Protein AF-A0A6P4YU01-F1 (afdb_monomer)

Organism: Branchiostoma belcheri (NCBI:txid7741)

pLDDT: mean 85.84, std 12.67, range [25.39, 98.81]

Secondary structure (DSSP, 8-state):
----GGGGS-GGGGB-TTT-SB-SSEEEPTTS-EEEHHHHHHHHHT--S-TTEEE-TTT--EEEPPTTGGGGSEE-HHHHHHHHHHHHHHHHH-TT---PBPTTTSSBP-EEETTTTEEE-HHHHHHHHHSTTTTTS-EEEHHHHHHHHHHT-------SPPEETTEEEEE--EEETTTTEEE-HHHHHHT-TTS-EEEHHHHHHHHHHHHHHHHHHHHHHHHHHHHHHHHHHHHHHHHHHHHHHHHHHHHHHHHHHHHHHHHHHHHHHHHHHHHHHHHHHHHHHHHHHHHHHHHHHHHHHHHHHHHHHHHHHH--HHHHHHHHHHHHHHHHHHHTSPPPP-----TTS------PPP-PPP-------TTS----EEE--TT--SSSPPS--TTTTTTSTTTTTEEEETTEEEEEP-SSEEEEEEEEPPPP---SSS-GGGSPPEEEEEEEEEE-TT-EEEEE---PPPPPSS-S--PPPPPEEEEETT--EEEEEPPPPPB-TT--S--GGGS--SSSSPPPPBSSS-PPPP-TT-------STTPPPPPP-SSSPPPPPTTTTSS---S-PPPPPPGGGT-PPPPPSSTT-PPPTTTPPPP-SSSSPPPPPPSSSPPPPPPSSSS-BPPPPP-EE-SS--EEEEEE-SS-EEEEEEEP---

Radius of gyration: 53.48 Å; Cα contacts (8 Å, |Δi|>4): 1791; chains: 1; bounding box: 149×47×153 Å

Sequence (664 aa):
MAEAVVSQISGDFLECTICLEPYKDPKILPCLHTFCKDCLEKFVAKQSEAKDKFPCPTCRIETVLPEGGVAGLKNNFFVLSLRDTVDAHKSLVSKEDDNVPCDVCEEVANHGCVVCEEFLCDDCARVHRRAKRTRSHEVIGVAEFKEQLITKTPSVKSTSLPMCPKHEDEKLKFYCETCQSPICRDCTVLHHKEHKYCLLADVVNDVRAKIKGKLATSRPKIEEYRDAARAVAEEQAELDTRSKKAADDIDAAAEEEIKYYTGLVRREQTELKEKLAAVTAARFKQLSATADSVESTLGCLSSTVDFSQKVVEHGSDFDVMNVYSDVTARLESLLKGPTPDIPDDISYVRFEPRTERKETEIIFGDIFDSSYTFGPAKLTTLGASGRLGPTTLGTHYRGQDHGHLVTLHDGIQHFTVPETGTYKIEAAGAAAGWGMDNPKSARGRGAVLRGTFHLKQGKTLKILVGQEGAQSKWGQSVGGGGGTFVTREDNTPLIIAGGGGGAGFGLQTRNPLCDGTVSTTGNKSYGKTGCSGGSNGQGATEWTGDYMGGGGGGLLTDGGSSKHFGGDSCVRGGEGGKAFVNGGVGGRGECNNADGGFGGGGGSNGGGFGGGGGGGYSGGGRGEGCNPNGGGGGGSFNSGTDMGWDGANDGPGYVVITRQVLTF

InterPro domains:
  IPR000315 B-box-type zinc finger [PF00643] (162-199)
  IPR000315 B-box-type zinc finger [PS50119] (97-142)
  IPR000315 B-box-type zinc finger [PS50119] (159-200)
  IPR000315 B-box-type zinc finger [SM00336] (97-142)
  IPR000315 B-box-type zinc finger [SM00336] (159-200)
  IPR001841 Zinc finger, RING-type [PS50089] (16-60)
  IPR001841 Zinc finger, RING-type [SM00184] (16-59)
  IPR013083 Zinc finger, RING/FYVE/PHD-type [G3DSA:3.30.40.10] (1-80)
  IPR017907 Zinc finger, RING-type, conserved site [PS00518] (31-40)
  IPR027370 Zinc finger, RING-type, eukaryotic [PF13445] (16-57)
  IPR047153 TRIM45/56/19-like [PTHR25462] (9-409)

Structure (mmCIF, N/CA/C/O backbone):
data_AF-A0A6P4YU01-F1
#
_entry.id   AF-A0A6P4YU01-F1
#
loop_
_atom_site.group_PDB
_atom_site.id
_atom_site.type_symbol
_atom_site.label_atom_id
_atom_site.label_alt_id
_atom_site.label_comp_id
_atom_site.label_asym_id
_atom_site.label_entity_id
_atom_site.label_seq_id
_atom_site.pdbx_PDB_ins_code
_atom_site.Cartn_x
_atom_site.Cartn_y
_atom_site.Cartn_z
_atom_site.occupancy
_atom_site.B_iso_or_equiv
_atom_site.auth_seq_id
_atom_site.auth_comp_id
_atom_site.auth_asym_id
_atom_site.auth_atom_id
_atom_site.pdbx_PDB_model_num
ATOM 1 N N . MET A 1 1 ? 56.246 19.249 -34.753 1.00 25.39 1 MET A N 1
ATOM 2 C CA . MET A 1 1 ? 56.586 17.924 -35.309 1.00 25.39 1 MET A CA 1
ATOM 3 C C . MET A 1 1 ? 57.246 17.132 -34.199 1.00 25.39 1 MET A C 1
ATOM 5 O O . MET A 1 1 ? 58.170 17.662 -33.609 1.00 25.39 1 MET A O 1
ATOM 9 N N . ALA A 1 2 ? 56.723 15.933 -33.927 1.00 28.92 2 ALA A N 1
ATOM 10 C CA . ALA A 1 2 ? 57.349 14.856 -33.157 1.00 28.92 2 ALA A CA 1
ATOM 11 C C . ALA A 1 2 ? 57.947 15.223 -31.780 1.00 28.92 2 ALA A C 1
ATOM 13 O O . ALA A 1 2 ? 59.152 15.122 -31.584 1.00 28.92 2 ALA A O 1
ATOM 14 N N . GLU A 1 3 ? 57.101 15.542 -30.794 1.00 30.36 3 GLU A N 1
ATOM 15 C CA . GLU A 1 3 ? 57.400 15.057 -29.437 1.00 30.36 3 GLU A CA 1
ATOM 16 C C . GLU A 1 3 ? 57.490 13.528 -29.525 1.00 30.36 3 GLU A C 1
ATOM 18 O O . GLU A 1 3 ? 56.639 12.894 -30.157 1.00 30.36 3 GLU A O 1
ATOM 23 N N . ALA A 1 4 ? 58.582 12.960 -29.016 1.00 47.09 4 ALA A N 1
ATOM 24 C CA . ALA A 1 4 ? 58.964 11.572 -29.229 1.00 47.09 4 ALA A CA 1
ATOM 25 C C . ALA A 1 4 ? 57.795 10.616 -28.936 1.00 47.09 4 ALA A C 1
ATOM 27 O O . ALA A 1 4 ? 57.293 10.555 -27.821 1.00 47.09 4 ALA A O 1
ATOM 28 N N . VAL A 1 5 ? 57.379 9.820 -29.926 1.00 48.69 5 VAL A N 1
ATOM 29 C CA . VAL A 1 5 ? 56.314 8.801 -29.788 1.00 48.69 5 VAL A CA 1
ATOM 30 C C . VAL A 1 5 ? 56.572 7.858 -28.597 1.00 48.69 5 VAL A C 1
ATOM 32 O O . VAL A 1 5 ? 55.635 7.323 -28.018 1.00 48.69 5 VAL A O 1
ATOM 35 N N . VAL A 1 6 ? 57.838 7.708 -28.198 1.00 51.47 6 VAL A N 1
ATOM 36 C CA . VAL A 1 6 ? 58.302 6.917 -27.051 1.00 51.47 6 VAL A CA 1
ATOM 37 C C . VAL A 1 6 ? 57.877 7.508 -25.694 1.00 51.47 6 VAL A C 1
ATOM 39 O O . VAL A 1 6 ? 57.620 6.735 -24.778 1.00 51.47 6 VAL A O 1
ATOM 42 N N . SER A 1 7 ? 57.727 8.833 -25.544 1.00 50.38 7 SER A N 1
ATOM 43 C CA . SER A 1 7 ? 57.314 9.463 -24.272 1.00 50.38 7 SER A CA 1
ATOM 44 C C . SER A 1 7 ? 55.795 9.486 -24.043 1.00 50.38 7 SER A C 1
ATOM 46 O O . SER A 1 7 ? 55.350 9.800 -22.942 1.00 50.38 7 SER A O 1
ATOM 48 N N . GLN A 1 8 ? 54.995 9.141 -25.060 1.00 50.03 8 GLN A N 1
ATOM 49 C CA . GLN A 1 8 ? 53.525 9.079 -24.993 1.00 50.03 8 GLN A CA 1
ATOM 50 C C . GLN A 1 8 ? 52.978 7.659 -24.769 1.00 50.03 8 GLN A C 1
ATOM 52 O O . GLN A 1 8 ? 51.769 7.482 -24.614 1.00 50.03 8 GLN A O 1
ATOM 57 N N . ILE A 1 9 ? 53.839 6.639 -24.770 1.00 57.47 9 ILE A N 1
ATOM 58 C CA . ILE A 1 9 ? 53.455 5.254 -24.487 1.00 57.47 9 ILE A CA 1
ATOM 59 C C . ILE A 1 9 ? 53.591 5.046 -22.976 1.00 57.47 9 ILE A C 1
ATOM 61 O O . ILE A 1 9 ? 54.698 5.073 -22.445 1.00 57.47 9 ILE A O 1
ATOM 65 N N . SER A 1 10 ? 52.470 4.856 -22.276 1.00 55.94 10 SER A N 1
ATOM 66 C CA . SER A 1 10 ? 52.477 4.470 -20.859 1.00 55.94 10 SER A CA 1
ATOM 67 C C . SER A 1 10 ? 53.273 3.171 -20.678 1.00 55.94 10 SER A C 1
ATOM 69 O O . SER A 1 10 ? 53.100 2.258 -21.486 1.00 55.94 10 SER A O 1
ATOM 71 N N . GLY A 1 11 ? 54.108 3.067 -19.635 1.00 55.97 11 GLY A N 1
ATOM 72 C CA . GLY A 1 11 ? 54.940 1.877 -19.365 1.00 55.97 11 GLY A CA 1
ATOM 73 C C . GLY A 1 11 ? 54.153 0.562 -19.434 1.00 55.97 11 GLY A C 1
ATOM 74 O O . GLY A 1 11 ? 54.569 -0.380 -20.105 1.00 55.97 11 GLY A O 1
ATOM 75 N N . ASP A 1 12 ? 52.931 0.589 -18.907 1.00 60.94 12 ASP A N 1
ATOM 76 C CA . ASP A 1 12 ? 51.979 -0.521 -18.848 1.00 60.94 12 ASP A CA 1
ATOM 77 C C . ASP A 1 12 ? 51.516 -1.035 -20.230 1.00 60.94 12 ASP A C 1
ATOM 79 O O . ASP A 1 12 ? 50.997 -2.144 -20.352 1.00 60.94 12 ASP A O 1
ATOM 83 N N . PHE A 1 13 ? 51.678 -0.255 -21.308 1.00 72.62 13 PHE A N 1
ATOM 84 C CA . PHE A 1 13 ? 51.227 -0.645 -22.654 1.00 72.62 13 PHE A CA 1
ATOM 85 C C . PHE A 1 13 ? 52.091 -1.760 -23.269 1.00 72.62 13 PHE A C 1
ATOM 87 O O . PHE A 1 13 ? 51.640 -2.473 -24.169 1.00 72.62 13 PHE A O 1
ATOM 94 N N . LEU A 1 14 ? 53.332 -1.920 -22.796 1.00 82.00 14 LEU A N 1
ATOM 95 C CA . LEU A 1 14 ? 54.288 -2.927 -23.276 1.00 82.00 14 LEU A CA 1
ATOM 96 C C . LEU A 1 14 ? 54.501 -4.074 -22.281 1.00 82.00 14 LEU A C 1
ATOM 98 O O . LEU A 1 14 ? 55.398 -4.900 -22.472 1.00 82.00 14 LEU A O 1
ATOM 102 N N . GLU A 1 15 ? 53.647 -4.159 -21.265 1.00 87.12 15 GLU A N 1
ATOM 103 C CA . GLU A 1 15 ? 53.707 -5.170 -20.219 1.00 87.12 15 GLU A CA 1
ATOM 104 C C . GLU A 1 15 ? 52.527 -6.136 -20.312 1.00 87.12 15 GLU A C 1
ATOM 106 O O . GLU A 1 15 ? 51.397 -5.777 -20.651 1.00 87.12 15 GLU A O 1
ATOM 111 N N . CYS A 1 16 ? 52.793 -7.403 -20.021 1.00 90.12 16 CYS A N 1
ATOM 112 C CA . CYS A 1 16 ? 51.785 -8.450 -20.014 1.00 90.12 16 CYS A CA 1
ATOM 113 C C . CYS A 1 16 ? 50.978 -8.406 -18.717 1.00 90.12 16 CYS A C 1
ATOM 115 O O . CYS A 1 16 ? 51.538 -8.575 -17.641 1.00 90.12 16 CYS A O 1
ATOM 117 N N . THR A 1 17 ? 49.648 -8.326 -18.790 1.00 89.31 17 THR A N 1
ATOM 118 C CA . THR A 1 17 ? 48.793 -8.222 -17.588 1.00 89.31 17 THR A CA 1
ATOM 119 C C . THR A 1 17 ? 48.715 -9.504 -16.740 1.00 89.31 17 THR A C 1
ATOM 121 O O . THR A 1 17 ? 47.995 -9.530 -15.747 1.00 89.31 17 THR A O 1
ATOM 124 N N . ILE A 1 18 ? 49.388 -10.591 -17.144 1.00 90.81 18 ILE A N 1
ATOM 125 C CA . ILE A 1 18 ? 49.467 -11.844 -16.371 1.00 90.81 18 ILE A CA 1
ATOM 126 C C . ILE A 1 18 ? 50.746 -11.889 -15.531 1.00 90.81 18 ILE A C 1
ATOM 128 O O . ILE A 1 18 ? 50.679 -12.213 -14.350 1.00 90.81 18 ILE A O 1
ATOM 132 N N . CYS A 1 19 ? 51.906 -11.610 -16.134 1.00 92.19 19 CYS A N 1
ATOM 133 C CA . CYS A 1 19 ? 53.193 -11.647 -15.433 1.00 92.19 19 CYS A CA 1
ATOM 134 C C . CYS A 1 19 ? 53.688 -10.271 -14.981 1.00 92.19 19 CYS A C 1
ATOM 136 O O . CYS A 1 19 ? 54.636 -10.222 -14.211 1.00 92.19 19 CYS A O 1
ATOM 138 N N . LEU A 1 20 ? 53.054 -9.187 -15.447 1.00 88.81 20 LEU A N 1
ATOM 139 C CA . LEU A 1 20 ? 53.447 -7.793 -15.207 1.00 88.81 20 LEU A CA 1
ATOM 140 C C . LEU A 1 20 ? 54.904 -7.511 -15.614 1.00 88.81 20 LEU A C 1
ATOM 142 O O . LEU A 1 20 ? 55.580 -6.672 -15.036 1.00 88.81 20 LEU A O 1
ATOM 146 N N . GLU A 1 21 ? 55.391 -8.249 -16.614 1.00 87.56 21 GLU A N 1
ATOM 147 C CA . GLU A 1 21 ? 56.715 -8.071 -17.213 1.00 87.56 21 GLU A CA 1
ATOM 148 C C . GLU A 1 21 ? 56.562 -7.623 -18.673 1.00 87.56 21 GLU A C 1
ATOM 150 O O . GLU A 1 21 ? 55.524 -7.912 -19.290 1.00 87.56 21 GLU A O 1
ATOM 155 N N . PRO A 1 22 ? 57.602 -7.003 -19.268 1.00 85.25 22 PRO A N 1
ATOM 156 C CA . PRO A 1 22 ? 57.648 -6.739 -20.698 1.00 85.25 22 PRO A CA 1
ATOM 157 C C . PRO A 1 22 ? 57.318 -7.989 -21.512 1.00 85.25 22 PRO A C 1
ATOM 159 O O . PRO A 1 22 ? 57.778 -9.094 -21.202 1.00 85.25 22 PRO A O 1
ATOM 162 N N . TYR A 1 23 ? 56.518 -7.823 -22.564 1.00 87.44 23 TYR A N 1
ATOM 163 C CA . TYR A 1 23 ? 56.050 -8.954 -23.361 1.00 87.44 23 TYR A CA 1
ATOM 164 C C . TYR A 1 23 ? 57.203 -9.831 -23.864 1.00 87.44 23 TYR A C 1
ATOM 166 O O . TYR A 1 23 ? 58.125 -9.333 -24.502 1.00 87.44 23 TYR A O 1
ATOM 174 N N . LYS A 1 24 ? 57.107 -11.149 -23.662 1.00 86.81 24 LYS A N 1
ATOM 175 C CA . LYS A 1 24 ? 57.991 -12.185 -24.226 1.00 86.81 24 LYS A CA 1
ATOM 176 C C . LYS A 1 24 ? 57.144 -13.106 -25.108 1.00 86.81 24 LYS A C 1
ATOM 178 O O . LYS A 1 24 ? 56.144 -13.639 -24.637 1.00 86.81 24 LYS A O 1
ATOM 183 N N . ASP A 1 25 ? 57.503 -13.229 -26.388 1.00 86.88 25 ASP A N 1
ATOM 184 C CA . ASP A 1 25 ? 56.705 -13.908 -27.431 1.00 86.88 25 ASP A CA 1
ATOM 185 C C . ASP A 1 25 ? 55.185 -13.595 -27.348 1.00 86.88 25 ASP A C 1
ATOM 187 O O . ASP A 1 25 ? 54.375 -14.458 -26.994 1.00 86.88 25 ASP A O 1
ATOM 191 N N . PRO A 1 26 ? 54.772 -12.332 -27.584 1.00 91.75 26 PRO A N 1
ATOM 192 C CA . PRO A 1 26 ? 53.396 -11.899 -27.388 1.00 91.75 26 PRO A CA 1
ATOM 193 C C . PRO A 1 26 ? 52.445 -12.491 -28.428 1.00 91.75 26 PRO A C 1
ATOM 195 O O . PRO A 1 26 ? 52.604 -12.292 -29.638 1.00 91.75 26 PRO A O 1
ATOM 198 N N . LYS A 1 27 ? 51.377 -13.120 -27.942 1.00 91.50 27 LYS A N 1
ATOM 199 C CA . LYS A 1 27 ? 50.248 -13.617 -28.731 1.00 91.50 27 LYS A CA 1
ATOM 200 C C . LYS A 1 27 ? 49.062 -12.667 -28.602 1.00 91.50 27 LYS A C 1
ATOM 202 O O . LYS A 1 27 ? 48.705 -12.273 -27.493 1.00 91.50 27 LYS A O 1
ATOM 207 N N . ILE A 1 28 ? 48.443 -12.316 -29.729 1.00 92.12 28 ILE A N 1
ATOM 208 C CA . ILE A 1 28 ? 47.226 -11.495 -29.783 1.00 92.12 28 ILE A CA 1
ATOM 209 C C . ILE A 1 28 ? 45.990 -12.382 -29.963 1.00 92.12 28 ILE A C 1
ATOM 211 O O . ILE A 1 28 ? 45.929 -13.222 -30.865 1.00 92.12 28 ILE A O 1
ATOM 215 N N . LEU A 1 29 ? 44.996 -12.185 -29.099 1.00 92.62 29 LEU A N 1
ATOM 216 C CA . LEU A 1 29 ? 43.706 -12.871 -29.167 1.00 92.62 29 LEU A CA 1
ATOM 217 C C . LEU A 1 29 ? 42.755 -12.178 -30.163 1.00 92.62 29 LEU A C 1
ATOM 219 O O . LEU A 1 29 ? 42.953 -11.005 -30.486 1.00 92.62 29 LEU A O 1
ATOM 223 N N . PRO A 1 30 ? 41.668 -12.836 -30.614 1.00 90.31 30 PRO A N 1
ATOM 224 C CA . PRO A 1 30 ? 40.657 -12.212 -31.477 1.00 90.31 30 PRO A CA 1
ATOM 225 C C . PRO A 1 30 ? 40.005 -10.957 -30.876 1.00 90.31 30 PRO A C 1
ATOM 227 O O . PRO A 1 30 ? 39.628 -10.051 -31.612 1.00 90.31 30 PRO A O 1
ATOM 230 N N . CYS A 1 31 ? 39.928 -10.868 -29.544 1.00 91.69 31 CYS A N 1
ATOM 231 C CA . CYS A 1 31 ? 39.474 -9.679 -28.819 1.00 91.69 31 CYS A CA 1
ATOM 232 C C . CYS A 1 31 ? 40.521 -8.546 -28.754 1.00 91.69 31 CYS A C 1
ATOM 234 O O . CYS A 1 31 ? 40.305 -7.566 -28.051 1.00 91.69 31 CYS A O 1
ATOM 236 N N . LEU A 1 32 ? 41.661 -8.696 -29.438 1.00 90.81 32 LEU A N 1
ATOM 237 C CA . LEU A 1 32 ? 42.784 -7.752 -29.532 1.00 90.81 32 LEU A CA 1
ATOM 238 C C . LEU A 1 32 ? 43.608 -7.536 -28.249 1.00 90.81 32 LEU A C 1
ATOM 240 O O . LEU A 1 32 ? 44.545 -6.740 -28.255 1.00 90.81 32 LEU A O 1
ATOM 244 N N . HIS A 1 33 ? 43.341 -8.293 -27.183 1.00 91.56 33 HIS A N 1
ATOM 245 C CA . HIS A 1 33 ? 44.217 -8.345 -26.009 1.00 91.56 33 HIS A CA 1
ATOM 246 C C . HIS A 1 33 ? 45.452 -9.205 -26.292 1.00 91.56 33 HIS A C 1
ATOM 248 O O . HIS A 1 33 ? 45.372 -10.201 -27.017 1.00 91.56 33 HIS A O 1
ATOM 254 N N . THR A 1 34 ? 46.591 -8.809 -25.727 1.00 92.75 34 THR A N 1
ATOM 255 C CA . THR A 1 34 ? 47.900 -9.425 -25.979 1.00 92.75 34 THR A CA 1
ATOM 256 C C . THR A 1 34 ? 48.503 -9.937 -24.678 1.00 92.75 34 THR A C 1
ATOM 258 O O . THR A 1 34 ? 48.368 -9.293 -23.645 1.00 92.75 34 THR A O 1
ATOM 261 N N . PHE A 1 35 ? 49.162 -11.094 -24.726 1.00 93.94 35 PHE A N 1
ATOM 262 C CA . PHE A 1 35 ? 49.778 -11.748 -23.567 1.00 93.94 35 PHE A CA 1
ATOM 263 C C . PHE A 1 35 ? 51.028 -12.522 -23.996 1.00 93.94 35 PHE A C 1
ATOM 265 O O . PHE A 1 35 ? 51.122 -12.939 -25.150 1.00 93.94 35 PHE A O 1
ATOM 272 N N . CYS A 1 36 ? 51.968 -12.768 -23.081 1.00 94.25 36 CYS A N 1
ATOM 273 C CA . CYS A 1 36 ? 53.093 -13.674 -23.344 1.00 94.25 36 CYS A CA 1
ATOM 274 C C . CYS A 1 36 ? 52.586 -15.097 -23.626 1.00 94.25 36 CYS A C 1
ATOM 276 O O . CYS A 1 36 ? 51.686 -15.574 -22.924 1.00 94.25 36 CYS A O 1
ATOM 278 N N . LYS A 1 37 ? 53.192 -15.795 -24.592 1.00 92.62 37 LYS A N 1
ATOM 279 C CA . LYS A 1 37 ? 52.863 -17.192 -24.921 1.00 92.62 37 LYS A CA 1
ATOM 280 C C . LYS A 1 37 ? 52.837 -18.086 -23.676 1.00 92.62 37 LYS A C 1
ATOM 282 O O . LYS A 1 37 ? 51.802 -18.677 -23.382 1.00 92.62 37 LYS A O 1
ATOM 287 N N . ASP A 1 38 ? 53.913 -18.090 -22.890 1.00 92.88 38 ASP A N 1
ATOM 288 C CA . ASP A 1 38 ? 54.036 -18.931 -21.689 1.00 92.88 38 ASP A CA 1
ATOM 289 C C . ASP A 1 38 ? 52.970 -18.614 -20.629 1.00 92.88 38 ASP A C 1
ATOM 291 O O . ASP A 1 38 ? 52.517 -19.486 -19.884 1.00 92.88 38 ASP A O 1
ATOM 295 N N . CYS A 1 39 ? 52.555 -17.347 -20.543 1.00 94.31 39 CYS A N 1
ATOM 296 C CA . CYS A 1 39 ? 51.507 -16.922 -19.618 1.00 94.31 39 CYS A CA 1
ATOM 297 C C . CYS A 1 39 ? 50.144 -17.477 -20.037 1.00 94.31 39 CYS A C 1
ATOM 299 O O . CYS A 1 39 ? 49.396 -17.966 -19.189 1.00 94.31 39 CYS A O 1
ATOM 301 N N . LEU A 1 40 ? 49.838 -17.445 -21.336 1.00 91.81 40 LEU A N 1
ATOM 302 C CA . LEU A 1 40 ? 48.618 -18.041 -21.873 1.00 91.81 40 LEU A CA 1
ATOM 303 C C . LEU A 1 40 ? 48.632 -19.566 -21.775 1.00 91.81 40 LEU A C 1
ATOM 305 O O . LEU A 1 40 ? 47.612 -20.139 -21.410 1.00 91.81 40 LEU A O 1
ATOM 309 N N . GLU A 1 41 ? 49.763 -20.227 -22.027 1.00 91.31 41 GLU A N 1
ATOM 310 C CA . GLU A 1 41 ? 49.889 -21.685 -21.875 1.00 91.31 41 GLU A CA 1
ATOM 311 C C . GLU A 1 41 ? 49.576 -22.125 -20.442 1.00 91.31 41 GLU A C 1
ATOM 31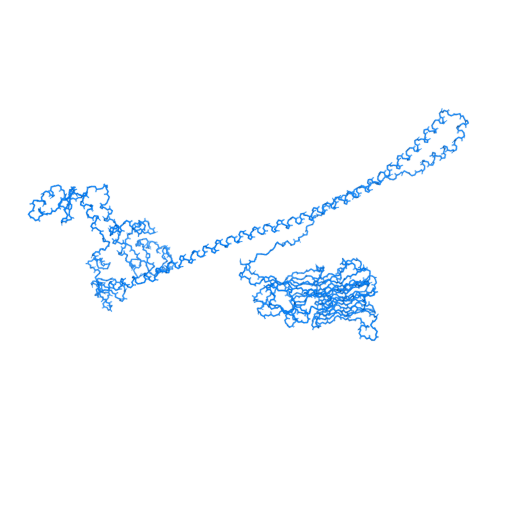3 O O . GLU A 1 41 ? 48.758 -23.022 -20.230 1.00 91.31 41 GLU A O 1
ATOM 318 N N . LYS A 1 42 ? 50.137 -21.430 -19.445 1.00 91.00 42 LYS A N 1
ATOM 319 C CA . LYS A 1 42 ? 49.842 -21.678 -18.024 1.00 91.00 42 LYS A CA 1
ATOM 320 C C . LYS A 1 42 ? 48.391 -21.362 -17.655 1.00 91.00 42 LYS A C 1
ATOM 322 O O . LYS A 1 42 ? 47.828 -22.039 -16.797 1.00 91.00 42 LYS A O 1
ATOM 327 N N . PHE A 1 43 ? 47.795 -20.331 -18.252 1.00 89.31 43 PHE A N 1
ATOM 328 C CA . PHE A 1 43 ? 46.408 -19.942 -17.989 1.00 89.31 43 PHE A CA 1
ATOM 329 C C . PHE A 1 43 ? 45.413 -20.962 -18.557 1.00 89.31 43 PHE A C 1
ATOM 331 O O . PHE A 1 43 ? 44.504 -21.390 -17.850 1.00 89.31 43 PHE A O 1
ATOM 338 N N . VAL A 1 44 ? 45.627 -21.403 -19.799 1.00 87.44 44 VAL A N 1
ATOM 339 C CA . VAL A 1 44 ? 44.812 -22.424 -20.474 1.00 87.44 44 VAL A CA 1
ATOM 340 C C . VAL A 1 44 ? 44.940 -23.775 -19.772 1.00 87.44 44 VAL A C 1
ATOM 342 O O . VAL A 1 44 ? 43.930 -24.417 -19.513 1.00 87.44 44 VAL A O 1
ATOM 345 N N . ALA A 1 45 ? 46.151 -24.180 -19.372 1.00 84.75 45 ALA A N 1
ATOM 346 C CA . ALA A 1 45 ? 46.371 -25.445 -18.664 1.00 84.75 45 ALA A CA 1
ATOM 347 C C . ALA A 1 45 ? 45.626 -25.543 -17.316 1.00 84.75 45 ALA A C 1
ATOM 349 O O . ALA A 1 45 ? 45.360 -26.644 -16.837 1.00 84.75 45 ALA A O 1
ATOM 350 N N . LYS A 1 46 ? 45.281 -24.404 -16.700 1.00 82.06 46 LYS A N 1
ATOM 351 C CA . LYS A 1 46 ? 44.519 -24.344 -15.443 1.00 82.06 46 LYS A CA 1
ATOM 352 C C . LYS A 1 46 ? 42.998 -24.402 -15.637 1.00 82.06 46 LYS A C 1
ATOM 354 O O . LYS A 1 46 ? 42.299 -24.620 -14.654 1.00 82.06 46 LYS A O 1
ATOM 359 N N . GLN A 1 47 ? 42.477 -24.221 -16.853 1.00 72.69 47 GLN A N 1
ATOM 360 C CA . GLN A 1 47 ? 41.039 -24.292 -17.136 1.00 72.69 47 GLN A CA 1
ATOM 361 C C . GLN A 1 47 ? 40.665 -25.688 -17.644 1.00 72.69 47 GLN A C 1
ATOM 363 O O . GLN A 1 47 ? 40.835 -26.023 -18.810 1.00 72.69 47 GLN A O 1
ATOM 368 N N . SER A 1 48 ? 40.209 -26.536 -16.726 1.00 55.69 48 SER A N 1
ATOM 369 C CA . SER A 1 48 ? 40.217 -27.998 -16.852 1.00 55.69 48 SER A CA 1
ATOM 370 C C . SER A 1 48 ? 39.096 -28.627 -17.698 1.00 55.69 48 SER A C 1
ATOM 372 O O . SER A 1 48 ? 39.067 -29.851 -17.794 1.00 55.69 48 SER A O 1
ATOM 374 N N 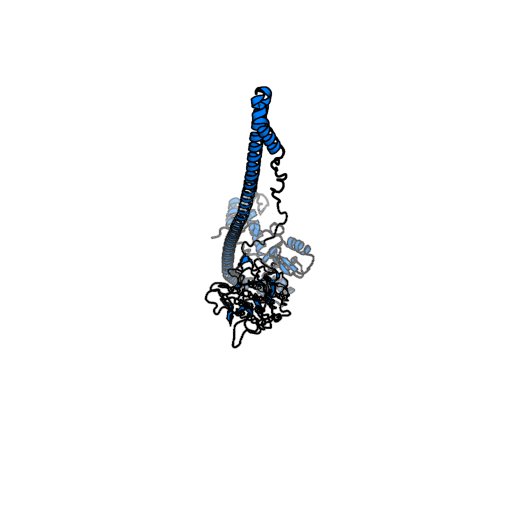. GLU A 1 49 ? 38.177 -27.862 -18.303 1.00 59.00 49 GLU A N 1
ATOM 375 C CA . GLU A 1 49 ? 36.913 -28.438 -18.817 1.00 59.00 49 GLU A CA 1
ATOM 376 C C . GLU A 1 49 ? 36.680 -28.348 -20.337 1.00 59.00 49 GLU A C 1
ATOM 378 O O . GLU A 1 49 ? 35.914 -29.148 -20.870 1.00 59.00 49 GLU A O 1
ATOM 383 N N . ALA A 1 50 ? 37.373 -27.475 -21.080 1.00 58.91 50 ALA A N 1
ATOM 384 C CA . ALA A 1 50 ? 37.230 -27.383 -22.539 1.00 58.91 50 ALA A CA 1
ATOM 385 C C . ALA A 1 50 ? 38.601 -27.274 -23.221 1.00 58.91 50 ALA A C 1
ATOM 387 O O . ALA A 1 50 ? 39.235 -26.225 -23.196 1.00 58.91 50 ALA A O 1
ATOM 388 N N . LYS A 1 51 ? 39.065 -28.357 -23.861 1.00 65.88 51 LYS A N 1
ATOM 389 C CA . LYS A 1 51 ? 40.393 -28.401 -24.508 1.00 65.88 51 LYS A CA 1
ATOM 390 C C . LYS A 1 51 ? 40.547 -27.433 -25.694 1.00 65.88 51 LYS A C 1
ATOM 392 O O . LYS A 1 51 ? 41.675 -27.115 -26.055 1.00 65.88 51 LYS A O 1
ATOM 397 N N . ASP A 1 52 ? 39.437 -26.917 -26.228 1.00 79.19 52 ASP A N 1
ATOM 398 C CA . ASP A 1 52 ? 39.422 -26.181 -27.499 1.00 79.19 52 ASP A CA 1
ATOM 399 C C . ASP A 1 52 ? 39.050 -24.690 -27.354 1.00 79.19 52 ASP A C 1
ATOM 401 O O . ASP A 1 52 ? 39.086 -23.947 -28.339 1.00 79.19 52 ASP A O 1
ATOM 405 N N . LYS A 1 53 ? 38.686 -24.215 -26.150 1.00 86.94 53 LYS A N 1
ATOM 406 C CA . LYS A 1 53 ? 38.280 -22.816 -25.902 1.00 86.94 53 LYS A CA 1
ATOM 407 C C . LYS A 1 53 ? 38.713 -22.310 -24.530 1.00 86.94 53 LYS A C 1
ATOM 409 O O . LYS A 1 53 ? 38.730 -23.066 -23.567 1.00 86.94 53 LYS A O 1
ATOM 414 N N . PHE A 1 54 ? 38.981 -21.009 -24.427 1.00 88.62 54 PHE A N 1
ATOM 415 C CA . PHE A 1 54 ? 39.234 -20.337 -23.150 1.00 88.62 54 PHE A CA 1
ATOM 416 C C . PHE A 1 54 ? 38.759 -18.870 -23.172 1.00 88.62 54 PHE A C 1
ATOM 418 O O . PHE A 1 54 ? 38.809 -18.222 -24.220 1.00 88.62 54 PHE A O 1
ATOM 425 N N . PRO A 1 55 ? 38.315 -18.304 -22.039 1.00 91.06 55 PRO A N 1
ATOM 426 C CA . PRO A 1 55 ? 37.973 -16.895 -21.919 1.00 91.06 55 PRO A CA 1
ATOM 427 C C . PRO A 1 55 ? 39.240 -16.033 -21.858 1.00 91.06 55 PRO A C 1
ATOM 429 O O . PRO A 1 55 ? 40.195 -16.351 -21.148 1.00 91.06 55 PRO A O 1
ATOM 432 N N . CYS A 1 56 ? 39.242 -14.901 -22.563 1.00 91.69 56 CYS A N 1
ATOM 433 C CA . CYS A 1 56 ? 40.316 -13.914 -22.457 1.00 91.69 56 CYS A CA 1
ATOM 434 C C . CYS A 1 56 ? 40.496 -13.444 -20.992 1.00 91.69 56 CYS A C 1
ATOM 436 O O . CYS A 1 56 ? 39.510 -13.023 -20.383 1.00 91.69 56 CYS A O 1
ATOM 438 N N . PRO A 1 57 ? 41.728 -13.409 -20.445 1.00 90.56 57 PRO A N 1
ATOM 439 C CA . PRO A 1 57 ? 41.987 -12.952 -19.073 1.00 90.56 57 PRO A CA 1
ATOM 440 C C . PRO A 1 57 ? 41.488 -11.534 -18.753 1.00 90.56 57 PRO A C 1
ATOM 442 O O . PRO A 1 57 ? 41.136 -11.257 -17.611 1.00 90.56 57 PRO A O 1
ATOM 445 N N . THR A 1 58 ? 41.432 -10.644 -19.749 1.00 90.06 58 THR A N 1
ATOM 446 C CA . THR A 1 58 ? 41.053 -9.233 -19.554 1.00 90.06 58 THR A CA 1
ATOM 447 C C . THR A 1 58 ? 39.562 -8.987 -19.773 1.00 90.06 58 THR A C 1
ATOM 449 O O . THR A 1 58 ? 38.913 -8.356 -18.949 1.00 90.06 58 THR A O 1
ATOM 452 N N . CYS A 1 59 ? 38.995 -9.485 -20.878 1.00 91.31 59 CYS A N 1
ATOM 453 C CA . CYS A 1 59 ? 37.617 -9.161 -21.285 1.00 91.31 59 CYS A CA 1
ATOM 454 C C . CYS A 1 59 ? 36.645 -10.344 -21.254 1.00 91.31 59 CYS A C 1
ATOM 456 O O . CYS A 1 59 ? 35.478 -10.179 -21.597 1.00 91.31 59 CYS A O 1
ATOM 458 N N . ARG A 1 60 ? 37.118 -11.539 -20.877 1.00 90.12 60 ARG A N 1
ATOM 459 C CA . ARG A 1 60 ? 36.349 -12.792 -20.770 1.00 90.12 60 ARG A CA 1
ATOM 460 C C . ARG A 1 60 ? 35.676 -13.293 -22.053 1.00 90.12 60 ARG A C 1
ATOM 462 O O . ARG A 1 60 ? 35.042 -14.339 -22.015 1.00 90.12 60 ARG A O 1
ATOM 469 N N . ILE A 1 61 ? 35.861 -12.618 -23.190 1.00 91.31 61 ILE A N 1
ATOM 470 C CA . ILE A 1 61 ? 35.402 -13.097 -24.501 1.00 91.31 61 ILE A CA 1
ATOM 471 C C . ILE A 1 61 ? 36.039 -14.463 -24.785 1.00 91.31 61 ILE A C 1
ATOM 473 O O . ILE A 1 61 ? 37.263 -14.609 -24.702 1.00 91.31 61 ILE A O 1
ATOM 477 N N . GLU A 1 62 ? 35.209 -15.453 -25.121 1.00 90.38 62 GLU A N 1
ATOM 478 C CA . GLU A 1 62 ? 35.669 -16.796 -25.471 1.00 90.38 62 GLU A CA 1
ATOM 479 C C . GLU A 1 62 ? 36.543 -16.777 -26.729 1.00 90.38 62 GLU A C 1
ATOM 481 O O . GLU A 1 62 ? 36.182 -16.219 -27.767 1.00 90.38 62 GLU A O 1
ATOM 486 N N . THR A 1 63 ? 37.703 -17.419 -26.638 1.00 89.25 63 THR A N 1
ATOM 487 C CA . THR A 1 63 ? 38.663 -17.590 -27.725 1.00 89.25 63 THR A CA 1
ATOM 488 C C . THR A 1 63 ? 38.832 -19.071 -28.032 1.00 89.25 63 THR A C 1
ATOM 490 O O . THR A 1 63 ? 39.061 -19.875 -27.132 1.00 89.25 63 THR A O 1
ATOM 493 N N . VAL A 1 64 ? 38.742 -19.423 -29.314 1.00 89.00 64 VAL A N 1
ATOM 494 C CA . VAL A 1 64 ? 38.984 -20.784 -29.812 1.00 89.00 64 VAL A CA 1
ATOM 495 C C . VAL A 1 64 ? 40.488 -21.012 -29.977 1.00 89.00 64 VAL A C 1
ATOM 497 O O . VAL A 1 64 ? 41.179 -20.164 -30.550 1.00 89.00 64 VAL A O 1
ATOM 500 N N . LEU A 1 65 ? 40.994 -22.143 -29.483 1.00 85.62 65 LEU A N 1
ATOM 501 C CA . LEU A 1 65 ? 42.393 -22.547 -29.632 1.00 85.62 65 LEU A CA 1
ATOM 502 C C . LEU A 1 65 ? 42.637 -23.160 -31.024 1.00 85.62 65 LEU A C 1
ATOM 504 O O . LEU A 1 65 ? 41.897 -24.050 -31.435 1.00 85.62 65 LEU A O 1
ATOM 508 N N . PRO A 1 66 ? 43.669 -22.711 -31.763 1.00 83.81 66 PRO A N 1
ATOM 509 C CA . PRO A 1 66 ? 44.097 -23.359 -33.006 1.00 83.81 66 PRO A CA 1
ATOM 510 C C . PRO A 1 66 ? 44.658 -24.776 -32.779 1.00 83.81 66 PRO A C 1
ATOM 512 O O . PRO A 1 66 ? 45.059 -25.111 -31.668 1.00 83.81 66 PRO A O 1
ATOM 515 N N . GLU A 1 67 ? 44.804 -25.571 -33.848 1.00 76.38 67 GLU A N 1
ATOM 516 C CA . GLU A 1 67 ? 45.315 -26.963 -33.811 1.00 76.38 67 GLU A CA 1
ATOM 517 C C . GLU A 1 67 ? 46.719 -27.117 -33.177 1.00 76.38 67 GLU A C 1
ATOM 519 O O . GLU A 1 67 ? 47.088 -28.198 -32.732 1.00 76.38 67 GLU A O 1
ATOM 524 N N . GLY A 1 68 ? 47.496 -26.030 -33.080 1.00 73.75 68 GLY A N 1
ATOM 525 C CA . GLY A 1 68 ? 48.794 -25.969 -32.388 1.00 73.75 68 GLY A CA 1
ATOM 526 C C . GLY A 1 68 ? 48.738 -25.389 -30.966 1.00 73.75 68 GLY A C 1
ATOM 527 O O . GLY A 1 68 ? 49.761 -24.925 -30.458 1.00 73.75 68 GLY A O 1
ATOM 528 N N . GLY A 1 69 ? 47.555 -25.322 -30.350 1.00 84.75 69 GLY A N 1
ATOM 529 C CA . GLY A 1 69 ? 47.336 -24.700 -29.044 1.00 84.75 69 GLY A CA 1
ATOM 530 C C . GLY A 1 69 ? 47.673 -23.204 -29.031 1.00 84.75 69 GLY A C 1
ATOM 531 O O . GLY A 1 69 ? 47.552 -22.503 -30.038 1.00 84.75 69 GLY A O 1
ATOM 532 N N . VAL A 1 70 ? 48.134 -22.701 -27.882 1.00 86.25 70 VAL A N 1
ATOM 533 C CA . VAL A 1 70 ? 48.505 -21.282 -27.693 1.00 86.25 70 VAL A CA 1
ATOM 534 C C . VAL A 1 70 ? 49.601 -20.836 -28.669 1.00 86.25 70 VAL A C 1
ATOM 536 O O . VAL A 1 70 ? 49.580 -19.700 -29.145 1.00 86.25 70 VAL A O 1
ATOM 539 N N . ALA A 1 71 ? 50.529 -21.726 -29.033 1.00 85.31 71 ALA A N 1
ATOM 540 C CA . ALA A 1 71 ? 51.592 -21.425 -29.990 1.00 85.31 71 ALA A CA 1
ATOM 541 C C . ALA A 1 71 ? 51.050 -21.039 -31.379 1.00 85.31 71 ALA A C 1
ATOM 543 O O . ALA A 1 71 ? 51.661 -20.208 -32.056 1.00 85.31 71 ALA A O 1
ATOM 544 N N . GLY A 1 72 ? 49.894 -21.594 -31.767 1.00 82.62 72 GLY A N 1
ATOM 545 C CA . GLY A 1 72 ? 49.216 -21.329 -33.038 1.00 82.62 72 GLY A CA 1
ATOM 546 C C . GLY A 1 72 ? 48.482 -19.984 -33.114 1.00 82.62 72 GLY A C 1
ATOM 547 O O . GLY A 1 72 ? 47.997 -19.621 -34.187 1.00 82.62 72 GLY A O 1
ATOM 548 N N . LEU A 1 73 ? 48.389 -19.233 -32.011 1.00 87.88 73 LEU A N 1
ATOM 549 C CA . LEU A 1 73 ? 47.827 -17.881 -32.010 1.00 87.88 73 LEU A CA 1
ATOM 550 C C . LEU A 1 73 ? 48.745 -16.893 -32.750 1.00 87.88 73 LEU A C 1
ATOM 552 O O . LEU A 1 73 ? 49.962 -17.076 -32.834 1.00 87.88 73 LEU A O 1
ATOM 556 N N . LYS A 1 74 ? 48.159 -15.814 -33.284 1.00 87.94 74 LYS A N 1
ATOM 557 C CA . LYS A 1 74 ? 48.899 -14.793 -34.041 1.00 87.94 74 LYS A CA 1
ATOM 558 C C . LYS A 1 74 ? 49.888 -14.060 -33.126 1.00 87.94 74 LYS A C 1
ATOM 560 O O . LYS A 1 74 ? 49.526 -13.662 -32.022 1.00 87.94 74 LYS A O 1
ATOM 565 N N . ASN A 1 75 ? 51.108 -13.824 -33.607 1.00 87.19 75 ASN A N 1
ATOM 566 C CA . ASN A 1 75 ? 52.078 -12.972 -32.914 1.00 87.19 75 ASN A CA 1
ATOM 567 C C . ASN A 1 75 ? 51.680 -11.497 -33.034 1.00 87.19 75 ASN A C 1
ATOM 569 O O . ASN A 1 75 ? 51.235 -11.054 -34.098 1.00 87.19 75 ASN A O 1
ATOM 573 N N . ASN A 1 76 ? 51.897 -10.716 -31.978 1.00 87.94 76 ASN A N 1
ATOM 574 C CA . ASN A 1 76 ? 51.727 -9.267 -32.029 1.00 87.94 76 ASN A CA 1
ATOM 575 C C . ASN A 1 76 ? 53.038 -8.570 -32.429 1.00 87.94 76 ASN A C 1
ATOM 577 O O . ASN A 1 76 ? 53.769 -8.042 -31.591 1.00 87.94 76 ASN A O 1
ATOM 581 N N . PHE A 1 77 ? 53.329 -8.561 -33.732 1.00 84.19 77 PHE A N 1
ATOM 582 C CA . PHE A 1 77 ? 54.541 -7.933 -34.274 1.00 84.19 77 PHE A CA 1
ATOM 583 C C . PHE A 1 77 ? 54.628 -6.426 -33.990 1.00 84.19 77 PHE A C 1
ATOM 585 O O . PHE A 1 77 ? 55.726 -5.897 -33.879 1.00 84.19 77 PHE A O 1
ATOM 592 N N . PHE A 1 78 ? 53.491 -5.739 -33.837 1.00 82.50 78 PHE A N 1
ATOM 593 C CA . PHE A 1 78 ? 53.466 -4.312 -33.513 1.00 82.50 78 PHE A CA 1
ATOM 594 C C . PHE A 1 78 ? 54.013 -4.041 -32.108 1.00 82.50 78 PHE A C 1
ATOM 596 O O . PHE A 1 78 ? 54.851 -3.160 -31.945 1.00 82.50 78 PHE A O 1
ATOM 603 N N . VAL A 1 79 ? 53.587 -4.830 -31.117 1.00 82.44 79 VAL A N 1
ATOM 604 C CA . VAL A 1 79 ? 54.074 -4.730 -29.732 1.00 82.44 79 VAL A CA 1
ATOM 605 C C . VAL A 1 79 ? 55.543 -5.138 -29.628 1.00 82.44 79 VAL A C 1
ATOM 607 O O . VAL A 1 79 ? 56.292 -4.477 -28.919 1.00 82.44 79 VAL A O 1
ATOM 610 N N . LEU A 1 80 ? 55.975 -6.163 -30.374 1.00 79.19 80 LEU A N 1
ATOM 611 C CA . LEU A 1 80 ? 57.390 -6.548 -30.456 1.00 79.19 80 LEU A CA 1
ATOM 612 C C . LEU A 1 80 ? 58.258 -5.411 -31.000 1.00 79.19 80 LEU A C 1
ATOM 614 O O . LEU A 1 80 ? 59.182 -4.981 -30.323 1.00 79.19 80 LEU A O 1
ATOM 618 N N . SER A 1 81 ? 57.923 -4.866 -32.176 1.00 77.25 81 SER A N 1
ATOM 619 C CA . SER A 1 81 ? 58.693 -3.765 -32.767 1.00 77.25 81 SER A CA 1
ATOM 620 C C . SER A 1 81 ? 58.687 -2.512 -31.893 1.00 77.25 81 SER A C 1
ATOM 622 O O . SER A 1 81 ? 59.695 -1.816 -31.817 1.00 77.25 81 SER A O 1
ATOM 624 N N . LEU A 1 82 ? 57.568 -2.222 -31.224 1.00 77.00 82 LEU A N 1
ATOM 625 C CA . LEU A 1 82 ? 57.481 -1.125 -30.265 1.00 77.00 82 LEU A CA 1
ATOM 626 C C . LEU A 1 82 ? 58.387 -1.343 -29.056 1.00 77.00 82 LEU A C 1
ATOM 628 O O . LEU A 1 82 ? 59.139 -0.439 -28.715 1.00 77.00 82 LEU A O 1
ATOM 632 N N . ARG A 1 83 ? 58.336 -2.526 -28.438 1.00 76.62 83 ARG A N 1
ATOM 633 C CA . ARG A 1 83 ? 59.204 -2.904 -27.320 1.00 76.62 83 ARG A CA 1
ATOM 634 C C . ARG A 1 83 ? 60.671 -2.789 -27.717 1.00 76.62 83 ARG A C 1
ATOM 636 O O . ARG A 1 83 ? 61.400 -2.084 -27.040 1.00 76.62 83 ARG A O 1
ATOM 643 N N . ASP A 1 84 ? 61.069 -3.361 -28.850 1.00 74.38 84 ASP A N 1
ATOM 644 C CA . ASP A 1 84 ? 62.460 -3.322 -29.316 1.00 74.38 84 ASP A CA 1
ATOM 645 C C . ASP A 1 84 ? 62.929 -1.877 -29.588 1.00 74.38 84 ASP A C 1
ATOM 647 O O . ASP A 1 84 ? 64.059 -1.514 -29.273 1.00 74.38 84 ASP A O 1
ATOM 651 N N . THR A 1 85 ? 62.042 -1.021 -30.114 1.00 71.25 85 THR A N 1
ATOM 652 C CA . THR A 1 85 ? 62.325 0.414 -30.315 1.00 71.25 85 THR A CA 1
ATOM 653 C C . THR A 1 85 ? 62.469 1.155 -28.982 1.00 71.25 85 THR A C 1
ATOM 655 O O . THR A 1 85 ? 63.344 2.007 -28.840 1.00 71.25 85 THR A O 1
ATOM 658 N N . VAL A 1 86 ? 61.618 0.847 -27.998 1.00 72.12 86 VAL A N 1
ATOM 659 C CA . VAL A 1 86 ? 61.672 1.440 -26.653 1.00 72.12 86 VAL A CA 1
ATOM 660 C C . VAL A 1 86 ? 62.902 0.955 -25.886 1.00 72.12 86 VAL A C 1
ATOM 662 O O . VAL A 1 86 ? 63.545 1.767 -25.230 1.00 72.12 86 VAL A O 1
ATOM 665 N N . ASP A 1 87 ? 63.269 -0.319 -25.999 1.00 70.19 87 ASP A N 1
ATOM 666 C CA . ASP A 1 87 ? 64.463 -0.895 -25.377 1.00 70.19 87 ASP A CA 1
ATOM 667 C C . ASP A 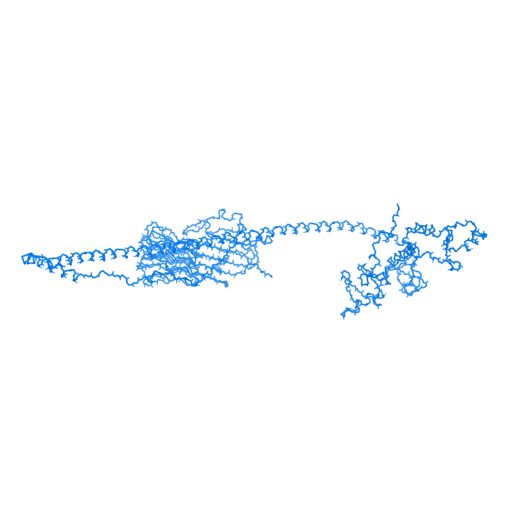1 87 ? 65.742 -0.307 -25.989 1.00 70.19 87 ASP A C 1
ATOM 669 O O . ASP A 1 87 ? 66.636 0.104 -25.249 1.00 70.19 87 ASP A O 1
ATOM 673 N N . ALA A 1 88 ? 65.795 -0.152 -27.318 1.00 67.44 88 ALA A N 1
ATOM 674 C CA . ALA A 1 88 ? 66.891 0.534 -28.005 1.00 67.44 88 ALA A CA 1
ATOM 675 C C . ALA A 1 88 ? 66.988 2.023 -27.625 1.00 67.44 88 ALA A C 1
ATOM 677 O O . ALA A 1 88 ? 68.077 2.575 -27.512 1.00 67.44 88 ALA A O 1
ATOM 678 N N . HIS A 1 89 ? 65.859 2.696 -27.394 1.00 67.25 89 HIS A N 1
ATOM 679 C CA . HIS A 1 89 ? 65.862 4.078 -26.916 1.00 67.25 89 HIS A CA 1
ATOM 680 C C . HIS A 1 89 ? 66.271 4.170 -25.436 1.00 67.25 89 HIS A C 1
ATOM 682 O O . HIS A 1 89 ? 66.966 5.106 -25.046 1.00 67.25 89 HIS A O 1
ATOM 688 N N . LYS A 1 90 ? 65.865 3.211 -24.594 1.00 67.06 90 LYS A N 1
ATOM 689 C CA . LYS A 1 90 ? 66.270 3.142 -23.182 1.00 67.06 90 LYS A CA 1
ATOM 690 C C . LYS A 1 90 ? 67.774 2.921 -23.050 1.00 67.06 90 LYS A C 1
ATOM 692 O O . LYS A 1 90 ? 68.387 3.648 -22.278 1.00 67.06 90 LYS A O 1
ATOM 697 N N . SER A 1 91 ? 68.362 2.011 -23.832 1.00 65.06 91 SER A N 1
ATOM 698 C CA . SER A 1 91 ? 69.809 1.745 -23.809 1.00 65.06 91 SER A CA 1
ATOM 699 C C . SER A 1 91 ? 70.653 2.948 -24.254 1.00 65.06 91 SER A C 1
ATOM 701 O O . SER A 1 91 ? 71.752 3.148 -23.742 1.00 65.06 91 SER A O 1
ATOM 703 N N . LEU A 1 92 ? 70.128 3.796 -25.146 1.00 64.38 92 LEU A N 1
ATOM 704 C CA . LEU A 1 92 ? 70.776 5.047 -25.563 1.00 64.38 92 LEU A CA 1
ATOM 705 C C . LEU A 1 92 ? 70.655 6.185 -24.527 1.00 64.38 92 LEU A C 1
ATOM 707 O O . LEU A 1 92 ? 71.496 7.083 -24.523 1.00 64.38 92 LEU A O 1
ATOM 711 N N . VAL A 1 93 ? 69.630 6.164 -23.663 1.00 61.72 93 VAL A N 1
ATOM 712 C CA . VAL A 1 93 ? 69.316 7.228 -22.680 1.00 61.72 93 VAL A CA 1
ATOM 713 C C . VAL A 1 93 ? 69.850 6.935 -21.271 1.00 61.72 93 VAL A C 1
ATOM 715 O O . VAL A 1 93 ? 70.050 7.866 -20.486 1.00 61.72 93 VAL A O 1
ATOM 718 N N . SER A 1 94 ? 70.101 5.672 -20.919 1.00 58.72 94 SER A N 1
ATOM 719 C CA . SER A 1 94 ? 70.680 5.292 -19.624 1.00 58.72 94 SER A CA 1
ATOM 720 C C . SER A 1 94 ? 72.069 5.916 -19.412 1.00 58.72 94 SER A C 1
ATOM 722 O O . SER A 1 94 ? 73.009 5.624 -20.145 1.00 58.72 94 SER A O 1
ATOM 724 N N . LYS A 1 95 ? 72.196 6.766 -18.380 1.00 52.91 95 LYS A N 1
ATOM 725 C CA . LYS A 1 95 ? 73.440 7.457 -17.971 1.00 52.91 95 LYS A CA 1
ATOM 726 C C . LYS A 1 95 ? 74.411 6.590 -17.153 1.00 52.91 95 LYS A C 1
ATOM 728 O O . LYS A 1 95 ? 75.438 7.090 -16.718 1.00 52.91 95 LYS A O 1
ATOM 733 N N . GLU A 1 96 ? 74.064 5.333 -16.885 1.00 50.88 96 GLU A N 1
ATOM 734 C CA . GLU A 1 96 ? 74.838 4.460 -15.990 1.00 50.88 96 GLU A CA 1
ATOM 735 C C . GLU A 1 96 ? 75.850 3.561 -16.726 1.00 50.88 96 GLU A C 1
ATOM 737 O O . GLU A 1 96 ? 76.722 3.001 -16.073 1.00 50.88 96 GLU A O 1
ATOM 742 N N . ASP A 1 97 ? 75.822 3.512 -18.067 1.00 54.84 97 ASP A N 1
ATOM 743 C CA . ASP A 1 97 ? 76.833 2.843 -18.904 1.00 54.84 97 ASP A CA 1
ATOM 744 C C . ASP A 1 97 ? 77.412 3.823 -19.949 1.00 54.84 97 ASP A C 1
ATOM 746 O O . ASP A 1 97 ? 76.987 3.898 -21.109 1.00 54.84 97 ASP A O 1
ATOM 750 N N . ASP A 1 98 ? 78.415 4.601 -19.536 1.00 56.59 98 ASP A N 1
ATOM 751 C CA . ASP A 1 98 ? 79.284 5.347 -20.463 1.00 56.59 98 ASP A CA 1
ATOM 752 C C . ASP A 1 98 ? 80.357 4.448 -21.113 1.00 56.59 98 ASP A C 1
ATOM 754 O O . ASP A 1 98 ? 81.065 4.882 -22.018 1.00 56.59 98 ASP A O 1
ATOM 758 N N . ASN A 1 99 ? 80.422 3.166 -20.734 1.00 67.94 99 ASN A N 1
ATOM 759 C CA . ASN A 1 99 ? 81.303 2.166 -21.338 1.00 67.94 99 ASN A CA 1
ATOM 760 C C . ASN A 1 99 ? 80.668 1.517 -22.579 1.00 67.94 99 ASN A C 1
ATOM 762 O O . ASN A 1 99 ? 80.447 0.308 -22.626 1.00 67.94 99 ASN A O 1
ATOM 766 N N . VAL A 1 100 ? 80.365 2.316 -23.604 1.00 77.12 100 VAL A N 1
ATOM 767 C CA . VAL A 1 100 ? 79.978 1.766 -24.914 1.00 77.12 100 VAL A CA 1
ATOM 768 C C . VAL A 1 100 ? 81.227 1.156 -25.564 1.00 77.12 100 VAL A C 1
ATOM 770 O O . VAL A 1 100 ? 82.238 1.852 -25.629 1.00 77.12 100 VAL A O 1
ATOM 773 N N . PRO A 1 101 ? 81.221 -0.104 -26.030 1.00 81.75 101 PRO A N 1
ATOM 774 C CA . PRO A 1 101 ? 82.386 -0.689 -26.685 1.00 81.75 101 PRO A CA 1
ATOM 775 C C . PRO A 1 101 ? 82.626 -0.059 -28.064 1.00 81.75 101 PRO A C 1
ATOM 777 O O . PRO A 1 101 ? 81.706 0.363 -28.759 1.00 81.75 101 PRO A O 1
ATOM 780 N N . CYS A 1 102 ? 83.889 0.005 -28.462 1.00 84.81 102 CYS A N 1
ATOM 781 C CA . CYS A 1 102 ? 84.342 0.411 -29.781 1.00 84.81 102 CYS A CA 1
ATOM 782 C C . CYS A 1 102 ? 84.005 -0.692 -30.783 1.00 84.81 102 CYS A C 1
ATOM 784 O O . CYS A 1 102 ? 84.490 -1.815 -30.642 1.00 84.81 102 CYS A O 1
ATOM 786 N N . ASP A 1 103 ? 83.273 -0.365 -31.844 1.00 83.44 103 ASP A N 1
ATOM 787 C CA . ASP A 1 103 ? 82.802 -1.338 -32.843 1.00 83.44 103 ASP A CA 1
ATOM 788 C C . ASP A 1 103 ? 83.941 -2.005 -33.638 1.00 83.44 103 ASP A C 1
ATOM 790 O O . ASP A 1 103 ? 83.738 -2.993 -34.341 1.00 83.44 103 ASP A O 1
ATOM 794 N N . VAL A 1 104 ? 85.162 -1.471 -33.534 1.00 84.06 104 VAL A N 1
ATOM 795 C CA . VAL A 1 104 ? 86.348 -1.964 -34.247 1.00 84.06 104 VAL A CA 1
ATOM 796 C C . VAL A 1 104 ? 87.229 -2.860 -33.371 1.00 84.06 104 VAL A C 1
ATOM 798 O O . VAL A 1 104 ? 87.908 -3.743 -33.895 1.00 84.06 104 VAL A O 1
ATOM 801 N N . CYS A 1 105 ? 87.279 -2.615 -32.058 1.00 82.94 105 CYS A N 1
ATOM 802 C CA . CYS A 1 105 ? 88.259 -3.256 -31.171 1.00 82.94 105 CYS A CA 1
ATOM 803 C C . CYS A 1 105 ? 87.760 -3.563 -29.752 1.00 82.94 105 CYS A C 1
ATOM 805 O O . CYS A 1 105 ? 88.576 -3.909 -28.907 1.00 82.94 105 CYS A O 1
ATOM 807 N N . GLU A 1 106 ? 86.464 -3.400 -29.482 1.00 79.06 106 GLU A N 1
ATOM 808 C CA . GLU A 1 106 ? 85.762 -3.719 -28.225 1.00 79.06 106 GLU A CA 1
ATOM 809 C C . GLU A 1 106 ? 86.212 -2.945 -26.958 1.00 79.06 106 GLU A C 1
ATOM 811 O O . GLU A 1 106 ? 85.556 -3.035 -25.925 1.00 79.06 106 GLU A O 1
ATOM 816 N N . GLU A 1 107 ? 87.258 -2.111 -27.035 1.00 84.25 107 GLU A N 1
ATOM 817 C CA . GLU A 1 107 ? 87.668 -1.143 -25.992 1.00 84.25 107 GLU A CA 1
ATOM 818 C C . GLU A 1 107 ? 86.641 -0.016 -25.782 1.00 84.25 107 GLU A C 1
ATOM 820 O O . GLU A 1 107 ? 85.856 0.266 -26.676 1.00 84.25 107 GLU A O 1
ATOM 825 N N . VAL A 1 108 ? 86.676 0.712 -24.659 1.00 85.12 108 VAL A N 1
ATOM 826 C CA . VAL A 1 108 ? 85.708 1.800 -24.391 1.00 85.12 108 VAL A CA 1
ATOM 827 C C . VAL A 1 108 ? 85.764 2.896 -25.467 1.00 85.12 108 VAL A C 1
ATOM 829 O O . VAL A 1 108 ? 86.813 3.486 -25.751 1.00 85.12 108 VAL A O 1
ATOM 832 N N . ALA A 1 109 ? 84.616 3.170 -26.080 1.00 87.50 109 ALA A N 1
ATOM 833 C CA . ALA A 1 109 ? 84.436 4.204 -27.078 1.00 87.50 109 ALA A CA 1
ATOM 834 C C . ALA A 1 109 ? 84.288 5.576 -26.420 1.00 87.50 109 ALA A C 1
ATOM 836 O O . ALA A 1 109 ? 83.487 5.766 -25.511 1.00 87.50 109 ALA A O 1
ATOM 837 N N . ASN A 1 110 ? 85.013 6.558 -26.955 1.00 85.81 110 ASN A N 1
ATOM 838 C CA . ASN A 1 110 ? 84.917 7.959 -26.538 1.00 85.81 110 ASN A CA 1
ATOM 839 C C . ASN A 1 110 ? 84.287 8.826 -27.632 1.00 85.81 110 ASN A C 1
ATOM 841 O O . ASN A 1 110 ? 83.909 9.976 -27.390 1.00 85.81 110 ASN A O 1
ATOM 845 N N . HIS A 1 111 ? 84.226 8.323 -28.866 1.00 87.56 111 HIS A N 1
ATOM 846 C CA . HIS A 1 111 ? 83.780 9.057 -30.043 1.00 87.56 111 HIS A CA 1
ATOM 847 C C . HIS A 1 111 ? 82.758 8.241 -30.846 1.00 87.56 111 HIS A C 1
ATOM 849 O O . HIS A 1 111 ? 82.705 7.021 -30.747 1.00 87.56 111 HIS A O 1
ATOM 855 N N . GLY A 1 112 ? 81.965 8.911 -31.673 1.00 87.19 112 GLY A N 1
ATOM 856 C CA . GLY A 1 112 ? 81.049 8.298 -32.628 1.00 87.19 112 GLY A CA 1
ATOM 857 C C . GLY A 1 112 ? 81.194 8.938 -34.001 1.00 87.19 112 GLY A C 1
ATOM 858 O O . GLY A 1 112 ? 81.363 10.155 -34.119 1.00 87.19 112 GLY A O 1
ATOM 859 N N . CYS A 1 113 ? 81.169 8.130 -35.054 1.00 86.44 113 CYS A N 1
ATOM 860 C CA . CYS A 1 113 ? 81.238 8.611 -36.426 1.00 86.44 113 CYS A CA 1
ATOM 861 C C . CYS A 1 113 ? 79.827 8.795 -36.997 1.00 86.44 113 CYS A C 1
ATOM 863 O O . CYS A 1 113 ? 79.167 7.817 -37.330 1.00 86.44 113 CYS A O 1
ATOM 865 N N . VAL A 1 114 ? 79.408 10.037 -37.249 1.00 82.94 114 VAL A N 1
ATOM 866 C CA . VAL A 1 114 ? 78.054 10.376 -37.736 1.00 82.94 114 VAL A CA 1
ATOM 867 C C . VAL A 1 114 ? 77.735 9.739 -39.093 1.00 82.94 114 VAL A C 1
ATOM 869 O O . VAL A 1 114 ? 76.581 9.442 -39.388 1.00 82.94 114 VAL A O 1
ATOM 872 N N . VAL A 1 115 ? 78.759 9.530 -39.926 1.00 80.94 115 VAL A N 1
ATOM 873 C CA . VAL A 1 115 ? 78.612 8.982 -41.286 1.00 80.94 115 VAL A CA 1
ATOM 874 C C . VAL A 1 115 ? 78.610 7.449 -41.323 1.00 80.94 115 VAL A C 1
ATOM 876 O O . VAL A 1 115 ? 77.907 6.870 -42.143 1.00 80.94 115 VAL A O 1
ATOM 879 N N . CYS A 1 116 ? 79.405 6.796 -40.470 1.00 81.81 116 CYS A N 1
ATOM 880 C CA . CYS A 1 116 ? 79.472 5.330 -40.379 1.00 81.81 116 CYS A CA 1
ATOM 881 C C . CYS A 1 116 ? 78.437 4.757 -39.409 1.00 81.81 116 CYS A C 1
ATOM 883 O O . CYS A 1 116 ? 78.148 3.573 -39.476 1.00 81.81 116 CYS A O 1
ATOM 885 N N . GLU A 1 117 ? 77.898 5.602 -38.534 1.00 82.25 117 GLU A N 1
ATOM 886 C CA . GLU A 1 117 ? 77.030 5.236 -37.419 1.00 82.25 117 GLU A CA 1
ATOM 887 C C . GLU A 1 117 ? 77.676 4.251 -36.419 1.00 82.25 117 GLU A C 1
ATOM 889 O O . GLU A 1 117 ? 76.989 3.467 -35.779 1.00 82.25 117 GLU A O 1
ATOM 894 N N . GLU A 1 118 ? 79.003 4.334 -36.262 1.00 83.00 118 GLU A N 1
ATOM 895 C CA . GLU A 1 118 ? 79.828 3.447 -35.423 1.00 83.00 118 GLU A CA 1
ATOM 896 C C . GLU A 1 118 ? 80.459 4.208 -34.241 1.00 83.00 118 GLU A C 1
ATOM 898 O O . GLU A 1 118 ? 80.882 5.366 -34.380 1.00 83.00 118 GLU A O 1
ATOM 903 N N . PHE A 1 119 ? 80.570 3.543 -33.092 1.00 85.88 119 PHE A N 1
ATOM 904 C CA . PHE A 1 119 ? 81.281 3.977 -31.891 1.00 85.88 119 PHE A CA 1
ATOM 905 C C . PHE A 1 119 ? 82.764 3.600 -31.965 1.00 85.88 119 PHE A C 1
ATOM 907 O O . PHE A 1 119 ? 83.138 2.481 -32.309 1.00 85.88 119 PHE A O 1
ATOM 914 N N . LEU A 1 120 ? 83.640 4.544 -31.621 1.00 87.94 120 LEU A N 1
ATOM 915 C CA . LEU A 1 120 ? 85.089 4.427 -31.769 1.00 87.94 120 LEU A CA 1
ATOM 916 C C . LEU A 1 120 ? 85.812 4.849 -30.477 1.00 87.94 120 LEU A C 1
ATOM 918 O O . LEU A 1 120 ? 85.531 5.907 -29.906 1.00 87.94 120 LEU A O 1
ATOM 922 N N . CYS A 1 121 ? 86.802 4.064 -30.040 1.00 89.88 121 CYS A N 1
ATOM 923 C CA . CYS A 1 121 ? 87.787 4.506 -29.044 1.00 89.88 121 CYS A CA 1
ATOM 924 C C . CYS A 1 121 ? 88.726 5.566 -29.646 1.00 89.88 121 CYS A C 1
ATOM 926 O O . CYS A 1 121 ? 88.768 5.746 -30.867 1.00 89.88 121 CYS A O 1
ATOM 928 N N . ASP A 1 122 ? 89.512 6.257 -28.819 1.00 89.56 122 ASP A N 1
ATOM 929 C CA . ASP A 1 122 ? 90.382 7.349 -29.290 1.00 89.56 122 ASP A CA 1
ATOM 930 C C . ASP A 1 122 ? 91.365 6.909 -30.387 1.00 89.56 122 ASP A C 1
ATOM 932 O O . ASP A 1 122 ? 91.590 7.628 -31.368 1.00 89.56 122 ASP A O 1
ATOM 936 N N . ASP A 1 123 ? 91.921 5.701 -30.265 1.00 89.31 123 ASP A N 1
ATOM 937 C CA . ASP A 1 123 ? 92.848 5.149 -31.250 1.00 89.31 123 ASP A CA 1
ATOM 938 C C . ASP A 1 123 ? 92.158 4.823 -32.574 1.00 89.31 123 ASP A C 1
ATOM 940 O O . ASP A 1 123 ? 92.643 5.225 -33.640 1.00 89.31 123 ASP A O 1
ATOM 944 N N . CYS A 1 124 ? 90.995 4.170 -32.516 1.00 90.62 124 CYS A N 1
ATOM 945 C CA . CYS A 1 124 ? 90.206 3.850 -33.700 1.00 90.62 124 CYS A CA 1
ATOM 946 C C . CYS A 1 124 ? 89.688 5.121 -34.379 1.00 90.62 124 CYS A C 1
ATOM 948 O O . CYS A 1 124 ? 89.821 5.255 -35.593 1.00 90.62 124 CYS A O 1
ATOM 950 N N . ALA A 1 125 ? 89.230 6.118 -33.620 1.00 88.25 125 ALA A N 1
ATOM 951 C CA . ALA A 1 125 ? 88.818 7.418 -34.146 1.00 88.25 125 ALA A CA 1
ATOM 952 C C . ALA A 1 125 ? 89.978 8.165 -34.825 1.00 88.25 125 ALA A C 1
ATOM 954 O O . ALA A 1 125 ? 89.807 8.782 -35.884 1.00 88.25 125 ALA A O 1
ATOM 955 N N . ARG A 1 126 ? 91.188 8.094 -34.259 1.00 88.81 126 ARG A N 1
ATOM 956 C CA . ARG A 1 126 ? 92.394 8.699 -34.842 1.00 88.81 126 ARG A CA 1
ATOM 957 C C . ARG A 1 126 ? 92.782 8.042 -36.164 1.00 88.81 126 ARG A C 1
ATOM 959 O O . ARG A 1 126 ? 93.145 8.756 -37.105 1.00 88.81 126 ARG A O 1
ATOM 966 N N . VAL A 1 127 ? 92.708 6.714 -36.250 1.00 90.88 127 VAL A N 1
ATOM 967 C CA . VAL A 1 127 ? 92.927 5.979 -37.507 1.00 90.88 127 VAL A CA 1
ATOM 968 C C . VAL A 1 127 ? 91.829 6.324 -38.513 1.00 90.88 127 VAL A C 1
ATOM 970 O O . VAL A 1 127 ? 92.141 6.665 -39.656 1.00 90.88 127 VAL A O 1
ATOM 973 N N . HIS A 1 128 ? 90.569 6.350 -38.076 1.00 90.31 128 HIS A N 1
ATOM 974 C CA . HIS A 1 128 ? 89.397 6.672 -38.894 1.00 90.31 128 HIS A CA 1
ATOM 975 C C . HIS A 1 128 ? 89.512 8.043 -39.562 1.00 90.31 128 HIS A C 1
ATOM 977 O O . HIS A 1 128 ? 89.295 8.168 -40.766 1.00 90.31 128 HIS A O 1
ATOM 983 N N . ARG A 1 129 ? 89.973 9.063 -38.829 1.00 88.56 129 ARG A N 1
ATOM 984 C CA . ARG A 1 129 ? 90.198 10.421 -39.362 1.00 88.56 129 ARG A CA 1
ATOM 985 C C . ARG A 1 129 ? 91.369 10.513 -40.352 1.00 88.56 129 ARG A C 1
ATOM 987 O O . ARG A 1 129 ? 91.451 11.473 -41.114 1.00 88.56 129 ARG A O 1
ATOM 994 N N . ARG A 1 130 ? 92.298 9.551 -40.355 1.00 87.50 130 ARG A N 1
ATOM 995 C CA . ARG A 1 130 ? 93.493 9.554 -41.227 1.00 87.50 130 ARG A CA 1
ATOM 996 C C . ARG A 1 130 ? 93.358 8.630 -42.431 1.00 87.50 130 ARG A C 1
ATOM 998 O O . ARG A 1 130 ? 94.009 8.859 -43.453 1.00 87.50 130 ARG A O 1
ATOM 1005 N N . ALA A 1 131 ? 92.532 7.595 -42.329 1.00 89.19 131 ALA A N 1
ATOM 1006 C CA . ALA A 1 131 ? 92.320 6.645 -43.404 1.00 89.19 131 ALA A CA 1
ATOM 1007 C C . ALA A 1 131 ? 91.670 7.328 -44.618 1.00 89.19 131 ALA A C 1
ATOM 1009 O O . ALA A 1 131 ? 90.733 8.119 -44.515 1.00 89.19 131 ALA A O 1
ATOM 1010 N N . LYS A 1 132 ? 92.178 7.011 -45.816 1.00 86.38 132 LYS A N 1
ATOM 1011 C CA . LYS A 1 132 ? 91.836 7.707 -47.070 1.00 86.38 132 LYS A CA 1
ATOM 1012 C C . LYS A 1 132 ? 90.331 7.721 -47.377 1.00 86.38 132 LYS A C 1
ATOM 1014 O O . LYS A 1 132 ? 89.869 8.647 -48.037 1.00 86.38 132 LYS A O 1
ATOM 1019 N N . ARG A 1 133 ? 89.597 6.701 -46.916 1.00 84.62 133 ARG A N 1
ATOM 1020 C CA . ARG A 1 133 ? 88.156 6.519 -47.149 1.00 84.62 133 ARG A CA 1
ATOM 1021 C C . ARG A 1 133 ? 87.255 7.215 -46.129 1.00 84.62 133 ARG A C 1
ATOM 1023 O O . ARG A 1 133 ? 86.138 7.545 -46.485 1.00 84.62 133 ARG A O 1
ATOM 1030 N N . THR A 1 134 ? 87.735 7.453 -44.913 1.00 86.00 134 THR A N 1
ATOM 1031 C CA . THR A 1 134 ? 86.916 7.894 -43.768 1.00 86.00 134 THR A CA 1
ATOM 1032 C C . THR A 1 134 ? 87.370 9.240 -43.198 1.00 86.00 134 THR A C 1
ATOM 1034 O O . THR A 1 134 ? 86.720 9.796 -42.322 1.00 86.00 134 THR A O 1
ATOM 1037 N N . ARG A 1 135 ? 88.448 9.835 -43.735 1.00 85.19 135 ARG A N 1
ATOM 1038 C CA . ARG A 1 135 ? 88.989 11.135 -43.290 1.00 85.19 135 ARG A CA 1
ATOM 1039 C C . ARG A 1 135 ? 88.026 12.321 -43.386 1.00 85.19 135 ARG A C 1
ATOM 1041 O O . ARG A 1 135 ? 88.259 13.336 -42.744 1.00 85.19 135 ARG A O 1
ATOM 1048 N N . SER A 1 136 ? 87.008 12.230 -44.241 1.00 85.56 136 SER A N 1
ATOM 1049 C CA . SER A 1 136 ? 85.971 13.257 -44.397 1.00 85.56 136 SER A CA 1
ATOM 1050 C C . SER A 1 136 ? 84.739 12.985 -43.540 1.00 85.56 136 SER A C 1
ATOM 1052 O O . SER A 1 136 ? 83.778 13.743 -43.626 1.00 85.56 136 SER A O 1
ATOM 1054 N N . HIS A 1 137 ? 84.723 11.891 -42.776 1.00 88.94 137 HIS A N 1
ATOM 1055 C CA . HIS A 1 137 ? 83.601 11.575 -41.910 1.00 88.94 137 HIS A CA 1
ATOM 1056 C C . HIS A 1 137 ? 83.662 12.433 -40.650 1.00 88.94 137 HIS A C 1
ATOM 1058 O O . HIS A 1 137 ? 84.716 12.598 -40.033 1.00 88.94 137 HIS A O 1
ATOM 1064 N N . GLU A 1 138 ? 82.510 12.968 -40.270 1.00 88.19 138 GLU A N 1
ATOM 1065 C CA . GLU A 1 138 ? 82.352 13.714 -39.032 1.00 88.19 138 GLU A CA 1
ATOM 1066 C C . GLU A 1 138 ? 82.373 12.747 -37.840 1.00 88.19 138 GLU A C 1
ATOM 1068 O O . GLU A 1 138 ? 81.590 11.797 -37.781 1.00 88.19 138 GLU A O 1
ATOM 1073 N N . VAL A 1 139 ? 83.310 12.968 -36.914 1.00 87.56 139 VAL A N 1
ATOM 1074 C CA . VAL A 1 139 ? 83.507 12.151 -35.709 1.00 87.56 139 VAL A CA 1
ATOM 1075 C C . VAL A 1 139 ? 83.382 13.053 -34.489 1.00 87.56 139 VAL A C 1
ATOM 1077 O O . VAL A 1 139 ? 84.286 13.860 -34.240 1.00 87.56 139 VAL A O 1
ATOM 1080 N N . ILE A 1 140 ? 82.294 12.881 -33.746 1.00 88.12 140 ILE A N 1
ATOM 1081 C CA . ILE A 1 140 ? 81.895 13.674 -32.574 1.00 88.12 140 ILE A CA 1
ATOM 1082 C C . ILE A 1 140 ? 82.022 12.846 -31.288 1.00 88.12 140 ILE A C 1
ATOM 1084 O O . ILE A 1 140 ? 82.343 11.660 -31.342 1.00 88.12 140 ILE A O 1
ATOM 1088 N N . GLY A 1 141 ? 81.825 13.458 -30.120 1.00 85.44 141 GLY A N 1
ATOM 1089 C CA . GLY A 1 141 ? 81.867 12.734 -28.842 1.00 85.44 141 GLY A CA 1
ATOM 1090 C C . GLY A 1 141 ? 80.691 11.763 -28.686 1.00 85.44 141 GLY A C 1
ATOM 1091 O O . GLY A 1 141 ? 79.616 12.009 -29.226 1.00 85.44 141 GLY A O 1
ATOM 1092 N N . VAL A 1 142 ? 80.864 10.680 -27.917 1.00 82.38 142 VAL A N 1
ATOM 1093 C CA . VAL A 1 142 ? 79.805 9.670 -27.672 1.00 82.38 142 VAL A CA 1
ATOM 1094 C C . VAL A 1 142 ? 78.508 10.290 -27.151 1.00 82.38 142 VAL A C 1
ATOM 1096 O O . VAL A 1 142 ? 77.437 9.902 -27.605 1.00 82.38 142 VAL A O 1
ATOM 1099 N N . ALA A 1 143 ? 78.583 11.269 -26.244 1.00 76.00 143 ALA A N 1
ATOM 1100 C CA . ALA A 1 143 ? 77.399 11.933 -25.694 1.00 76.00 143 ALA A CA 1
ATOM 1101 C C . ALA A 1 143 ? 76.591 12.678 -26.775 1.00 76.00 143 ALA A C 1
ATOM 1103 O O . ALA A 1 143 ? 75.379 12.508 -26.875 1.00 76.00 143 ALA A O 1
ATOM 1104 N N . GLU A 1 144 ? 77.279 13.437 -27.630 1.00 77.62 144 GLU A N 1
ATOM 1105 C CA . GLU A 1 144 ? 76.671 14.179 -28.740 1.00 77.62 144 GLU A CA 1
ATOM 1106 C C . GLU A 1 144 ? 76.156 13.227 -29.832 1.00 77.62 144 GLU A C 1
ATOM 1108 O O . GLU A 1 144 ? 75.088 13.432 -30.407 1.00 77.62 144 GLU A O 1
ATOM 1113 N N . PHE A 1 145 ? 76.871 12.126 -30.076 1.00 79.62 145 PHE A N 1
ATOM 1114 C CA . PHE A 1 145 ? 76.456 11.090 -31.017 1.00 79.62 145 PHE A CA 1
ATOM 1115 C C . PHE A 1 145 ? 75.203 10.334 -30.546 1.00 79.62 145 PHE A C 1
ATOM 1117 O O . PHE A 1 145 ? 74.275 10.152 -31.335 1.00 79.62 145 PHE A O 1
ATOM 1124 N N . LYS A 1 146 ? 75.115 9.974 -29.255 1.00 74.50 146 LYS A N 1
ATOM 1125 C CA . LYS A 1 146 ? 73.905 9.396 -28.637 1.00 74.50 146 LYS A CA 1
ATOM 1126 C C . LYS A 1 146 ? 72.704 10.343 -28.786 1.00 74.50 146 LYS A C 1
ATOM 1128 O O . LYS A 1 146 ? 71.630 9.906 -29.195 1.00 74.50 146 LYS A O 1
ATOM 1133 N N . GLU A 1 147 ? 72.884 11.641 -28.541 1.00 72.19 147 GLU A N 1
ATOM 1134 C CA . GLU A 1 147 ? 71.827 12.658 -28.682 1.00 72.19 147 GLU A CA 1
ATOM 1135 C C . GLU A 1 147 ? 71.342 12.812 -30.138 1.00 72.19 147 GLU A C 1
ATOM 1137 O O . GLU A 1 147 ? 70.137 12.910 -30.408 1.00 72.19 147 GLU A O 1
ATOM 1142 N N . GLN A 1 148 ? 72.254 12.732 -31.110 1.00 72.00 148 GLN A N 1
ATOM 1143 C CA . GLN A 1 148 ? 71.896 12.737 -32.531 1.00 72.00 148 GLN A CA 1
ATOM 1144 C C . GLN A 1 148 ? 71.164 11.457 -32.977 1.00 72.00 148 GLN A C 1
ATOM 1146 O O . GLN A 1 148 ? 70.266 11.533 -33.816 1.00 72.00 148 GLN A O 1
ATOM 1151 N N . LEU A 1 149 ? 71.479 10.288 -32.408 1.00 68.50 149 LEU A N 1
ATOM 1152 C CA . LEU A 1 149 ? 70.762 9.030 -32.682 1.00 68.50 149 LEU A CA 1
ATOM 1153 C C . LEU A 1 149 ? 69.342 9.022 -32.084 1.00 68.50 149 LEU A C 1
ATOM 1155 O O . LEU A 1 149 ? 68.392 8.562 -32.727 1.00 68.50 149 LEU A O 1
ATOM 1159 N N . ILE A 1 150 ? 69.175 9.597 -30.890 1.00 66.81 150 ILE A N 1
ATOM 1160 C CA . ILE A 1 150 ? 67.874 9.772 -30.221 1.00 66.81 150 ILE A CA 1
ATOM 1161 C C . ILE A 1 150 ? 66.965 10.719 -31.024 1.00 66.81 150 ILE A C 1
ATOM 1163 O O . ILE A 1 150 ? 65.777 10.462 -31.204 1.00 66.81 150 ILE A O 1
ATOM 1167 N N . THR A 1 151 ? 67.516 11.803 -31.573 1.00 61.47 151 THR A N 1
ATOM 1168 C CA . THR A 1 151 ? 66.744 12.761 -32.387 1.00 61.47 151 THR A CA 1
ATOM 1169 C C . THR A 1 151 ? 66.467 12.258 -33.814 1.00 61.47 151 THR A C 1
ATOM 1171 O O . THR A 1 151 ? 65.453 12.632 -34.411 1.00 61.47 151 THR A O 1
ATOM 1174 N N . LYS A 1 152 ? 67.305 11.355 -34.351 1.00 58.75 152 LYS A N 1
ATOM 1175 C CA . LYS A 1 152 ? 67.128 10.674 -35.652 1.00 58.75 152 LYS A CA 1
ATOM 1176 C C . LYS A 1 152 ? 66.209 9.447 -35.633 1.00 58.75 152 LYS A C 1
ATOM 1178 O O . LYS A 1 152 ? 65.973 8.884 -36.703 1.00 58.75 152 LYS A O 1
ATOM 1183 N N . THR A 1 153 ? 65.618 9.059 -34.501 1.00 54.12 153 THR A N 1
ATOM 1184 C CA . THR A 1 153 ? 64.660 7.935 -34.408 1.00 54.12 153 THR A CA 1
ATOM 1185 C C . THR A 1 153 ? 63.172 8.373 -34.383 1.00 54.12 153 THR A C 1
ATOM 1187 O O . THR A 1 153 ? 62.420 7.971 -33.499 1.00 54.12 153 THR A O 1
ATOM 1190 N N . PRO A 1 154 ? 62.634 9.150 -35.357 1.00 47.22 154 PRO A N 1
ATOM 1191 C CA . PRO A 1 154 ? 61.232 9.573 -35.343 1.00 47.22 154 PRO A CA 1
ATOM 1192 C C . PRO A 1 154 ? 60.256 8.525 -35.919 1.00 47.22 154 PRO A C 1
ATOM 1194 O O . PRO A 1 154 ? 59.104 8.855 -36.213 1.00 47.22 154 PRO A O 1
ATOM 1197 N N . SER A 1 155 ? 60.657 7.264 -36.133 1.00 49.38 155 SER A N 1
ATOM 1198 C CA . SER A 1 155 ? 59.746 6.242 -36.665 1.00 49.38 155 SER A CA 1
ATOM 1199 C C . SER A 1 155 ? 59.872 4.881 -35.990 1.00 49.38 155 SER A C 1
ATOM 1201 O O . SER A 1 155 ? 60.746 4.092 -36.307 1.00 49.38 155 SER A O 1
ATOM 1203 N N . VAL A 1 156 ? 58.842 4.546 -35.210 1.00 52.25 156 VAL A N 1
ATOM 1204 C CA . VAL A 1 156 ? 58.444 3.176 -34.818 1.00 52.25 156 VAL A CA 1
ATOM 1205 C C . VAL A 1 156 ? 58.161 2.271 -36.040 1.00 52.25 156 VAL A C 1
ATOM 1207 O O . VAL A 1 156 ? 57.919 1.072 -35.922 1.00 52.25 156 VAL A O 1
ATOM 1210 N N . LYS A 1 157 ? 58.161 2.822 -37.261 1.00 51.53 157 LYS A N 1
ATOM 1211 C CA . LYS A 1 157 ? 58.037 2.042 -38.493 1.00 51.53 157 LYS A CA 1
ATOM 1212 C C . LYS A 1 157 ? 59.332 1.269 -38.731 1.00 51.53 157 LYS A C 1
ATOM 1214 O O . LYS A 1 157 ? 60.186 1.734 -39.479 1.00 51.53 157 LYS A O 1
ATOM 1219 N N . SER A 1 158 ? 59.441 0.079 -38.144 1.00 54.50 158 SER A N 1
ATOM 1220 C CA . SER A 1 158 ? 60.434 -0.894 -38.588 1.00 54.50 158 SER A CA 1
ATOM 1221 C C . SER A 1 158 ? 60.264 -1.105 -40.096 1.00 54.50 158 SER A C 1
ATOM 1223 O O . SER A 1 158 ? 59.214 -1.546 -40.569 1.00 54.50 158 SER A O 1
ATOM 1225 N N . THR A 1 159 ? 61.272 -0.715 -40.871 1.00 52.81 159 THR A N 1
ATOM 1226 C CA . THR A 1 159 ? 61.342 -0.935 -42.321 1.00 52.81 159 THR A CA 1
ATOM 1227 C C . THR A 1 159 ? 61.715 -2.379 -42.658 1.00 52.81 159 THR A C 1
ATOM 1229 O O . THR A 1 159 ? 61.588 -2.786 -43.815 1.00 52.81 159 THR A O 1
ATOM 1232 N N . SER A 1 160 ? 62.141 -3.177 -41.673 1.00 67.06 160 SER A N 1
ATOM 1233 C CA . SER A 1 160 ? 62.429 -4.596 -41.848 1.00 67.06 160 SER A CA 1
ATOM 1234 C C . SER A 1 160 ? 61.158 -5.437 -41.665 1.00 67.06 160 SER A C 1
ATOM 1236 O O . SER A 1 160 ? 60.452 -5.358 -40.662 1.00 67.06 160 SER A O 1
ATOM 1238 N N . LEU A 1 161 ? 60.839 -6.250 -42.678 1.00 75.94 161 LEU A N 1
ATOM 1239 C CA . LEU A 1 161 ? 59.744 -7.215 -42.588 1.00 75.94 161 LEU A CA 1
ATOM 1240 C C . LEU A 1 161 ? 60.114 -8.339 -41.605 1.00 75.94 161 LEU A C 1
ATOM 1242 O O . LEU A 1 161 ? 61.230 -8.857 -41.715 1.00 75.94 161 LEU A O 1
ATOM 1246 N N . PRO A 1 162 ? 59.195 -8.759 -40.714 1.00 81.44 162 PRO A N 1
ATOM 1247 C CA . PRO A 1 162 ? 59.438 -9.866 -39.796 1.00 81.44 162 PRO A CA 1
ATOM 1248 C C . PRO A 1 162 ? 59.743 -11.185 -40.518 1.00 81.44 162 PRO A C 1
ATOM 1250 O O . PRO A 1 162 ? 59.245 -11.439 -41.624 1.00 81.44 162 PRO A O 1
ATOM 1253 N N . MET A 1 163 ? 60.525 -12.036 -39.852 1.00 83.75 163 MET A N 1
ATOM 1254 C CA . MET A 1 163 ? 60.787 -13.411 -40.286 1.00 83.75 163 MET A CA 1
ATOM 1255 C C . MET A 1 163 ? 59.544 -14.285 -40.088 1.00 83.75 163 MET A C 1
ATOM 1257 O O . MET A 1 163 ? 58.713 -14.030 -39.208 1.00 83.75 163 MET A O 1
ATOM 1261 N N . CYS A 1 164 ? 59.378 -15.299 -40.933 1.00 84.75 164 CYS A N 1
ATOM 1262 C CA . CYS A 1 164 ? 58.239 -16.198 -40.864 1.00 84.75 164 CYS A CA 1
ATOM 1263 C C . CYS A 1 164 ? 58.375 -17.152 -39.667 1.00 84.75 164 CYS A C 1
ATOM 1265 O O . CYS A 1 164 ? 59.355 -17.885 -39.595 1.00 84.75 164 CYS A O 1
ATOM 1267 N N . PRO A 1 165 ? 57.359 -17.263 -38.790 1.00 80.38 165 PRO A N 1
ATOM 1268 C CA . PRO A 1 165 ? 57.401 -18.197 -37.660 1.00 80.38 165 PRO A CA 1
ATOM 1269 C C . PRO A 1 165 ? 57.481 -19.682 -38.048 1.00 80.38 165 PRO A C 1
ATOM 1271 O O . PRO A 1 165 ? 57.718 -20.517 -37.187 1.00 80.38 165 PRO A O 1
ATOM 1274 N N . LYS A 1 166 ? 57.205 -20.022 -39.317 1.00 82.19 166 LYS A N 1
ATOM 1275 C CA . LYS A 1 166 ? 57.282 -21.393 -39.849 1.00 82.19 166 LYS A CA 1
ATOM 1276 C C . LYS A 1 166 ? 58.545 -21.648 -40.679 1.00 82.19 166 LYS A C 1
ATOM 1278 O O . LYS A 1 166 ? 58.876 -22.802 -40.915 1.00 82.19 166 LYS A O 1
ATOM 1283 N N . HIS A 1 167 ? 59.198 -20.587 -41.155 1.00 85.94 167 HIS A N 1
ATOM 1284 C CA . HIS A 1 167 ? 60.345 -20.647 -42.061 1.00 85.94 167 HIS A CA 1
ATOM 1285 C C . HIS A 1 167 ? 61.331 -19.555 -41.634 1.00 85.94 167 HIS A C 1
ATOM 1287 O O . HIS A 1 167 ? 61.193 -18.394 -42.025 1.00 85.94 167 HIS A O 1
ATOM 1293 N N . GLU A 1 168 ? 62.272 -19.928 -40.768 1.00 79.31 168 GLU A N 1
ATOM 1294 C CA . GLU A 1 168 ? 63.080 -18.995 -39.969 1.00 79.31 168 GLU A CA 1
ATOM 1295 C C . GLU A 1 168 ? 63.952 -18.046 -40.809 1.00 79.31 168 GLU A C 1
ATOM 1297 O O . GLU A 1 168 ? 64.215 -16.931 -40.365 1.00 79.31 168 GLU A O 1
ATOM 1302 N N . ASP A 1 169 ? 64.284 -18.419 -42.052 1.00 84.62 169 ASP A N 1
ATOM 1303 C CA . ASP A 1 169 ? 65.114 -17.632 -42.979 1.00 84.62 169 ASP A CA 1
ATOM 1304 C C . ASP A 1 169 ? 64.318 -16.796 -44.002 1.00 84.62 169 ASP A C 1
ATOM 1306 O O . ASP A 1 169 ? 64.891 -16.042 -44.794 1.00 84.62 169 ASP A O 1
ATOM 1310 N N . GLU A 1 170 ? 62.983 -16.857 -43.981 1.00 87.38 170 GLU A N 1
ATOM 1311 C CA . GLU A 1 170 ? 62.135 -16.226 -44.997 1.00 87.38 170 GLU A CA 1
ATOM 1312 C C . GLU A 1 170 ? 61.278 -15.077 -44.447 1.00 87.38 170 GLU A C 1
ATOM 1314 O O . GLU A 1 170 ? 60.525 -15.214 -43.483 1.00 87.38 170 GLU A O 1
ATOM 1319 N N . LYS A 1 171 ? 61.320 -13.919 -45.118 1.00 87.25 171 LYS A N 1
ATOM 1320 C CA . LYS A 1 171 ? 60.566 -12.714 -44.718 1.00 87.25 171 LYS A CA 1
ATOM 1321 C C . LYS A 1 171 ? 59.103 -12.765 -45.168 1.00 87.25 171 LYS A C 1
ATOM 1323 O O . LYS A 1 171 ? 58.790 -13.179 -46.288 1.00 87.25 171 LYS A O 1
ATOM 1328 N N . LEU A 1 172 ? 58.199 -12.243 -44.338 1.00 88.44 172 LEU A N 1
ATOM 1329 C CA . LEU A 1 172 ? 56.760 -12.137 -44.630 1.00 88.44 172 LEU A CA 1
ATOM 1330 C C . LEU A 1 172 ? 56.450 -11.028 -45.661 1.00 88.44 172 LEU A C 1
ATOM 1332 O O . LEU A 1 172 ? 56.042 -9.924 -45.307 1.00 88.44 172 LEU A O 1
ATOM 1336 N N . LYS A 1 173 ? 56.670 -11.308 -46.952 1.00 89.56 173 LYS A N 1
ATOM 1337 C CA . LYS A 1 173 ? 56.511 -10.343 -48.064 1.00 89.56 173 LYS A CA 1
ATOM 1338 C C . LYS A 1 173 ? 55.124 -10.327 -48.719 1.00 89.56 173 LYS A C 1
ATOM 1340 O O . LYS A 1 173 ? 54.778 -9.346 -49.380 1.00 89.56 173 LYS A O 1
ATOM 1345 N N . PHE A 1 174 ? 54.340 -11.388 -48.564 1.00 90.38 174 PHE A N 1
ATOM 1346 C CA . PHE A 1 174 ? 53.054 -11.560 -49.242 1.00 90.38 174 PHE A CA 1
ATOM 1347 C C . PHE A 1 174 ? 51.894 -11.490 -48.242 1.00 90.38 174 PHE A C 1
ATOM 1349 O O . PHE A 1 174 ? 52.068 -11.743 -47.050 1.00 90.38 174 PHE A O 1
ATOM 1356 N N . TYR A 1 175 ? 50.697 -11.165 -48.721 1.00 90.88 175 TYR A N 1
ATOM 1357 C CA . TYR A 1 175 ? 49.458 -11.211 -47.948 1.00 90.88 175 TYR A CA 1
ATOM 1358 C C . TYR A 1 175 ? 48.492 -12.207 -48.584 1.00 90.88 175 TYR A C 1
ATOM 1360 O O . TYR A 1 175 ? 48.127 -12.068 -49.750 1.00 90.88 175 TYR A O 1
ATOM 1368 N N . CYS A 1 176 ? 48.086 -13.220 -47.821 1.00 91.12 176 CYS A N 1
ATOM 1369 C CA . CYS A 1 176 ? 47.070 -14.174 -48.246 1.00 91.12 176 CYS A CA 1
ATOM 1370 C C . CYS A 1 176 ? 45.682 -13.585 -47.978 1.00 91.12 176 CYS A C 1
ATOM 1372 O O . CYS A 1 176 ? 45.301 -13.415 -46.818 1.00 91.12 176 CYS A O 1
ATOM 1374 N N . GLU A 1 177 ? 44.913 -13.307 -49.028 1.00 88.19 177 GLU A N 1
ATOM 1375 C CA . GLU A 1 177 ? 43.547 -12.785 -48.914 1.00 88.19 177 GLU A CA 1
ATOM 1376 C C . GLU A 1 177 ? 42.587 -13.843 -48.362 1.00 88.19 177 GLU A C 1
ATOM 1378 O O . GLU A 1 177 ? 41.713 -13.518 -47.560 1.00 88.19 177 GLU A O 1
ATOM 1383 N N . THR A 1 178 ? 42.786 -15.114 -48.728 1.00 88.19 178 THR A N 1
ATOM 1384 C CA . THR A 1 178 ? 41.947 -16.228 -48.262 1.00 88.19 178 THR A CA 1
ATOM 1385 C C . THR A 1 178 ? 42.087 -16.459 -46.755 1.00 88.19 178 THR A C 1
ATOM 1387 O O . THR A 1 178 ? 41.092 -16.646 -46.063 1.00 88.19 178 THR A O 1
ATOM 1390 N N . CYS A 1 179 ? 43.313 -16.405 -46.224 1.00 86.50 179 CYS A N 1
ATOM 1391 C CA . CYS A 1 179 ? 43.589 -16.648 -44.799 1.00 86.50 179 CYS A CA 1
ATOM 1392 C C . CYS A 1 179 ? 43.652 -15.365 -43.956 1.00 86.50 179 CYS A C 1
ATOM 1394 O O . CYS A 1 179 ? 43.798 -15.434 -42.736 1.00 86.50 179 CYS A O 1
ATOM 1396 N N . GLN A 1 180 ? 43.578 -14.196 -44.600 1.00 87.06 180 GLN A N 1
ATOM 1397 C CA . GLN A 1 180 ? 43.701 -12.876 -43.979 1.00 87.06 180 GLN A CA 1
ATOM 1398 C C . GLN A 1 180 ? 44.947 -12.744 -43.080 1.00 87.06 180 GLN A C 1
ATOM 1400 O O . GLN A 1 180 ? 44.879 -12.282 -41.933 1.00 87.06 180 GLN A O 1
ATOM 1405 N N . SER A 1 181 ? 46.105 -13.172 -43.592 1.00 87.00 181 SER A N 1
ATOM 1406 C CA . SER A 1 181 ? 47.372 -13.194 -42.850 1.00 87.00 181 SER A CA 1
ATOM 1407 C C . SER A 1 181 ? 48.591 -12.943 -43.747 1.00 87.00 181 SER A C 1
ATOM 1409 O O . SER A 1 181 ? 48.602 -13.385 -44.900 1.00 87.00 181 SER A O 1
ATOM 1411 N N . PRO A 1 182 ? 49.645 -12.282 -43.230 1.00 89.12 182 PRO A N 1
ATOM 1412 C CA . PRO A 1 182 ? 50.913 -12.171 -43.941 1.00 89.12 182 PRO A CA 1
ATOM 1413 C C . PRO A 1 182 ? 51.606 -13.541 -44.020 1.00 89.12 182 PRO A C 1
ATOM 1415 O O . PRO A 1 182 ? 51.579 -14.313 -43.061 1.00 89.12 182 PRO A O 1
ATOM 1418 N N . ILE A 1 183 ? 52.216 -13.844 -45.163 1.00 89.69 183 ILE A N 1
ATOM 1419 C CA . ILE A 1 183 ? 52.901 -15.108 -45.466 1.00 89.69 183 ILE A CA 1
ATOM 1420 C C . ILE A 1 183 ? 54.251 -14.840 -46.162 1.00 89.69 183 ILE A C 1
ATOM 1422 O O . ILE A 1 183 ? 54.458 -13.780 -46.759 1.00 89.69 183 ILE A O 1
ATOM 1426 N N . CYS A 1 184 ? 55.197 -15.780 -46.067 1.00 92.31 184 CYS A N 1
ATOM 1427 C CA . CYS A 1 184 ? 56.475 -15.713 -46.787 1.00 92.31 184 CYS A CA 1
ATOM 1428 C C . CYS A 1 184 ? 56.410 -16.447 -48.135 1.00 92.31 184 CYS A C 1
ATOM 1430 O O . CYS A 1 184 ? 55.368 -17.001 -48.490 1.00 92.31 184 CYS A O 1
ATOM 1432 N N . ARG A 1 185 ? 57.522 -16.459 -48.880 1.00 90.12 185 ARG A N 1
ATOM 1433 C CA . ARG A 1 185 ? 57.617 -17.150 -50.173 1.00 90.12 185 ARG A CA 1
ATOM 1434 C C . ARG A 1 185 ? 57.385 -18.657 -50.040 1.00 90.12 185 ARG A C 1
ATOM 1436 O O . ARG A 1 185 ? 56.616 -19.213 -50.810 1.00 90.12 185 ARG A O 1
ATOM 1443 N N . ASP A 1 186 ? 57.966 -19.304 -49.039 1.00 91.81 186 ASP A N 1
ATOM 1444 C CA . ASP A 1 186 ? 57.807 -20.753 -48.858 1.00 91.81 186 ASP A CA 1
ATOM 1445 C C . ASP A 1 186 ? 56.374 -21.133 -48.469 1.00 91.81 186 ASP A C 1
ATOM 1447 O O . ASP A 1 186 ? 55.834 -22.147 -48.916 1.00 91.81 186 ASP A O 1
ATOM 1451 N N . CYS A 1 187 ? 55.686 -20.267 -47.718 1.00 89.25 187 CYS A N 1
ATOM 1452 C CA . CYS A 1 187 ? 54.272 -20.452 -47.400 1.00 89.25 187 CYS A CA 1
ATOM 1453 C C . CYS A 1 187 ? 53.380 -20.494 -48.649 1.00 89.25 187 CYS A C 1
ATOM 1455 O O . CYS A 1 187 ? 52.406 -21.253 -48.641 1.00 89.25 187 CYS A O 1
ATOM 1457 N N . THR A 1 188 ? 53.679 -19.718 -49.704 1.00 88.25 188 THR A N 1
ATOM 1458 C CA . THR A 1 188 ? 52.863 -19.732 -50.935 1.00 88.25 188 THR A CA 1
ATOM 1459 C C . THR A 1 188 ? 52.939 -21.081 -51.641 1.00 88.25 188 THR A C 1
ATOM 1461 O O . THR A 1 188 ? 51.949 -21.520 -52.216 1.00 88.25 188 THR A O 1
ATOM 1464 N N . VAL A 1 189 ? 54.079 -21.770 -51.550 1.00 87.69 189 VAL A N 1
ATOM 1465 C CA . VAL A 1 189 ? 54.302 -23.065 -52.204 1.00 87.69 189 VAL A CA 1
ATOM 1466 C C . VAL A 1 189 ? 53.810 -24.232 -51.349 1.00 87.69 189 VAL A C 1
ATOM 1468 O O . VAL A 1 189 ? 53.199 -25.159 -51.878 1.00 87.69 189 VAL A O 1
ATOM 1471 N N . LEU A 1 190 ? 54.061 -24.191 -50.038 1.00 88.25 190 LEU A N 1
ATOM 1472 C CA . LEU A 1 190 ? 53.859 -25.342 -49.152 1.00 88.25 190 LEU A CA 1
ATOM 1473 C C . LEU A 1 190 ? 52.446 -25.431 -48.566 1.00 88.25 190 LEU A C 1
ATOM 1475 O O . LEU A 1 190 ? 51.903 -26.523 -48.448 1.00 88.25 190 LEU A O 1
ATOM 1479 N N . HIS A 1 191 ? 51.847 -24.296 -48.195 1.00 84.25 191 HIS A N 1
ATOM 1480 C CA . HIS A 1 191 ? 50.612 -24.277 -47.396 1.00 84.25 191 HIS A CA 1
ATOM 1481 C C . HIS A 1 191 ? 49.475 -23.462 -48.030 1.00 84.25 191 HIS A C 1
ATOM 1483 O O . HIS A 1 191 ? 48.313 -23.668 -47.698 1.00 84.25 191 HIS A O 1
ATOM 1489 N N . HIS A 1 192 ? 49.789 -22.524 -48.929 1.00 86.06 192 HIS A N 1
ATOM 1490 C CA . HIS A 1 192 ? 48.824 -21.591 -49.526 1.00 86.06 192 HIS A CA 1
ATOM 1491 C C . HIS A 1 192 ? 48.760 -21.704 -51.057 1.00 86.06 192 HIS A C 1
ATOM 1493 O O . HIS A 1 192 ? 48.433 -20.730 -51.729 1.00 86.06 192 HIS A O 1
ATOM 1499 N N . LYS A 1 193 ? 49.052 -22.892 -51.606 1.00 87.19 193 LYS A N 1
ATOM 1500 C CA . LYS A 1 193 ? 49.181 -23.132 -53.054 1.00 87.19 193 LYS A CA 1
ATOM 1501 C C . LYS A 1 193 ? 47.930 -22.759 -53.858 1.00 87.19 193 LYS A C 1
ATOM 1503 O O . LYS A 1 193 ? 48.050 -22.250 -54.965 1.00 87.19 193 LYS A O 1
ATOM 1508 N N . GLU A 1 194 ? 46.747 -22.999 -53.296 1.00 89.38 194 GLU A N 1
ATOM 1509 C CA . GLU A 1 194 ? 45.451 -22.715 -53.936 1.00 89.38 194 GLU A CA 1
ATOM 1510 C C . GLU A 1 194 ? 44.775 -21.447 -53.392 1.00 89.38 194 GLU A C 1
ATOM 1512 O O . GLU A 1 194 ? 43.643 -21.124 -53.751 1.00 89.38 194 GLU A O 1
ATOM 1517 N N . HIS A 1 195 ? 45.450 -20.705 -52.512 1.00 92.50 195 HIS A N 1
ATOM 1518 C CA . HIS A 1 195 ? 44.906 -19.486 -51.930 1.00 92.50 195 HIS A CA 1
ATOM 1519 C C . HIS A 1 195 ? 45.240 -18.261 -52.776 1.00 92.50 195 HIS A C 1
ATOM 1521 O O . HIS A 1 195 ? 46.303 -18.165 -53.389 1.00 92.50 195 HIS A O 1
ATOM 1527 N N . LYS A 1 196 ? 44.350 -17.267 -52.752 1.00 90.25 196 LYS A N 1
ATOM 1528 C CA . LYS A 1 196 ? 44.611 -15.979 -53.393 1.00 90.25 196 LYS A CA 1
ATOM 1529 C C . LYS A 1 196 ? 45.542 -15.152 -52.506 1.00 90.25 196 LYS A C 1
ATOM 1531 O O . LYS A 1 196 ? 45.230 -14.906 -51.339 1.00 90.25 196 LYS A O 1
ATOM 1536 N N . TYR A 1 197 ? 46.663 -14.699 -53.060 1.00 90.25 197 TYR A N 1
ATOM 1537 C CA . TYR A 1 197 ? 47.623 -13.841 -52.367 1.00 90.25 197 TYR A CA 1
ATOM 1538 C C . TYR A 1 197 ? 48.187 -12.747 -53.284 1.00 90.25 197 TYR A C 1
ATOM 1540 O O . TYR A 1 197 ? 48.186 -12.872 -54.507 1.00 90.25 197 TYR A O 1
ATOM 1548 N N . CYS A 1 198 ? 48.681 -11.675 -52.674 1.00 88.94 198 CYS A N 1
ATOM 1549 C CA . CYS A 1 198 ? 49.270 -10.504 -53.330 1.00 88.94 198 CYS A CA 1
ATOM 1550 C C . CYS A 1 198 ? 50.511 -10.022 -52.558 1.00 88.94 198 CYS A C 1
ATOM 1552 O O . CYS A 1 198 ? 50.811 -10.526 -51.470 1.00 88.94 198 CYS A O 1
ATOM 1554 N N . LEU A 1 199 ? 51.270 -9.068 -53.107 1.00 88.38 199 LEU A N 1
ATOM 1555 C CA . LEU A 1 199 ? 52.357 -8.435 -52.356 1.00 88.38 199 LEU A CA 1
ATOM 1556 C C . LEU A 1 199 ? 51.767 -7.562 -51.248 1.00 88.38 199 LEU A C 1
ATOM 1558 O O . LEU A 1 199 ? 50.823 -6.805 -51.467 1.00 88.38 199 LEU A O 1
ATOM 1562 N N . LEU A 1 200 ? 52.357 -7.626 -50.052 1.00 86.31 200 LEU A N 1
ATOM 1563 C CA . LEU A 1 200 ? 51.881 -6.854 -48.901 1.00 86.31 200 LEU A CA 1
ATOM 1564 C C . LEU A 1 200 ? 51.864 -5.340 -49.189 1.00 86.31 200 LEU A C 1
ATOM 1566 O O . LEU A 1 200 ? 50.960 -4.632 -48.745 1.00 86.31 200 LEU A O 1
ATOM 1570 N N . ALA A 1 201 ? 52.849 -4.857 -49.953 1.00 85.62 201 ALA A N 1
ATOM 1571 C CA . ALA A 1 201 ? 52.979 -3.456 -50.346 1.00 85.62 201 ALA A CA 1
ATOM 1572 C C . ALA A 1 201 ? 51.792 -2.947 -51.183 1.00 85.62 201 ALA A C 1
ATOM 1574 O O . ALA A 1 201 ? 51.429 -1.777 -51.055 1.00 85.62 201 ALA A O 1
ATOM 1575 N N . ASP A 1 202 ? 51.160 -3.823 -51.967 1.00 85.12 202 ASP A N 1
ATOM 1576 C CA . ASP A 1 202 ? 50.092 -3.447 -52.896 1.00 85.12 202 ASP A CA 1
ATOM 1577 C C . ASP A 1 202 ? 48.757 -3.232 -52.170 1.00 85.12 202 ASP A C 1
ATOM 1579 O O . ASP A 1 202 ? 47.955 -2.396 -52.573 1.00 85.12 202 ASP A O 1
ATOM 1583 N N . VAL A 1 203 ? 48.523 -3.943 -51.060 1.00 85.38 203 VAL A N 1
ATOM 1584 C CA . VAL A 1 203 ? 47.229 -3.934 -50.346 1.00 85.38 203 VAL A CA 1
ATOM 1585 C C . VAL A 1 203 ? 47.230 -3.156 -49.033 1.00 85.38 203 VAL A C 1
ATOM 1587 O O . VAL A 1 203 ? 46.167 -2.779 -48.531 1.00 85.38 203 VAL A O 1
ATOM 1590 N N . VAL A 1 204 ? 48.401 -2.893 -48.443 1.00 85.56 204 VAL A N 1
ATOM 1591 C CA . VAL A 1 204 ? 48.500 -2.289 -47.101 1.00 85.56 204 VAL A CA 1
ATOM 1592 C C . VAL A 1 204 ? 47.850 -0.905 -47.020 1.00 85.56 204 VAL A C 1
ATOM 1594 O O . VAL A 1 204 ? 47.260 -0.565 -45.992 1.00 85.56 204 VAL A O 1
ATOM 1597 N N . ASN A 1 205 ? 47.924 -0.106 -48.088 1.00 87.81 205 ASN A N 1
ATOM 1598 C CA . ASN A 1 205 ? 47.351 1.241 -48.106 1.00 87.81 205 ASN A CA 1
ATOM 1599 C C . ASN A 1 205 ? 45.818 1.203 -48.108 1.00 87.81 205 ASN A C 1
ATOM 1601 O O . ASN A 1 205 ? 45.198 1.922 -47.320 1.00 87.81 205 ASN A O 1
ATOM 1605 N N . ASP A 1 206 ? 45.219 0.303 -48.886 1.00 85.81 206 ASP A N 1
ATOM 1606 C CA . ASP A 1 206 ? 43.767 0.111 -48.938 1.00 85.81 206 ASP A CA 1
ATOM 1607 C C . ASP A 1 206 ? 43.222 -0.428 -47.614 1.00 85.81 206 ASP A C 1
ATOM 1609 O O . ASP A 1 206 ? 42.226 0.072 -47.082 1.00 85.81 206 ASP A O 1
ATOM 1613 N N . VAL A 1 207 ? 43.897 -1.419 -47.022 1.00 86.31 207 VAL A N 1
ATOM 1614 C CA . VAL A 1 207 ? 43.526 -1.959 -45.704 1.00 86.31 207 VAL A CA 1
ATOM 1615 C C . VAL A 1 207 ? 43.654 -0.880 -44.623 1.00 86.31 207 VAL A C 1
ATOM 1617 O O . VAL A 1 207 ? 42.751 -0.725 -43.796 1.00 86.31 207 VAL A O 1
ATOM 1620 N N . ARG A 1 208 ? 44.720 -0.069 -44.653 1.00 87.00 208 ARG A N 1
ATOM 1621 C CA . ARG A 1 208 ? 44.899 1.066 -43.733 1.00 87.00 208 ARG A CA 1
ATOM 1622 C C . ARG A 1 208 ? 43.780 2.096 -43.888 1.00 87.00 208 ARG A C 1
ATOM 1624 O O . ARG A 1 208 ? 43.293 2.597 -42.876 1.00 87.00 208 ARG A O 1
ATOM 1631 N N . ALA A 1 209 ? 43.360 2.406 -45.114 1.00 89.69 209 ALA A N 1
ATOM 1632 C CA . ALA A 1 209 ? 42.242 3.311 -45.370 1.00 89.69 209 ALA A CA 1
ATOM 1633 C C . ALA A 1 209 ? 40.925 2.756 -44.804 1.00 89.69 209 ALA A C 1
ATOM 1635 O O . ALA A 1 209 ? 40.215 3.477 -44.104 1.00 89.69 209 ALA A O 1
ATOM 1636 N N . LYS A 1 210 ? 40.643 1.459 -45.001 1.00 90.81 210 LYS A N 1
ATOM 1637 C CA . LYS A 1 210 ? 39.464 0.783 -44.426 1.00 90.81 210 LYS A CA 1
ATOM 1638 C C . LYS A 1 210 ? 39.450 0.834 -42.896 1.00 90.81 210 LYS A C 1
ATOM 1640 O O . LYS A 1 210 ? 38.418 1.156 -42.310 1.00 90.81 210 LYS A O 1
ATOM 1645 N N . ILE A 1 211 ? 40.584 0.561 -42.242 1.00 90.06 211 ILE A N 1
ATOM 1646 C CA . ILE A 1 211 ? 40.703 0.647 -40.775 1.00 90.06 211 ILE A CA 1
ATOM 1647 C C . ILE A 1 211 ? 40.488 2.090 -40.307 1.00 90.06 211 ILE A C 1
ATOM 1649 O O . ILE A 1 211 ? 39.695 2.317 -39.398 1.00 90.06 211 ILE A O 1
ATOM 1653 N N . LYS A 1 212 ? 41.125 3.078 -40.951 1.00 89.12 212 LYS A N 1
ATOM 1654 C CA . LYS A 1 212 ? 40.930 4.503 -40.630 1.00 89.12 212 LYS A CA 1
ATOM 1655 C C . LYS A 1 212 ? 39.473 4.940 -40.778 1.00 89.12 212 LYS A C 1
ATOM 1657 O O . LYS A 1 212 ? 38.977 5.644 -39.907 1.00 89.12 212 LYS A O 1
ATOM 1662 N N . GLY A 1 213 ? 38.792 4.495 -41.835 1.00 92.12 213 GLY A N 1
ATOM 1663 C CA . GLY A 1 213 ? 37.364 4.742 -42.031 1.00 92.12 213 GLY A CA 1
ATOM 1664 C C . GLY A 1 213 ? 36.530 4.190 -40.874 1.00 92.12 213 GLY A C 1
ATOM 1665 O O . GLY A 1 213 ? 35.762 4.934 -40.271 1.00 92.12 213 GLY A O 1
ATOM 1666 N N . LYS A 1 214 ? 36.756 2.926 -40.485 1.00 92.31 214 LYS A N 1
ATOM 1667 C CA . LYS A 1 214 ? 36.067 2.314 -39.335 1.00 92.31 214 LYS A CA 1
ATOM 1668 C C . LYS A 1 214 ? 36.348 3.039 -38.014 1.00 92.31 214 LYS A C 1
ATOM 1670 O O . LYS A 1 214 ? 35.416 3.276 -37.251 1.00 92.31 214 LYS A O 1
ATOM 1675 N N . LEU A 1 215 ? 37.598 3.440 -37.769 1.00 90.62 215 LEU A N 1
ATOM 1676 C CA . LEU A 1 215 ? 37.980 4.223 -36.587 1.00 90.62 215 LEU A CA 1
ATOM 1677 C C . LEU A 1 215 ? 37.288 5.593 -36.554 1.00 90.62 215 LEU A C 1
ATOM 1679 O O . LEU A 1 215 ? 36.861 6.044 -35.494 1.00 90.62 215 LEU A O 1
ATOM 1683 N N . ALA A 1 216 ? 37.161 6.254 -37.707 1.00 91.00 216 ALA A N 1
ATOM 1684 C CA . ALA A 1 216 ? 36.444 7.520 -37.810 1.00 91.00 216 ALA A CA 1
ATOM 1685 C C . ALA A 1 216 ? 34.950 7.343 -37.503 1.00 91.00 216 ALA A C 1
ATOM 1687 O O . ALA A 1 216 ? 34.388 8.153 -36.774 1.00 91.00 216 ALA A O 1
ATOM 1688 N N . THR A 1 217 ? 34.327 6.261 -37.983 1.00 92.25 217 THR A N 1
ATOM 1689 C CA . THR A 1 217 ? 32.912 5.968 -37.700 1.00 92.25 217 THR A CA 1
ATOM 1690 C C . THR A 1 217 ? 32.649 5.511 -36.264 1.00 92.25 217 THR A C 1
ATOM 1692 O O . THR A 1 217 ? 31.561 5.746 -35.752 1.00 92.25 217 THR A O 1
ATOM 1695 N N . SER A 1 218 ? 33.614 4.875 -35.590 1.00 91.94 218 SER A N 1
ATOM 1696 C CA . SER A 1 218 ? 33.433 4.394 -34.212 1.00 91.94 218 SER A CA 1
ATOM 1697 C C . SER A 1 218 ? 33.683 5.471 -33.156 1.00 91.94 218 SER A C 1
ATOM 1699 O O . SER A 1 218 ? 33.144 5.377 -32.059 1.00 91.94 218 SER A O 1
ATOM 1701 N N . ARG A 1 219 ? 34.492 6.495 -33.462 1.00 89.19 219 ARG A N 1
ATOM 1702 C CA . ARG A 1 219 ? 34.816 7.584 -32.522 1.00 89.19 219 ARG A CA 1
ATOM 1703 C C . ARG A 1 219 ? 33.581 8.312 -31.969 1.00 89.19 219 ARG A C 1
ATOM 1705 O O . ARG A 1 219 ? 33.509 8.424 -30.752 1.00 89.19 219 ARG A O 1
ATOM 1712 N N . PRO A 1 220 ? 32.591 8.739 -32.779 1.00 93.25 220 PRO A N 1
ATOM 1713 C CA . PRO A 1 220 ? 31.375 9.369 -32.256 1.00 93.25 220 PRO A CA 1
ATOM 1714 C C . PRO A 1 220 ? 30.591 8.479 -31.285 1.00 93.25 220 PRO A C 1
ATOM 1716 O O . PRO A 1 220 ? 30.028 8.977 -30.317 1.00 93.25 220 PRO A O 1
ATOM 1719 N N . LYS A 1 221 ? 30.612 7.154 -31.492 1.00 93.56 221 LYS A N 1
ATOM 1720 C CA . LYS A 1 221 ? 29.947 6.196 -30.600 1.00 93.56 221 LYS A CA 1
ATOM 1721 C C . LYS A 1 221 ? 30.545 6.211 -29.187 1.00 93.56 221 LYS A C 1
ATOM 1723 O O . LYS A 1 221 ? 29.831 5.954 -28.226 1.00 93.56 221 LYS A O 1
ATOM 1728 N N . ILE A 1 222 ? 31.837 6.528 -29.048 1.00 90.69 222 ILE A N 1
ATOM 1729 C CA . ILE A 1 222 ? 32.487 6.679 -27.736 1.00 90.69 222 ILE A CA 1
ATOM 1730 C C . ILE A 1 222 ? 31.873 7.856 -26.973 1.00 90.69 222 ILE A C 1
ATOM 1732 O O . ILE A 1 222 ? 31.572 7.706 -25.792 1.00 90.69 222 ILE A O 1
ATOM 1736 N N . GLU A 1 223 ? 31.663 8.995 -27.636 1.00 90.81 223 GLU A N 1
ATOM 1737 C CA . GLU A 1 223 ? 31.029 10.154 -26.996 1.00 90.81 223 GLU A CA 1
ATOM 1738 C C . GLU A 1 223 ? 29.557 9.874 -26.676 1.00 90.81 223 GLU A C 1
ATOM 1740 O O . GLU A 1 223 ? 29.128 10.150 -25.564 1.00 90.81 223 GLU A O 1
ATOM 1745 N N . GLU A 1 224 ? 28.818 9.199 -27.564 1.00 93.75 224 GLU A N 1
ATOM 1746 C CA . GLU A 1 224 ? 27.437 8.772 -27.280 1.00 93.75 224 GLU A CA 1
ATOM 1747 C C . GLU A 1 224 ? 27.350 7.897 -26.015 1.00 93.75 224 GLU A C 1
ATOM 1749 O O . GLU A 1 224 ? 26.488 8.110 -25.164 1.00 93.75 224 GLU A O 1
ATOM 1754 N N . TYR A 1 225 ? 28.267 6.936 -25.844 1.00 92.06 225 TYR A N 1
ATOM 1755 C CA . TYR A 1 225 ? 28.309 6.116 -24.630 1.00 92.06 225 TYR A CA 1
ATOM 1756 C C . TYR A 1 225 ? 28.741 6.902 -23.389 1.00 92.06 225 TYR A C 1
ATOM 1758 O O . TYR A 1 225 ? 28.258 6.607 -22.297 1.00 92.06 225 TYR A O 1
ATOM 1766 N N . ARG A 1 226 ? 29.624 7.899 -23.521 1.00 93.94 226 ARG A N 1
ATOM 1767 C CA . ARG A 1 226 ? 29.980 8.791 -22.405 1.00 93.94 226 ARG A CA 1
ATOM 1768 C C . ARG A 1 226 ? 28.806 9.666 -21.985 1.00 93.94 226 ARG A C 1
ATOM 1770 O O . ARG A 1 226 ? 28.594 9.849 -20.790 1.00 93.94 226 ARG A O 1
ATOM 1777 N N . ASP A 1 227 ? 28.039 10.167 -22.945 1.00 93.81 227 ASP A N 1
ATOM 1778 C CA . ASP A 1 227 ? 26.842 10.964 -22.690 1.00 93.81 227 ASP A CA 1
ATOM 1779 C C . ASP A 1 227 ? 25.766 10.115 -22.007 1.00 93.81 227 ASP A C 1
ATOM 1781 O O . ASP A 1 227 ? 25.219 10.531 -20.987 1.00 93.81 227 ASP A O 1
ATOM 1785 N N . ALA A 1 228 ? 25.540 8.889 -22.487 1.00 94.31 228 ALA A N 1
ATOM 1786 C CA . ALA A 1 228 ? 24.649 7.933 -21.834 1.00 94.31 228 ALA A CA 1
ATOM 1787 C C . ALA A 1 228 ? 25.115 7.589 -20.408 1.00 94.31 228 ALA A C 1
ATOM 1789 O O . ALA A 1 228 ? 24.299 7.537 -19.493 1.00 94.31 228 ALA A O 1
ATOM 1790 N N . ALA A 1 229 ? 26.421 7.396 -20.193 1.00 93.62 229 ALA A N 1
ATOM 1791 C CA . ALA A 1 229 ? 26.968 7.141 -18.861 1.00 93.62 229 ALA A CA 1
ATOM 1792 C C . ALA A 1 229 ? 26.753 8.327 -17.907 1.00 93.62 229 ALA A C 1
ATOM 1794 O O . ALA A 1 229 ? 26.419 8.117 -16.743 1.00 93.62 229 ALA A O 1
ATOM 1795 N N . ARG A 1 230 ? 26.899 9.567 -18.395 1.00 95.25 230 ARG A N 1
ATOM 1796 C CA . ARG A 1 230 ? 26.602 10.773 -17.611 1.00 95.25 230 ARG A CA 1
ATOM 1797 C C . ARG A 1 230 ? 25.114 10.878 -17.278 1.00 95.25 230 ARG A C 1
ATOM 1799 O O . ARG A 1 230 ? 24.796 11.101 -16.119 1.00 95.25 230 ARG A O 1
ATOM 1806 N N . ALA A 1 231 ? 24.229 10.641 -18.245 1.00 94.38 231 ALA A N 1
ATOM 1807 C CA . ALA A 1 231 ? 22.785 10.637 -18.008 1.00 94.38 231 ALA A CA 1
ATOM 1808 C C . ALA A 1 231 ? 22.385 9.594 -16.949 1.00 94.38 231 ALA A C 1
ATOM 1810 O O . ALA A 1 231 ? 21.636 9.897 -16.029 1.00 94.38 231 ALA A O 1
ATOM 1811 N N . VAL A 1 232 ? 22.948 8.382 -17.011 1.00 94.06 232 VAL A N 1
ATOM 1812 C CA . VAL A 1 232 ? 22.712 7.353 -15.983 1.00 94.06 232 VAL A CA 1
ATOM 1813 C C . VAL A 1 232 ? 23.206 7.802 -14.605 1.00 94.06 232 VAL A C 1
ATOM 1815 O O . VAL A 1 232 ? 22.533 7.544 -13.611 1.00 94.06 232 VAL A O 1
ATOM 1818 N N . ALA A 1 233 ? 24.357 8.472 -14.524 1.00 94.62 233 ALA A N 1
ATOM 1819 C CA . ALA A 1 233 ? 24.868 8.989 -13.257 1.00 94.62 233 ALA A CA 1
ATOM 1820 C C . ALA A 1 233 ? 23.976 10.103 -12.674 1.00 94.62 233 ALA A C 1
ATOM 1822 O O . ALA A 1 233 ? 23.789 10.160 -11.459 1.00 94.62 233 ALA A O 1
ATOM 1823 N N . GLU A 1 234 ? 23.403 10.960 -13.524 1.00 94.12 234 GLU A N 1
ATOM 1824 C CA . GLU A 1 234 ? 22.436 11.991 -13.120 1.00 94.12 234 GLU A CA 1
ATOM 1825 C C . GLU A 1 234 ? 21.152 11.359 -12.555 1.00 94.12 234 GLU A C 1
ATOM 1827 O O . GLU A 1 234 ? 20.748 11.692 -11.441 1.00 94.12 234 GLU A O 1
ATOM 1832 N N . GLU A 1 235 ? 20.579 10.371 -13.248 1.00 90.62 235 GLU A N 1
ATOM 1833 C CA . GLU A 1 235 ? 19.400 9.624 -12.780 1.00 90.62 235 GLU A CA 1
ATOM 1834 C C . GLU A 1 235 ? 19.670 8.867 -11.467 1.00 90.62 235 GLU A C 1
ATOM 1836 O O . GLU A 1 235 ? 18.833 8.843 -10.564 1.00 90.62 235 GLU A O 1
ATOM 1841 N N . GLN A 1 236 ? 20.862 8.277 -11.312 1.00 89.69 236 GLN A N 1
ATOM 1842 C CA . GLN A 1 236 ? 21.269 7.627 -10.060 1.00 89.69 236 GLN A CA 1
ATOM 1843 C C . GLN A 1 236 ? 21.321 8.616 -8.889 1.00 89.69 236 GLN A C 1
ATOM 1845 O O . GLN A 1 236 ? 20.883 8.282 -7.786 1.00 89.69 236 GLN A O 1
ATOM 1850 N N . ALA A 1 237 ? 21.832 9.828 -9.114 1.00 94.38 237 ALA A N 1
ATOM 1851 C CA . ALA A 1 237 ? 21.887 10.865 -8.088 1.00 94.38 237 ALA A CA 1
ATOM 1852 C C . ALA A 1 237 ? 20.488 11.384 -7.712 1.00 94.38 237 ALA A C 1
ATOM 1854 O O . ALA A 1 237 ? 20.206 11.630 -6.533 1.00 94.38 237 ALA A O 1
ATOM 1855 N N . GLU A 1 238 ? 19.591 11.525 -8.690 1.00 92.06 238 GLU A N 1
ATOM 1856 C CA . GLU A 1 238 ? 18.201 11.896 -8.427 1.00 92.06 238 GLU A CA 1
ATOM 1857 C C . GLU A 1 238 ? 17.466 10.812 -7.626 1.00 92.06 238 GLU A C 1
ATOM 1859 O O . GLU A 1 238 ? 16.780 11.131 -6.649 1.00 92.06 238 GLU A O 1
ATOM 1864 N N . LEU A 1 239 ? 17.646 9.537 -7.982 1.00 88.12 239 LEU A N 1
ATOM 1865 C CA . LEU A 1 239 ? 17.058 8.414 -7.254 1.00 88.12 239 LEU A CA 1
ATOM 1866 C C . LEU A 1 239 ? 17.522 8.378 -5.792 1.00 88.12 239 LEU A C 1
ATOM 1868 O O . LEU A 1 239 ? 16.690 8.242 -4.897 1.00 88.12 239 LEU A O 1
ATOM 1872 N N . ASP A 1 240 ? 18.821 8.553 -5.540 1.00 89.81 240 ASP A N 1
ATOM 1873 C CA . ASP A 1 240 ? 19.375 8.617 -4.180 1.00 89.81 240 ASP A CA 1
ATOM 1874 C C . ASP A 1 240 ? 18.765 9.781 -3.377 1.00 89.81 240 ASP A C 1
ATOM 1876 O O . ASP A 1 240 ? 18.366 9.618 -2.222 1.00 89.81 240 ASP A O 1
ATOM 1880 N N . THR A 1 241 ? 18.594 10.943 -4.014 1.00 93.81 241 THR A N 1
ATOM 1881 C CA . THR A 1 241 ? 17.960 12.116 -3.391 1.00 93.81 241 THR A CA 1
ATOM 1882 C C . THR A 1 241 ? 16.497 11.842 -3.028 1.00 93.81 241 THR A C 1
ATOM 1884 O O . THR A 1 241 ? 16.068 12.141 -1.911 1.00 93.81 241 THR A O 1
ATOM 1887 N N . ARG A 1 242 ? 15.719 11.245 -3.941 1.00 88.88 242 ARG A N 1
ATOM 1888 C CA . ARG A 1 242 ? 14.315 10.880 -3.689 1.00 88.88 242 ARG A CA 1
ATOM 1889 C C . ARG A 1 242 ? 14.195 9.801 -2.613 1.00 88.88 242 ARG A C 1
ATOM 1891 O O . ARG A 1 242 ? 13.316 9.905 -1.764 1.00 88.88 242 ARG A O 1
ATOM 1898 N N . SER A 1 243 ? 15.089 8.812 -2.618 1.00 86.69 243 SER A N 1
ATOM 1899 C CA . SER A 1 243 ? 15.129 7.748 -1.610 1.00 86.69 243 SER A CA 1
ATOM 1900 C C . SER A 1 243 ? 15.390 8.302 -0.212 1.00 86.69 243 SER A C 1
ATOM 1902 O O . SER A 1 243 ? 14.723 7.890 0.732 1.00 86.69 243 SER A O 1
ATOM 1904 N N . LYS A 1 244 ? 16.332 9.242 -0.072 1.00 92.50 244 LYS A N 1
ATOM 1905 C CA . LYS A 1 244 ? 16.617 9.901 1.212 1.00 92.50 244 LYS A CA 1
ATOM 1906 C C . LYS A 1 244 ? 15.417 10.690 1.715 1.00 92.50 244 LYS A C 1
ATOM 1908 O O . LYS A 1 244 ? 15.003 10.499 2.848 1.00 92.50 244 LYS A O 1
ATOM 1913 N N . LYS A 1 245 ? 14.797 11.489 0.843 1.00 90.81 245 LYS A N 1
ATOM 1914 C CA . LYS A 1 245 ? 13.588 12.237 1.199 1.00 90.81 245 LYS A CA 1
ATOM 1915 C C . LYS A 1 245 ? 12.444 11.317 1.640 1.00 90.81 245 LYS A C 1
ATOM 1917 O O . LYS A 1 245 ? 11.786 11.607 2.627 1.00 90.81 245 LYS A O 1
ATOM 1922 N N . ALA A 1 246 ? 12.215 10.213 0.928 1.00 88.12 246 ALA A N 1
ATOM 1923 C CA . ALA A 1 246 ? 11.183 9.250 1.304 1.00 88.12 246 ALA A CA 1
ATOM 1924 C C . ALA A 1 246 ? 11.464 8.608 2.673 1.00 88.12 246 ALA A C 1
ATOM 1926 O O . ALA A 1 246 ? 10.527 8.378 3.431 1.00 88.12 246 ALA A O 1
ATOM 1927 N N . ALA A 1 247 ? 12.733 8.347 3.006 1.00 90.12 247 ALA A N 1
ATOM 1928 C CA . ALA A 1 247 ? 13.114 7.884 4.339 1.00 90.12 247 ALA A CA 1
ATOM 1929 C C . ALA A 1 247 ? 12.811 8.941 5.417 1.00 90.12 247 ALA A C 1
ATOM 1931 O O . ALA A 1 247 ? 12.167 8.613 6.409 1.00 90.12 247 ALA A O 1
ATOM 1932 N N . ASP A 1 248 ? 13.173 10.207 5.179 1.00 91.88 248 ASP A N 1
ATOM 1933 C CA . ASP A 1 248 ? 12.866 11.313 6.099 1.00 91.88 248 ASP A CA 1
ATOM 1934 C C . ASP A 1 248 ? 11.343 11.485 6.300 1.00 91.88 248 ASP A C 1
ATOM 1936 O O . ASP A 1 248 ? 10.874 11.710 7.417 1.00 91.88 248 ASP A O 1
ATOM 1940 N N . ASP A 1 249 ? 10.550 11.344 5.230 1.00 89.44 249 ASP A N 1
ATOM 1941 C CA . ASP A 1 249 ? 9.084 11.419 5.282 1.00 89.44 249 ASP A CA 1
ATOM 1942 C C . ASP A 1 249 ? 8.476 10.243 6.086 1.00 89.44 249 ASP A C 1
ATOM 1944 O O . ASP A 1 249 ? 7.503 10.439 6.821 1.00 89.44 249 ASP A O 1
ATOM 1948 N N . ILE A 1 250 ? 9.050 9.031 5.990 1.00 86.75 250 ILE A N 1
ATOM 1949 C CA . ILE A 1 250 ? 8.654 7.862 6.804 1.00 86.75 250 ILE A CA 1
ATOM 1950 C C . ILE A 1 250 ? 8.917 8.129 8.287 1.00 86.75 250 ILE A C 1
ATOM 1952 O O . ILE A 1 250 ? 8.034 7.892 9.118 1.00 86.75 250 ILE A O 1
ATOM 1956 N N . ASP A 1 251 ? 10.102 8.641 8.619 1.00 89.31 251 ASP A N 1
ATOM 1957 C CA . ASP A 1 251 ? 10.475 8.952 9.999 1.00 89.31 251 ASP A CA 1
ATOM 1958 C C . ASP A 1 251 ? 9.540 10.021 10.591 1.00 89.31 251 ASP A C 1
ATOM 1960 O O . ASP A 1 251 ? 9.016 9.854 11.697 1.00 89.31 251 ASP A O 1
ATOM 1964 N N . ALA A 1 252 ? 9.222 11.068 9.823 1.00 90.94 252 ALA A N 1
ATOM 1965 C CA . ALA A 1 252 ? 8.277 12.104 10.238 1.00 90.94 252 ALA A CA 1
ATOM 1966 C C . ALA A 1 252 ? 6.852 11.560 10.466 1.00 90.94 252 ALA A C 1
ATOM 1968 O O . ALA A 1 252 ? 6.189 11.929 11.441 1.00 90.94 252 ALA A O 1
ATOM 1969 N N . ALA A 1 253 ? 6.371 10.664 9.596 1.00 87.06 253 ALA A N 1
ATOM 1970 C CA . ALA A 1 253 ? 5.063 10.027 9.755 1.00 87.06 253 ALA A CA 1
ATOM 1971 C C . ALA A 1 253 ? 5.002 9.150 11.018 1.00 87.06 253 ALA A C 1
ATOM 1973 O O . ALA A 1 253 ? 4.006 9.174 11.750 1.00 87.06 253 ALA A O 1
ATOM 1974 N N . ALA A 1 254 ? 6.079 8.414 11.312 1.00 86.75 254 ALA A N 1
ATOM 1975 C CA . ALA A 1 254 ? 6.184 7.615 12.527 1.00 86.75 254 ALA A CA 1
ATOM 1976 C C . ALA A 1 254 ? 6.153 8.490 13.793 1.00 86.75 254 ALA A C 1
ATOM 1978 O O . ALA A 1 254 ? 5.456 8.152 14.754 1.00 86.75 254 ALA A O 1
ATOM 1979 N N . GLU A 1 255 ? 6.855 9.627 13.802 1.00 90.31 255 GLU A N 1
ATOM 1980 C CA . GLU A 1 255 ? 6.864 10.552 14.943 1.00 90.31 255 GLU A CA 1
ATOM 1981 C C . GLU A 1 255 ? 5.477 11.139 15.255 1.00 90.31 255 GLU A C 1
ATOM 1983 O O . GLU A 1 255 ? 5.088 11.211 16.428 1.00 90.31 255 GLU A O 1
ATOM 1988 N N . GLU A 1 256 ? 4.697 11.514 14.238 1.00 88.12 256 GLU A N 1
ATOM 1989 C CA . GLU A 1 256 ? 3.337 12.036 14.432 1.00 88.12 256 GLU A CA 1
ATOM 1990 C C . GLU A 1 256 ? 2.376 10.967 14.989 1.00 88.12 256 GLU A C 1
ATOM 1992 O O . GLU A 1 256 ? 1.632 11.245 15.938 1.00 88.12 256 GLU A O 1
ATOM 1997 N N . GLU A 1 257 ? 2.444 9.720 14.510 1.00 86.00 257 GLU A N 1
ATOM 1998 C CA . GLU A 1 257 ? 1.655 8.613 15.074 1.00 86.00 257 GLU A CA 1
ATOM 1999 C C . GLU A 1 257 ? 2.075 8.286 16.519 1.00 86.00 257 GLU A C 1
ATOM 2001 O O . GLU A 1 257 ? 1.223 8.145 17.406 1.00 86.00 257 GLU A O 1
ATOM 2006 N N . ILE A 1 258 ? 3.381 8.235 16.814 1.00 88.56 258 ILE A N 1
ATOM 2007 C CA . ILE A 1 258 ? 3.892 8.037 18.185 1.00 88.56 258 ILE A CA 1
ATOM 2008 C C . ILE A 1 258 ? 3.337 9.113 19.119 1.00 88.56 258 ILE A C 1
ATOM 2010 O O . ILE A 1 258 ? 2.894 8.812 20.236 1.00 88.56 258 ILE A O 1
ATOM 2014 N N . LYS A 1 259 ? 3.336 10.371 18.678 1.00 91.38 259 LYS A N 1
ATOM 2015 C CA . LYS A 1 259 ? 2.800 11.506 19.433 1.00 91.38 259 LYS A CA 1
ATOM 2016 C C . LYS A 1 259 ? 1.295 11.377 19.653 1.00 91.38 259 LYS A C 1
ATOM 2018 O O . LYS A 1 259 ? 0.833 11.629 20.771 1.00 91.38 259 LYS A O 1
ATOM 2023 N N . TYR A 1 260 ? 0.543 10.926 18.650 1.00 87.69 260 TYR A N 1
ATOM 2024 C CA . TYR A 1 260 ? -0.890 10.657 18.769 1.00 87.69 260 TYR A CA 1
ATOM 2025 C C . TYR A 1 260 ? -1.190 9.576 19.821 1.00 87.69 260 TYR A C 1
ATOM 2027 O O . TYR A 1 260 ? -1.930 9.836 20.779 1.00 87.69 260 TYR A O 1
ATOM 2035 N N . TYR A 1 261 ? -0.566 8.397 19.716 1.00 86.00 261 TYR A N 1
ATOM 2036 C CA . TYR A 1 261 ? -0.766 7.301 20.674 1.00 86.00 261 TYR A CA 1
ATOM 2037 C C . TYR A 1 261 ? -0.283 7.662 22.078 1.00 86.00 261 TYR A C 1
ATOM 2039 O O . TYR A 1 261 ? -0.97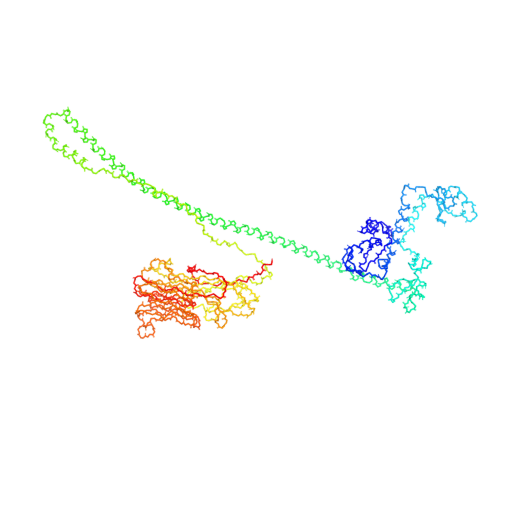0 7.381 23.063 1.00 86.00 261 TYR A O 1
ATOM 2047 N N . THR A 1 262 ? 0.856 8.348 22.190 1.00 90.25 262 THR A N 1
ATOM 2048 C CA . THR A 1 262 ? 1.333 8.875 23.474 1.00 90.25 262 THR A CA 1
ATOM 2049 C C . THR A 1 262 ? 0.304 9.833 24.073 1.00 90.25 262 THR A C 1
ATOM 2051 O O . THR A 1 262 ? 0.010 9.749 25.266 1.00 90.25 262 THR A O 1
ATOM 2054 N N . GLY A 1 263 ? -0.304 10.698 23.259 1.00 91.56 263 GLY A N 1
ATOM 2055 C CA . GLY A 1 263 ? -1.389 11.587 23.671 1.00 91.56 263 GLY A CA 1
ATOM 2056 C C . GLY A 1 263 ? -2.618 10.842 24.198 1.00 91.56 263 GLY A C 1
ATOM 2057 O O . GLY A 1 263 ? -3.152 11.217 25.244 1.00 91.56 263 GLY A O 1
ATOM 2058 N N . LEU A 1 264 ? -3.043 9.762 23.533 1.00 89.25 264 LEU A N 1
ATOM 2059 C CA . LEU A 1 264 ? -4.136 8.903 24.010 1.00 89.25 264 LEU A CA 1
ATOM 2060 C C . LEU A 1 264 ? -3.808 8.257 25.360 1.00 89.25 264 LEU A C 1
ATOM 2062 O O . LEU A 1 264 ? -4.603 8.355 26.296 1.00 89.25 264 LEU A O 1
ATOM 2066 N N . VAL A 1 265 ? -2.616 7.669 25.497 1.00 90.00 265 VAL A N 1
ATOM 2067 C CA . VAL A 1 265 ? -2.159 7.046 26.751 1.00 90.00 265 VAL A CA 1
ATOM 2068 C C . VAL A 1 265 ? -2.104 8.070 27.887 1.00 90.00 265 VAL A C 1
ATOM 2070 O O . VAL A 1 265 ? -2.528 7.783 29.007 1.00 90.00 265 VAL A O 1
ATOM 2073 N N . ARG A 1 266 ? -1.620 9.288 27.615 1.00 93.88 266 ARG A N 1
ATOM 2074 C CA . ARG A 1 266 ? -1.577 10.379 28.603 1.00 93.88 266 ARG A CA 1
ATOM 2075 C C . ARG A 1 266 ? -2.969 10.849 29.019 1.00 93.88 266 ARG A C 1
ATOM 2077 O O . ARG A 1 266 ? -3.155 11.195 30.185 1.00 93.88 266 ARG A O 1
ATOM 2084 N N . ARG A 1 267 ? -3.940 10.853 28.105 1.00 90.12 267 ARG A N 1
ATOM 2085 C CA . ARG A 1 267 ? -5.331 11.210 28.417 1.00 90.12 267 ARG A CA 1
ATOM 2086 C C . ARG A 1 267 ? -5.966 10.183 29.350 1.00 90.12 267 ARG A C 1
ATOM 2088 O O . ARG A 1 267 ? -6.415 10.560 30.425 1.00 90.12 267 ARG A O 1
ATOM 2095 N N . GLU A 1 268 ? -5.876 8.901 29.007 1.00 89.88 268 GLU A N 1
ATOM 2096 C CA . GLU A 1 268 ? -6.353 7.796 29.856 1.00 89.88 268 GLU A CA 1
ATOM 2097 C C . GLU A 1 268 ? -5.668 7.786 31.230 1.00 89.88 268 GLU A C 1
ATOM 2099 O O . GLU A 1 268 ? -6.314 7.607 32.263 1.00 89.88 268 GLU A O 1
ATOM 2104 N N . GLN A 1 269 ? -4.356 8.057 31.272 1.00 92.19 269 GLN A N 1
ATOM 2105 C CA . GLN A 1 269 ? -3.624 8.214 32.530 1.00 92.19 269 GLN A CA 1
ATOM 2106 C C . GLN A 1 269 ? -4.236 9.319 33.407 1.00 92.19 269 GLN A C 1
ATOM 2108 O O . GLN A 1 269 ? -4.375 9.129 34.617 1.00 92.19 269 GLN A O 1
ATOM 2113 N N . THR A 1 270 ? -4.564 10.471 32.821 1.00 93.38 270 THR A N 1
ATOM 2114 C CA . THR A 1 270 ? -5.167 11.601 33.541 1.00 93.38 270 THR A CA 1
ATOM 2115 C C . THR A 1 270 ? -6.580 11.260 34.011 1.00 93.38 270 THR A C 1
ATOM 2117 O O . THR A 1 270 ? -6.874 11.438 35.190 1.00 93.38 270 THR A O 1
ATOM 2120 N N . GLU A 1 271 ? -7.413 10.663 33.159 1.00 92.88 271 GLU A N 1
ATOM 2121 C CA . GLU A 1 271 ? -8.779 10.260 33.519 1.00 92.88 271 GLU A CA 1
ATOM 2122 C C . GLU A 1 271 ? -8.814 9.243 34.670 1.00 92.88 271 GLU A C 1
ATOM 2124 O O . GLU A 1 271 ? -9.638 9.352 35.580 1.00 92.88 271 GLU A O 1
ATOM 2129 N N . LEU A 1 272 ? -7.912 8.255 34.679 1.00 93.38 272 LEU A N 1
ATOM 2130 C CA . LEU A 1 272 ? -7.810 7.296 35.785 1.00 93.38 272 LEU A CA 1
ATOM 2131 C C . LEU A 1 272 ? -7.368 7.970 37.089 1.00 93.38 272 LEU A C 1
ATOM 2133 O O . LEU A 1 272 ? -7.886 7.632 38.156 1.00 93.38 272 LEU A O 1
ATOM 2137 N N . LYS A 1 273 ? -6.446 8.939 37.019 1.00 93.25 273 LYS A N 1
ATOM 2138 C CA . LYS A 1 273 ? -6.031 9.730 38.188 1.00 93.25 273 LYS A CA 1
ATOM 2139 C C . LYS A 1 273 ? -7.170 10.597 38.721 1.00 93.25 273 LYS A C 1
ATOM 2141 O O . LYS A 1 273 ? -7.348 10.662 39.934 1.00 93.25 273 LYS A O 1
ATOM 2146 N N . GLU A 1 274 ? -7.958 11.214 37.847 1.00 93.19 274 GLU A N 1
ATOM 2147 C CA . GLU A 1 274 ? -9.135 12.000 38.235 1.00 93.19 274 GLU A CA 1
ATOM 2148 C C . GLU A 1 274 ? -10.215 11.122 38.875 1.00 93.19 274 GLU A C 1
ATOM 2150 O O . GLU A 1 274 ? -10.741 11.467 39.934 1.00 93.19 274 GLU A O 1
ATOM 2155 N N . LYS A 1 275 ? -10.491 9.941 38.307 1.00 92.00 275 LYS A N 1
ATOM 2156 C CA . LYS A 1 275 ? -11.403 8.951 38.908 1.00 92.00 275 LYS A CA 1
ATOM 2157 C C . LYS A 1 275 ? -10.922 8.509 40.290 1.00 92.00 275 LYS A C 1
ATOM 2159 O O . LYS A 1 275 ? -11.721 8.471 41.225 1.00 92.00 275 LYS A O 1
ATOM 2164 N N . LEU A 1 276 ? -9.627 8.220 40.443 1.00 92.19 276 LEU A N 1
ATOM 2165 C CA . LEU A 1 276 ? -9.039 7.875 41.740 1.00 92.19 276 LEU A CA 1
ATOM 2166 C C . LEU A 1 276 ? -9.198 9.023 42.745 1.00 92.19 276 LEU A C 1
ATOM 2168 O O . LEU A 1 276 ? -9.610 8.786 43.881 1.00 92.19 276 LEU A O 1
ATOM 2172 N N . ALA A 1 277 ? -8.918 10.261 42.331 1.00 92.44 277 ALA A N 1
ATOM 2173 C CA . ALA A 1 277 ? -9.087 11.440 43.174 1.00 92.44 277 ALA A CA 1
ATOM 2174 C C . ALA A 1 277 ? -10.549 11.619 43.611 1.00 92.44 277 ALA A C 1
ATOM 2176 O O . ALA A 1 277 ? -10.803 11.854 44.791 1.00 92.44 277 ALA A O 1
ATOM 2177 N N . ALA A 1 278 ? -11.512 11.430 42.705 1.00 90.12 278 ALA A N 1
ATOM 2178 C CA . ALA A 1 278 ? -12.938 11.524 43.010 1.00 90.12 278 ALA A CA 1
ATOM 2179 C C . ALA A 1 278 ? -13.396 10.450 44.013 1.00 90.12 278 ALA A C 1
ATOM 2181 O O . ALA A 1 278 ? -14.063 10.774 44.998 1.00 90.12 278 ALA A O 1
ATOM 2182 N N . VAL A 1 279 ? -13.003 9.185 43.808 1.00 89.19 279 VAL A N 1
ATOM 2183 C CA . VAL A 1 279 ? -13.325 8.078 44.731 1.00 89.19 279 VAL A CA 1
ATOM 2184 C C . VAL A 1 279 ? -12.707 8.323 46.108 1.00 89.19 279 VAL A C 1
ATOM 2186 O O . VAL A 1 279 ? -13.379 8.164 47.129 1.00 89.19 279 VAL A O 1
ATOM 2189 N N . THR A 1 280 ? -11.449 8.767 46.143 1.00 88.81 280 THR A N 1
ATOM 2190 C CA . THR A 1 280 ? -10.737 9.059 47.394 1.00 88.81 280 THR A CA 1
ATOM 2191 C C . THR A 1 280 ? -11.366 10.245 48.125 1.00 88.81 280 THR A C 1
ATOM 2193 O O . THR A 1 280 ? -11.579 10.171 49.332 1.00 88.81 280 THR A O 1
ATOM 2196 N N . ALA A 1 281 ? -11.741 11.312 47.412 1.00 90.19 281 ALA A N 1
ATOM 2197 C CA . ALA A 1 281 ? -12.406 12.479 47.991 1.00 90.19 281 ALA A CA 1
ATOM 2198 C C . ALA A 1 281 ? -13.786 12.132 48.571 1.00 90.19 281 ALA A C 1
ATOM 2200 O O . ALA A 1 281 ? -14.116 12.556 49.681 1.00 90.19 281 ALA A O 1
ATOM 2201 N N . ALA A 1 282 ? -14.579 11.323 47.861 1.00 86.88 282 ALA A N 1
ATOM 2202 C CA . ALA A 1 282 ? -15.866 10.844 48.359 1.00 86.88 282 ALA A CA 1
ATOM 2203 C C . ALA A 1 282 ? -15.698 10.018 49.644 1.00 86.88 282 ALA A C 1
ATOM 2205 O O . ALA A 1 282 ? -16.438 10.219 50.611 1.00 86.88 282 ALA A O 1
ATOM 2206 N N . ARG A 1 283 ? -14.690 9.137 49.686 1.00 86.56 283 ARG A N 1
ATOM 2207 C CA . ARG A 1 283 ? -14.395 8.321 50.868 1.00 86.56 283 ARG A CA 1
ATOM 2208 C C . ARG A 1 283 ? -13.874 9.150 52.040 1.00 86.56 283 ARG A C 1
ATOM 2210 O O . ARG A 1 283 ? -14.324 8.949 53.163 1.00 86.56 283 ARG A O 1
ATOM 2217 N N . PHE A 1 284 ? -12.993 10.115 51.784 1.00 88.50 284 PHE A N 1
ATOM 2218 C CA . PHE A 1 284 ? -12.504 11.047 52.801 1.00 88.50 284 PHE A CA 1
ATOM 2219 C C . PHE A 1 284 ? -13.658 11.827 53.443 1.00 88.50 284 PHE A C 1
ATOM 2221 O O . PHE A 1 284 ? -13.732 11.927 54.664 1.00 88.50 284 PHE A O 1
ATOM 2228 N N . LYS A 1 285 ? -14.616 12.303 52.637 1.00 88.69 285 LYS A N 1
ATOM 2229 C CA . LYS A 1 285 ? -15.809 13.000 53.137 1.00 88.69 285 LYS A CA 1
ATOM 2230 C C . LYS A 1 285 ? -16.679 12.114 54.037 1.00 88.69 285 LYS A C 1
ATOM 2232 O O . LYS A 1 285 ? -17.181 12.600 55.045 1.00 88.69 285 LYS A O 1
ATOM 2237 N N . GLN A 1 286 ? -16.848 10.834 53.693 1.00 86.06 286 GLN A N 1
ATOM 2238 C CA . GLN A 1 286 ? -17.565 9.877 54.546 1.00 86.06 286 GLN A CA 1
ATOM 2239 C C . GLN A 1 286 ? -16.855 9.676 55.888 1.00 86.06 286 GLN A C 1
ATOM 2241 O O . GLN A 1 286 ? -17.494 9.796 56.926 1.00 86.06 286 GLN A O 1
ATOM 2246 N N . LEU A 1 287 ? -15.541 9.427 55.869 1.00 87.19 287 LEU A N 1
ATOM 2247 C CA . LEU A 1 287 ? -14.751 9.239 57.090 1.00 87.19 287 LEU A CA 1
ATOM 2248 C C . LEU A 1 287 ? -14.755 10.490 57.977 1.00 87.19 287 LEU A C 1
ATOM 2250 O O . LEU A 1 287 ? -14.877 10.362 59.190 1.00 87.19 287 LEU A O 1
ATOM 2254 N N . SER A 1 288 ? -14.685 11.687 57.385 1.00 89.69 288 SER A N 1
ATOM 2255 C CA . SER A 1 288 ? -14.803 12.953 58.119 1.00 89.69 288 SER A CA 1
ATOM 2256 C C . SER A 1 288 ? -16.162 13.085 58.809 1.00 89.69 288 SER A C 1
ATOM 2258 O O . SER A 1 288 ? -16.207 13.416 59.984 1.00 89.69 288 SER A O 1
ATOM 2260 N N . ALA A 1 289 ? -17.263 12.767 58.120 1.00 88.19 289 ALA A N 1
ATOM 2261 C CA . ALA A 1 289 ? -18.596 12.815 58.723 1.00 88.19 289 ALA A CA 1
ATOM 2262 C C . ALA A 1 289 ? -18.752 11.802 59.874 1.00 88.19 289 ALA A C 1
ATOM 2264 O O . ALA A 1 289 ? -19.381 12.106 60.888 1.00 88.19 289 ALA A O 1
ATOM 2265 N N . THR A 1 290 ? -18.159 10.608 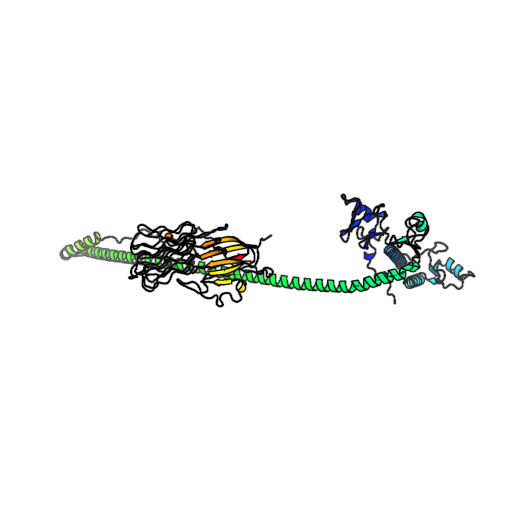59.744 1.00 87.94 290 THR A N 1
ATOM 2266 C CA . THR A 1 290 ? -18.105 9.631 60.840 1.00 87.94 290 THR A CA 1
ATOM 2267 C C . THR A 1 290 ? -17.270 10.160 62.009 1.00 87.94 290 THR A C 1
ATOM 2269 O O . THR A 1 290 ? -17.705 10.039 63.151 1.00 87.94 290 THR A O 1
ATOM 2272 N N . ALA A 1 291 ? -16.116 10.785 61.748 1.00 89.12 291 ALA A N 1
ATOM 2273 C CA . ALA A 1 291 ? -15.271 11.385 62.782 1.00 89.12 291 ALA A CA 1
ATOM 2274 C C . ALA A 1 291 ? -16.009 12.489 63.558 1.00 89.12 291 ALA A C 1
ATOM 2276 O O . ALA A 1 291 ? -16.031 12.443 64.787 1.00 89.12 291 ALA A O 1
ATOM 2277 N N . ASP A 1 292 ? -16.703 13.394 62.860 1.00 90.38 292 ASP A N 1
ATOM 2278 C CA . ASP A 1 292 ? -17.518 14.450 63.478 1.00 90.38 292 ASP A CA 1
ATOM 2279 C C . ASP A 1 292 ? -18.630 13.854 64.364 1.00 90.38 292 ASP A C 1
ATOM 2281 O O . ASP A 1 292 ? -18.899 14.332 65.470 1.00 90.38 292 ASP A O 1
ATOM 2285 N N . SER A 1 293 ? -19.270 12.770 63.907 1.00 88.94 293 SER A N 1
ATOM 2286 C CA . SER A 1 293 ? -20.283 12.054 64.692 1.00 88.94 293 SER A CA 1
ATOM 2287 C C . SER A 1 293 ? -19.688 11.420 65.952 1.00 88.94 293 SER A C 1
ATOM 2289 O O . SER A 1 293 ? -20.305 11.491 67.018 1.00 88.94 293 SER A O 1
ATOM 2291 N N . VAL A 1 294 ? -18.504 10.806 65.855 1.00 88.69 294 VAL A N 1
ATOM 2292 C CA . VAL A 1 294 ? -17.792 10.235 67.009 1.00 88.69 294 VAL A CA 1
ATOM 2293 C C . VAL A 1 294 ? -17.444 11.336 68.010 1.00 88.69 294 VAL A C 1
ATOM 2295 O O . VAL A 1 294 ? -17.779 11.206 69.187 1.00 88.69 294 VAL A O 1
ATOM 2298 N N . GLU A 1 295 ? -16.860 12.446 67.561 1.00 90.94 295 GLU A N 1
ATOM 2299 C CA . GLU A 1 295 ? -16.479 13.563 68.431 1.00 90.94 295 GLU A CA 1
ATOM 2300 C C . GLU A 1 295 ? -17.696 14.199 69.122 1.00 90.94 295 GLU A C 1
ATOM 2302 O O . GLU A 1 295 ? -17.667 14.455 70.328 1.00 90.94 295 GLU A O 1
ATOM 2307 N N . SER A 1 296 ? -18.815 14.357 68.408 1.00 89.88 296 SER A N 1
ATOM 2308 C CA . SER A 1 296 ? -20.074 14.847 68.981 1.00 89.88 296 SER A CA 1
ATOM 2309 C C . SER A 1 296 ? -20.631 13.916 70.067 1.00 89.88 296 SER A C 1
ATOM 2311 O O . SER A 1 296 ? -20.989 14.374 71.159 1.00 89.88 296 SER A O 1
ATOM 2313 N N . THR A 1 297 ? -20.671 12.601 69.810 1.00 87.94 297 THR A N 1
ATOM 2314 C CA . THR A 1 297 ? -21.133 11.617 70.808 1.00 87.94 297 THR A CA 1
ATOM 2315 C C . THR A 1 297 ? -20.224 11.576 72.036 1.00 87.94 297 THR A C 1
ATOM 2317 O O . THR A 1 297 ? -20.729 11.579 73.163 1.00 87.94 297 THR A O 1
ATOM 2320 N N . LEU A 1 298 ? -18.903 11.636 71.838 1.00 89.94 298 LEU A N 1
ATOM 2321 C CA . LEU A 1 298 ? -17.914 11.726 72.912 1.00 89.94 298 LEU A CA 1
ATOM 2322 C C . LEU A 1 298 ? -18.114 12.990 73.752 1.00 89.94 298 LEU A C 1
ATOM 2324 O O . LEU A 1 298 ? -18.156 12.902 74.978 1.00 89.94 298 LEU A O 1
ATOM 2328 N N . GLY A 1 299 ? -18.289 14.152 73.118 1.00 91.31 299 GLY A N 1
ATOM 2329 C CA . GLY A 1 299 ? -18.529 15.409 73.828 1.00 91.31 299 GLY A CA 1
ATOM 2330 C C . GLY A 1 299 ? -19.813 15.373 74.661 1.00 91.31 299 GLY A C 1
ATOM 2331 O O . GLY A 1 299 ? -19.831 15.828 75.809 1.00 91.31 299 GLY A O 1
ATOM 2332 N N . CYS A 1 300 ? -20.882 14.771 74.130 1.00 89.81 300 CYS A N 1
ATOM 2333 C CA . CYS A 1 300 ? -22.140 14.634 74.860 1.00 89.81 300 CYS A CA 1
ATOM 2334 C C . CYS A 1 300 ? -22.010 13.691 76.064 1.00 89.81 300 CYS A C 1
ATOM 2336 O O . CYS A 1 300 ? -22.537 13.991 77.138 1.00 89.81 300 CYS A O 1
ATOM 2338 N N . LEU A 1 301 ? -21.323 12.558 75.898 1.00 90.19 301 LEU A N 1
ATOM 2339 C CA . LEU A 1 301 ? -21.121 11.594 76.975 1.00 90.19 301 LEU A CA 1
ATOM 2340 C C . LEU A 1 301 ? -20.215 12.171 78.065 1.00 90.19 301 LEU A C 1
ATOM 2342 O O . LEU A 1 301 ? -20.592 12.155 79.232 1.00 90.19 301 LEU A O 1
ATOM 2346 N N . SER A 1 302 ? -19.077 12.747 77.674 1.00 93.94 302 SER A N 1
ATOM 2347 C CA . SER A 1 302 ? -18.102 13.355 78.584 1.00 93.94 302 SER A CA 1
ATOM 2348 C C . SER A 1 302 ? -18.726 14.463 79.442 1.00 93.94 302 SER A C 1
ATOM 2350 O O . SER A 1 302 ? -18.688 14.392 80.666 1.00 93.94 302 SER A O 1
ATOM 2352 N N . SER A 1 303 ? -19.423 15.428 78.826 1.00 94.12 303 SER A N 1
ATOM 2353 C CA . SER A 1 303 ? -20.078 16.524 79.564 1.00 94.12 303 SER A CA 1
ATOM 2354 C C . SER A 1 303 ? -21.204 16.053 80.492 1.00 94.12 303 SER A C 1
ATOM 2356 O O . SER A 1 303 ? -21.371 16.603 81.583 1.00 94.12 303 SER A O 1
ATOM 2358 N N . THR A 1 304 ? -21.960 15.022 80.091 1.00 92.56 304 THR A N 1
ATOM 2359 C CA . THR A 1 304 ? -22.998 14.416 80.941 1.00 92.56 304 THR A CA 1
ATOM 2360 C C . THR A 1 304 ? -22.367 13.718 82.144 1.00 92.56 304 THR A C 1
ATOM 2362 O O . THR A 1 304 ? -22.846 13.895 83.265 1.00 92.56 304 THR A O 1
ATOM 2365 N N . VAL A 1 305 ? -21.285 12.961 81.940 1.00 94.31 305 VAL A N 1
ATOM 2366 C CA . VAL A 1 305 ? -20.542 12.299 83.023 1.00 94.31 305 VAL A CA 1
ATOM 2367 C C . VAL A 1 305 ? -19.942 13.333 83.974 1.00 94.31 305 VAL A C 1
ATOM 2369 O O . VAL A 1 305 ? -20.184 13.235 85.172 1.00 94.31 305 VAL A O 1
ATOM 2372 N N . ASP A 1 306 ? -19.268 14.367 83.467 1.00 94.81 306 ASP A N 1
ATOM 2373 C CA . ASP A 1 306 ? -18.666 15.427 84.286 1.00 94.81 306 ASP A CA 1
ATOM 2374 C C . ASP A 1 306 ? -19.696 16.156 85.156 1.00 94.81 306 ASP A C 1
ATOM 2376 O O . ASP A 1 306 ? -19.447 16.437 86.331 1.00 94.81 306 ASP A O 1
ATOM 2380 N N . PHE A 1 307 ? -20.862 16.489 84.593 1.00 94.81 307 PHE A N 1
ATOM 2381 C CA . PHE A 1 307 ? -21.948 17.103 85.357 1.00 94.81 307 PHE A CA 1
ATOM 2382 C C . PHE A 1 307 ? -22.472 16.151 86.436 1.00 94.81 307 PHE A C 1
ATOM 2384 O O . PHE A 1 307 ? -22.598 16.547 87.593 1.00 94.81 307 PHE A O 1
ATOM 2391 N N . SER A 1 308 ? -22.722 14.891 86.071 1.00 92.88 308 SER A N 1
ATOM 2392 C CA . SER A 1 308 ? -23.220 13.865 86.995 1.00 92.88 308 SER A CA 1
ATOM 2393 C C . SER A 1 308 ? -22.250 13.643 88.157 1.00 92.88 308 SER A C 1
ATOM 2395 O O . SER A 1 308 ? -22.669 13.613 89.310 1.00 92.88 308 SER A O 1
ATOM 2397 N N . GLN A 1 309 ? -20.950 13.568 87.862 1.00 94.12 309 GLN A N 1
ATOM 2398 C CA . GLN A 1 309 ? -19.876 13.439 88.845 1.00 94.12 309 GLN A CA 1
ATOM 2399 C C . GLN A 1 309 ? -19.897 14.613 89.835 1.00 94.12 309 GLN A C 1
ATOM 2401 O O . GLN A 1 309 ? -19.930 14.399 91.044 1.00 94.12 309 GLN A O 1
ATOM 2406 N N . LYS A 1 310 ? -19.967 15.855 89.335 1.00 93.81 310 LYS A N 1
ATOM 2407 C CA . LYS A 1 310 ? -20.015 17.066 90.176 1.00 93.81 310 LYS A CA 1
ATOM 2408 C C . LYS A 1 310 ? -21.249 17.112 91.073 1.00 93.81 310 LYS A C 1
ATOM 2410 O O . LYS A 1 310 ? -21.137 17.518 92.226 1.00 93.81 310 LYS A O 1
ATOM 2415 N N . VAL A 1 311 ? -22.413 16.708 90.560 1.00 94.00 311 VAL A N 1
ATOM 2416 C CA . VAL A 1 311 ? -23.649 16.638 91.356 1.00 94.00 311 VAL A CA 1
ATOM 2417 C C . VAL A 1 311 ? -23.506 15.619 92.488 1.00 94.00 311 VAL A C 1
ATOM 2419 O O . VAL A 1 311 ? -23.907 15.914 93.608 1.00 94.00 311 VAL A O 1
ATOM 2422 N N . VAL A 1 312 ? -22.900 14.458 92.228 1.00 92.75 312 VAL A N 1
ATOM 2423 C CA . VAL A 1 312 ? -22.693 13.410 93.243 1.00 92.75 312 VAL A CA 1
ATOM 2424 C C . VAL A 1 312 ? -21.634 13.806 94.280 1.00 92.75 312 VAL A C 1
ATOM 2426 O O . VAL A 1 312 ? -21.809 13.524 95.462 1.00 92.75 312 VAL A O 1
ATOM 2429 N N . GLU A 1 313 ? -20.541 14.450 93.868 1.00 94.00 313 GLU A N 1
ATOM 2430 C CA . GLU A 1 313 ? -19.425 14.801 94.762 1.00 94.00 313 GLU A CA 1
ATOM 2431 C C . GLU A 1 313 ? -19.669 16.067 95.593 1.00 94.00 313 GLU A C 1
ATOM 2433 O O . GLU A 1 313 ? -19.109 16.208 96.685 1.00 94.00 313 GLU A O 1
ATOM 2438 N N . HIS A 1 314 ? -20.448 17.019 95.072 1.00 92.69 314 HIS A N 1
ATOM 2439 C CA . HIS A 1 314 ? -20.565 18.363 95.650 1.00 92.69 314 HIS A CA 1
ATOM 2440 C C . HIS A 1 314 ? -22.007 18.865 95.831 1.00 92.69 314 HIS A C 1
ATOM 2442 O O . HIS A 1 314 ? -22.193 19.919 96.442 1.00 92.69 314 HIS A O 1
ATOM 2448 N N . GLY A 1 315 ? -23.018 18.170 95.302 1.00 90.75 315 GLY A N 1
ATOM 2449 C CA . GLY A 1 315 ? -24.425 18.557 95.437 1.00 90.75 315 GLY A CA 1
ATOM 2450 C C . GLY A 1 315 ? -24.990 18.274 96.830 1.00 90.75 315 GLY A C 1
ATOM 2451 O O . GLY A 1 315 ? -24.525 17.379 97.534 1.00 90.75 315 GLY A O 1
ATOM 2452 N N . SER A 1 316 ? -26.011 19.033 97.237 1.00 91.06 316 SER A N 1
ATOM 2453 C CA . SER A 1 316 ? -26.785 18.705 98.440 1.00 91.06 316 SER A CA 1
ATOM 2454 C C . SER A 1 316 ? -27.737 17.531 98.181 1.00 91.06 316 SER A C 1
ATOM 2456 O O . SER A 1 316 ? -28.093 17.262 97.033 1.00 91.06 316 SER A O 1
ATOM 2458 N N . ASP A 1 317 ? -28.226 16.872 99.236 1.00 91.69 317 ASP A N 1
ATOM 2459 C CA . ASP A 1 317 ? -29.199 15.773 99.111 1.00 91.69 317 ASP A CA 1
ATOM 2460 C C . ASP A 1 317 ? -30.433 16.169 98.272 1.00 91.69 317 ASP A C 1
ATOM 2462 O O . ASP A 1 317 ? -30.971 15.357 97.519 1.00 91.69 317 ASP A O 1
ATOM 2466 N N . PHE A 1 318 ? -30.866 17.435 98.356 1.00 91.56 318 PHE A N 1
ATOM 2467 C CA . PHE A 1 318 ? -31.959 17.963 97.537 1.00 91.56 318 PHE A CA 1
ATOM 2468 C C . PHE A 1 318 ? -31.573 18.082 96.056 1.00 91.56 318 PHE A C 1
ATOM 2470 O O . PHE A 1 318 ? -32.354 17.660 95.206 1.00 91.56 318 PHE A O 1
ATOM 2477 N N . ASP A 1 319 ? -30.385 18.608 95.734 1.00 92.31 319 ASP A N 1
ATOM 2478 C CA . ASP A 1 319 ? -29.915 18.759 94.346 1.00 92.31 319 ASP A CA 1
ATOM 2479 C C . ASP A 1 319 ? -29.785 17.399 93.657 1.00 92.31 319 ASP A C 1
ATOM 2481 O O . ASP A 1 319 ? -30.245 17.234 92.526 1.00 92.31 319 ASP A O 1
ATOM 2485 N N . VAL A 1 320 ? -29.224 16.414 94.370 1.00 91.62 320 VAL A N 1
ATOM 2486 C CA . VAL A 1 320 ? -29.091 15.027 93.901 1.00 91.62 320 VAL A CA 1
ATOM 2487 C C . VAL A 1 320 ? -30.466 14.440 93.589 1.00 91.62 320 VAL A C 1
ATOM 2489 O O . VAL A 1 320 ? -30.674 13.918 92.494 1.00 91.62 320 VAL A O 1
ATOM 2492 N N . MET A 1 321 ? -31.429 14.565 94.508 1.00 90.19 321 MET A N 1
ATOM 2493 C CA . MET A 1 321 ? -32.782 14.039 94.300 1.00 90.19 321 MET A CA 1
ATOM 2494 C C . MET A 1 321 ? -33.557 14.791 93.210 1.00 90.19 321 MET A C 1
ATOM 2496 O O . MET A 1 321 ? -34.358 14.171 92.510 1.00 90.19 321 MET A O 1
ATOM 2500 N N . ASN A 1 322 ? -33.310 16.092 93.028 1.00 91.50 322 ASN A N 1
ATOM 2501 C CA . ASN A 1 322 ? -33.992 16.920 92.033 1.00 91.50 322 ASN A CA 1
ATOM 2502 C C . ASN A 1 322 ? -33.588 16.569 90.590 1.00 91.50 322 ASN A C 1
ATOM 2504 O O . ASN A 1 322 ? -34.439 16.607 89.708 1.00 91.50 322 ASN A O 1
ATOM 2508 N N . VAL A 1 323 ? -32.326 16.192 90.343 1.00 93.62 323 VAL A N 1
ATOM 2509 C CA . VAL A 1 323 ? -31.835 15.849 88.988 1.00 93.62 323 VAL A CA 1
ATOM 2510 C C . VAL A 1 323 ? -31.659 14.346 88.749 1.00 93.62 323 VAL A C 1
ATOM 2512 O O . VAL A 1 323 ? -31.353 13.946 87.625 1.00 93.62 323 VAL A O 1
ATOM 2515 N N . TYR A 1 324 ? -31.865 13.501 89.771 1.00 89.75 324 TYR A N 1
ATOM 2516 C CA . TYR A 1 324 ? -31.670 12.045 89.702 1.00 89.75 324 TYR A CA 1
ATOM 2517 C C . TYR A 1 324 ? -32.358 11.419 88.486 1.00 89.75 324 TYR A C 1
ATOM 2519 O O . TYR A 1 324 ? -31.725 10.692 87.722 1.00 89.75 324 TYR A O 1
ATOM 2527 N N . SER A 1 325 ? -33.641 11.722 88.270 1.00 91.12 325 SER A N 1
ATOM 2528 C CA . SER A 1 325 ? -34.393 11.119 87.165 1.00 91.12 325 SER A CA 1
ATOM 2529 C C . SER A 1 325 ? -33.865 11.548 85.789 1.00 91.12 325 SER A C 1
ATOM 2531 O O . SER A 1 325 ? -33.708 10.698 84.912 1.00 91.12 325 SER A O 1
ATOM 2533 N N . ASP A 1 326 ? -33.491 12.821 85.627 1.00 93.00 326 ASP A N 1
ATOM 2534 C CA . ASP A 1 326 ? -33.005 13.375 84.359 1.00 93.00 326 ASP A CA 1
ATOM 2535 C C . ASP A 1 326 ? -31.602 12.867 84.011 1.00 93.00 326 ASP A C 1
ATOM 2537 O O . ASP A 1 326 ? -31.345 12.445 82.881 1.00 93.00 326 ASP A O 1
ATOM 2541 N N . VAL A 1 327 ? -30.695 12.856 84.994 1.00 92.25 327 VAL A N 1
ATOM 2542 C CA . VAL A 1 327 ? -29.319 12.366 84.832 1.00 92.25 327 VAL A CA 1
ATOM 2543 C C . VAL A 1 327 ? -29.313 10.876 84.507 1.00 92.25 327 VAL A C 1
ATOM 2545 O O . VAL A 1 327 ? -28.656 10.457 83.552 1.00 92.25 327 VAL A O 1
ATOM 2548 N N . THR A 1 328 ? -30.078 10.076 85.252 1.00 90.38 328 THR A N 1
ATOM 2549 C CA . THR A 1 328 ? -30.125 8.621 85.048 1.00 90.38 328 THR A CA 1
ATOM 2550 C C . THR A 1 328 ? -30.731 8.287 83.684 1.00 90.38 328 THR A C 1
ATOM 2552 O O . THR A 1 328 ? -30.153 7.503 82.932 1.00 90.38 328 THR A O 1
ATOM 2555 N N . ALA A 1 329 ? -31.825 8.956 83.296 1.00 90.94 329 ALA A N 1
ATOM 2556 C CA . ALA A 1 329 ? -32.431 8.784 81.976 1.00 90.94 329 ALA A CA 1
ATOM 2557 C C . ALA A 1 329 ? -31.477 9.188 80.839 1.00 90.94 329 ALA A C 1
ATOM 2559 O O . ALA A 1 329 ? -31.398 8.499 79.816 1.00 90.94 329 ALA A O 1
ATOM 2560 N N . ARG A 1 330 ? -30.716 10.279 81.007 1.00 91.62 330 ARG A N 1
ATOM 2561 C CA . ARG A 1 330 ? -29.753 10.739 79.998 1.00 91.62 330 ARG A CA 1
ATOM 2562 C C . ARG A 1 330 ? -28.567 9.787 79.856 1.00 91.62 330 ARG A C 1
ATOM 2564 O O . ARG A 1 330 ? -28.211 9.458 78.725 1.00 91.62 330 ARG A O 1
ATOM 2571 N N . LEU A 1 331 ? -27.988 9.325 80.964 1.00 91.25 331 LEU A N 1
ATOM 2572 C CA . LEU A 1 331 ? -26.890 8.354 80.961 1.00 91.25 331 LEU A CA 1
ATOM 2573 C C . LEU A 1 331 ? -27.327 7.027 80.338 1.00 91.25 331 LEU A C 1
ATOM 2575 O O . LEU A 1 331 ? -26.649 6.522 79.447 1.00 91.25 331 LEU A O 1
ATOM 2579 N N . GLU A 1 332 ? -28.492 6.501 80.719 1.00 89.88 332 GLU A N 1
ATOM 2580 C CA . GLU A 1 332 ? -29.036 5.287 80.105 1.00 89.88 332 GLU A CA 1
ATOM 2581 C C . GLU A 1 332 ? -29.291 5.453 78.605 1.00 89.88 332 GLU A C 1
ATOM 2583 O O . GLU A 1 332 ? -29.013 4.540 77.827 1.00 89.88 332 GLU A O 1
ATOM 2588 N N . SER A 1 333 ? -29.808 6.611 78.183 1.00 90.75 333 SER A N 1
ATOM 2589 C CA . SER A 1 333 ? -30.040 6.904 76.769 1.00 90.75 333 SER A CA 1
ATOM 2590 C C . SER A 1 333 ? -28.739 6.948 75.968 1.00 90.75 333 SER A C 1
ATOM 2592 O O . SER A 1 333 ? -28.728 6.476 74.834 1.00 90.75 333 SER A O 1
ATOM 2594 N N . LEU A 1 334 ? -27.668 7.521 76.522 1.00 88.25 334 LEU A N 1
ATOM 2595 C CA . LEU A 1 334 ? -26.370 7.605 75.848 1.00 88.25 334 LEU A CA 1
ATOM 2596 C C . LEU A 1 334 ? -25.654 6.248 75.829 1.00 88.25 334 LEU A C 1
ATOM 2598 O O . LEU A 1 334 ? -25.046 5.906 74.821 1.00 88.25 334 LEU A O 1
ATOM 2602 N N . LEU A 1 335 ? -25.789 5.446 76.890 1.00 86.38 335 LEU A N 1
ATOM 2603 C CA . LEU A 1 335 ? -25.235 4.088 76.973 1.00 86.38 335 LEU A CA 1
ATOM 2604 C C . LEU A 1 335 ? -25.934 3.090 76.037 1.00 86.38 335 LEU A C 1
ATOM 2606 O O . LEU A 1 335 ? -25.305 2.143 75.574 1.00 86.38 335 LEU A O 1
ATOM 2610 N N . LYS A 1 336 ? -27.229 3.286 75.759 1.00 86.56 336 LYS A N 1
ATOM 2611 C CA . LYS A 1 336 ? -28.002 2.476 74.798 1.00 86.56 336 LYS A CA 1
ATOM 2612 C C . LYS A 1 336 ? -27.856 2.960 73.348 1.00 86.56 336 LYS A C 1
ATOM 2614 O O . LYS A 1 336 ? -28.368 2.301 72.443 1.00 86.56 336 LYS A O 1
ATOM 2619 N N . GLY A 1 337 ? -27.220 4.110 73.120 1.00 79.19 337 GLY A N 1
ATOM 2620 C CA . GLY A 1 337 ? -27.015 4.666 71.784 1.00 79.19 337 GLY A CA 1
ATOM 2621 C C . GLY A 1 337 ? -26.061 3.806 70.942 1.00 79.19 337 GLY A C 1
ATOM 2622 O O . GLY A 1 337 ? -25.138 3.206 71.492 1.00 79.19 337 GLY A O 1
ATOM 2623 N N . PRO A 1 338 ? -26.258 3.724 69.613 1.00 75.94 338 PRO A N 1
ATOM 2624 C CA . PRO A 1 338 ? -25.352 2.980 68.748 1.00 75.94 338 PRO A CA 1
ATOM 2625 C C . PRO A 1 338 ? -23.974 3.652 68.707 1.00 75.94 338 PRO A C 1
ATOM 2627 O O . PRO A 1 338 ? -23.872 4.873 68.571 1.00 75.94 338 PRO A O 1
ATOM 2630 N N . THR A 1 339 ? -22.908 2.855 68.774 1.00 76.56 339 THR A N 1
ATOM 2631 C CA . THR A 1 339 ? -21.561 3.325 68.433 1.00 76.56 339 THR A CA 1
ATOM 2632 C C . THR A 1 339 ? -21.524 3.661 66.940 1.00 76.56 339 THR A C 1
ATOM 2634 O O . THR A 1 339 ? -21.969 2.822 66.150 1.00 76.56 339 THR A O 1
ATOM 2637 N N . PRO A 1 340 ? -21.030 4.845 66.529 1.00 79.44 340 PRO A N 1
ATOM 2638 C CA . PRO A 1 340 ? -20.905 5.177 65.115 1.00 79.44 340 PRO A CA 1
ATOM 2639 C C . PRO A 1 340 ? -20.100 4.102 64.380 1.00 79.44 340 PRO A C 1
ATOM 2641 O O . PRO A 1 340 ? -18.997 3.755 64.801 1.00 79.44 340 PRO A O 1
ATOM 2644 N N . ASP A 1 341 ? -20.679 3.564 63.309 1.00 76.50 341 ASP A N 1
ATOM 2645 C CA . ASP A 1 341 ? -20.077 2.493 62.522 1.00 76.50 341 ASP A CA 1
ATOM 2646 C C . ASP A 1 341 ? -18.889 3.039 61.719 1.00 76.50 341 ASP A C 1
ATOM 2648 O O . ASP A 1 341 ? -19.027 4.017 60.971 1.00 76.50 341 ASP A O 1
ATOM 2652 N N . ILE A 1 342 ? -17.714 2.437 61.902 1.00 78.56 342 ILE A N 1
ATOM 2653 C CA . ILE A 1 342 ? -16.502 2.788 61.163 1.00 78.56 342 ILE A CA 1
ATOM 2654 C C . ILE A 1 342 ? -16.414 1.806 59.999 1.00 78.56 342 ILE A C 1
ATOM 2656 O O . ILE A 1 342 ? -16.248 0.615 60.229 1.00 78.56 342 ILE A O 1
ATOM 2660 N N . PRO A 1 343 ? -16.499 2.267 58.743 1.00 68.56 343 PRO A N 1
ATOM 2661 C CA . PRO A 1 343 ? -16.422 1.364 57.606 1.00 68.56 343 PRO A CA 1
ATOM 2662 C C . PRO A 1 343 ? -15.096 0.573 57.579 1.00 68.56 343 PRO A C 1
ATOM 2664 O O . PRO A 1 343 ? -14.032 1.171 57.425 1.00 68.56 343 PRO A O 1
ATOM 2667 N N . ASP A 1 344 ? -15.176 -0.759 57.663 1.00 66.75 344 ASP A N 1
ATOM 2668 C CA . ASP A 1 344 ? -14.032 -1.652 57.943 1.00 66.75 344 ASP A CA 1
ATOM 2669 C C . ASP A 1 344 ? -13.016 -1.839 56.802 1.00 66.75 344 ASP A C 1
ATOM 2671 O O . ASP A 1 344 ? -11.919 -2.349 57.033 1.00 66.75 344 ASP A O 1
ATOM 2675 N N . ASP A 1 345 ? -13.336 -1.446 55.565 1.00 69.31 345 ASP A N 1
ATOM 2676 C CA . ASP A 1 345 ? -12.478 -1.750 54.417 1.00 69.31 345 ASP A CA 1
ATOM 2677 C C . ASP A 1 345 ? -12.284 -0.564 53.459 1.00 69.31 345 ASP A C 1
ATOM 2679 O O . ASP A 1 345 ? -13.231 0.121 53.056 1.00 69.31 345 ASP A O 1
ATOM 2683 N N . ILE A 1 346 ? -11.024 -0.328 53.086 1.00 74.06 346 ILE A N 1
ATOM 2684 C CA . ILE A 1 346 ? -10.586 0.618 52.045 1.00 74.06 346 ILE A CA 1
ATOM 2685 C C . ILE A 1 346 ? -9.809 -0.077 50.918 1.00 74.06 346 ILE A C 1
ATOM 2687 O O . ILE A 1 346 ? -9.390 0.583 49.967 1.00 74.06 346 ILE A O 1
ATOM 2691 N N . SER A 1 347 ? -9.641 -1.401 50.987 1.00 71.88 347 SER A N 1
ATOM 2692 C CA . SER A 1 347 ? -8.917 -2.217 50.005 1.00 71.88 347 SER A CA 1
ATOM 2693 C C . SER A 1 347 ? -9.516 -2.138 48.594 1.00 71.88 347 SER A C 1
ATOM 2695 O O . SER A 1 347 ? -8.823 -2.385 47.606 1.00 71.88 347 SER A O 1
ATOM 2697 N N . TYR A 1 348 ? -10.782 -1.718 48.486 1.00 75.12 348 TYR A N 1
ATOM 2698 C CA . TYR A 1 348 ? -11.473 -1.479 47.221 1.00 75.12 348 TYR A CA 1
ATOM 2699 C C . TYR A 1 348 ? -10.905 -0.288 46.424 1.00 75.12 348 TYR A C 1
ATOM 2701 O O . TYR A 1 348 ? -11.118 -0.210 45.213 1.00 75.12 348 TYR A O 1
ATOM 2709 N N . VAL A 1 349 ? -10.165 0.632 47.059 1.00 84.06 349 VAL A N 1
ATOM 2710 C CA . VAL A 1 349 ? -9.462 1.727 46.371 1.00 84.06 349 VAL A CA 1
ATOM 2711 C C . VAL A 1 349 ? -8.087 1.229 45.925 1.00 84.06 349 VAL A C 1
ATOM 2713 O O . VAL A 1 349 ? -7.078 1.423 46.600 1.00 84.06 349 VAL A O 1
ATOM 2716 N N . ARG A 1 350 ? -8.041 0.566 44.768 1.00 85.06 350 ARG A N 1
ATOM 2717 C CA . ARG A 1 350 ? -6.804 0.025 44.185 1.00 85.06 350 ARG A CA 1
ATOM 2718 C C . ARG A 1 350 ? -6.773 0.176 42.668 1.00 85.06 350 ARG A C 1
ATOM 2720 O O . ARG A 1 350 ? -7.814 0.216 42.018 1.00 85.06 350 ARG A O 1
ATOM 2727 N N . PHE A 1 351 ? -5.569 0.231 42.103 1.00 89.12 351 PHE A N 1
ATOM 2728 C CA . PHE A 1 351 ? -5.350 0.174 40.659 1.00 89.12 351 PHE A CA 1
ATOM 2729 C C . PHE A 1 351 ? -4.824 -1.210 40.276 1.00 89.12 351 PHE A C 1
ATOM 2731 O O . PHE A 1 351 ? -3.797 -1.642 40.794 1.00 89.12 351 PHE A O 1
ATOM 2738 N N . GLU A 1 352 ? -5.510 -1.886 39.356 1.00 86.19 352 GLU A N 1
ATOM 2739 C CA . GLU A 1 352 ? -5.069 -3.166 38.800 1.00 86.19 352 GLU A CA 1
ATOM 2740 C C . GLU A 1 352 ? -4.670 -2.977 37.329 1.00 86.19 352 GLU A C 1
ATOM 2742 O O . GLU A 1 352 ? -5.527 -2.658 36.497 1.00 86.19 352 GLU A O 1
ATOM 2747 N N . PRO A 1 353 ? -3.382 -3.139 36.979 1.00 84.88 353 PRO A N 1
ATOM 2748 C CA . PRO A 1 353 ? -2.945 -3.004 35.600 1.00 84.88 353 PRO A CA 1
ATOM 2749 C C . PRO A 1 353 ? -3.447 -4.187 34.767 1.00 84.88 353 PRO A C 1
ATOM 2751 O O . PRO A 1 353 ? -3.327 -5.345 35.164 1.00 84.88 353 PRO A O 1
ATOM 2754 N N . ARG A 1 354 ? -3.963 -3.904 33.568 1.00 81.00 354 ARG A N 1
ATOM 2755 C CA . ARG A 1 354 ? -4.224 -4.953 32.575 1.00 81.00 354 ARG A CA 1
ATOM 2756 C C . ARG A 1 354 ? -2.899 -5.472 32.011 1.00 81.00 354 ARG A C 1
ATOM 2758 O O . ARG A 1 354 ? -2.018 -4.679 31.685 1.00 81.00 354 ARG A O 1
ATOM 2765 N N . THR A 1 355 ? -2.777 -6.789 31.872 1.00 73.56 355 THR A N 1
ATOM 2766 C CA . THR A 1 355 ? -1.596 -7.466 31.302 1.00 73.56 355 THR A CA 1
ATOM 2767 C C . THR A 1 355 ? -1.737 -7.764 29.808 1.00 73.56 355 THR A C 1
ATOM 2769 O O . THR A 1 355 ? -0.732 -7.898 29.113 1.00 73.56 355 THR A O 1
ATOM 2772 N N . GLU A 1 356 ? -2.967 -7.830 29.298 1.00 71.00 356 GLU A N 1
ATOM 2773 C CA . GLU A 1 356 ? -3.257 -8.084 27.886 1.00 71.00 356 GLU A CA 1
ATOM 2774 C C . GLU A 1 356 ? -3.004 -6.841 27.025 1.00 71.00 356 GLU A C 1
ATOM 2776 O O . GLU A 1 356 ? -3.521 -5.753 27.298 1.00 71.00 356 GLU A O 1
ATOM 2781 N N . ARG A 1 357 ? -2.238 -7.013 25.943 1.00 70.56 357 ARG A N 1
ATOM 2782 C CA . ARG A 1 357 ? -2.052 -6.001 24.898 1.00 70.56 357 ARG A CA 1
ATOM 2783 C C . ARG A 1 357 ? -2.895 -6.396 23.691 1.00 70.56 357 ARG A C 1
ATOM 2785 O O . ARG A 1 357 ? -2.783 -7.519 23.214 1.00 70.56 357 ARG A O 1
ATOM 2792 N N . LYS A 1 358 ? -3.734 -5.484 23.198 1.00 64.88 358 LYS A N 1
ATOM 2793 C CA . LYS A 1 358 ? -4.392 -5.658 21.898 1.00 64.88 358 LYS A CA 1
ATOM 2794 C C . LYS A 1 358 ? -3.421 -5.206 20.814 1.00 64.88 358 LYS A C 1
ATOM 2796 O O . LYS A 1 358 ? -2.971 -4.066 20.856 1.00 64.88 358 LYS A O 1
ATOM 2801 N N . GLU A 1 359 ? -3.099 -6.089 19.877 1.00 52.56 359 GLU A N 1
ATOM 2802 C CA . GLU A 1 359 ? -2.370 -5.709 18.668 1.00 52.56 359 GLU A CA 1
ATOM 2803 C C . GLU A 1 359 ? -3.304 -4.887 17.776 1.00 52.56 359 GLU A C 1
ATOM 2805 O O . GLU A 1 359 ? -4.296 -5.389 17.250 1.00 52.56 359 GLU A O 1
ATOM 2810 N N . THR A 1 360 ? -3.017 -3.596 17.657 1.00 61.50 360 THR A N 1
ATOM 2811 C CA . THR A 1 360 ? -3.590 -2.725 16.628 1.00 61.50 360 THR A CA 1
ATOM 2812 C C . THR A 1 360 ? -2.575 -2.596 15.502 1.00 61.50 360 THR A C 1
ATOM 2814 O O . THR A 1 360 ? -1.422 -2.256 15.754 1.00 61.50 360 THR A O 1
ATOM 2817 N N . GLU A 1 361 ? -3.002 -2.888 14.272 1.00 60.28 361 GLU A N 1
ATOM 2818 C CA . GLU A 1 361 ? -2.219 -2.660 13.052 1.00 60.28 361 GLU A CA 1
ATOM 2819 C C . GLU A 1 361 ? -1.945 -1.148 12.922 1.00 60.28 361 GLU A C 1
ATOM 2821 O O . GLU A 1 361 ? -2.886 -0.352 12.930 1.00 60.28 361 GLU A O 1
ATOM 2826 N N . ILE A 1 362 ? -0.669 -0.748 12.866 1.00 67.62 362 ILE A N 1
ATOM 2827 C CA . ILE A 1 362 ? -0.251 0.653 12.698 1.00 67.62 362 ILE A CA 1
ATOM 2828 C C . ILE A 1 362 ? 0.112 0.858 11.227 1.00 67.62 362 ILE A C 1
ATOM 2830 O O . ILE A 1 362 ? 0.946 0.130 10.692 1.00 67.62 362 ILE A O 1
ATOM 2834 N N . ILE A 1 363 ? -0.521 1.836 10.579 1.00 68.56 363 ILE A N 1
ATOM 2835 C CA . ILE A 1 363 ? -0.354 2.115 9.149 1.00 68.56 363 ILE A CA 1
ATOM 2836 C C . ILE A 1 363 ? 0.239 3.519 9.002 1.00 68.56 363 ILE A C 1
ATOM 2838 O O . ILE A 1 363 ? -0.454 4.501 9.249 1.00 68.56 363 ILE A O 1
ATOM 2842 N N . PHE A 1 364 ? 1.509 3.605 8.599 1.00 66.19 364 PHE A N 1
ATOM 2843 C CA . PHE A 1 364 ? 2.227 4.880 8.425 1.00 66.19 364 PHE A CA 1
ATOM 2844 C C . PHE A 1 364 ? 2.073 5.476 7.018 1.00 66.19 364 PHE A C 1
ATOM 2846 O O . PHE A 1 364 ? 2.191 6.683 6.830 1.00 66.19 364 PHE A O 1
ATOM 2853 N N . GLY A 1 365 ? 1.810 4.626 6.028 1.00 62.03 365 GLY A N 1
ATOM 2854 C CA . GLY A 1 365 ? 1.828 4.963 4.610 1.00 62.03 365 GLY A CA 1
ATOM 2855 C C . GLY A 1 365 ? 2.409 3.810 3.796 1.00 62.03 365 GLY A C 1
ATOM 2856 O O . GLY A 1 365 ? 2.839 2.805 4.361 1.00 62.03 365 GLY A O 1
ATOM 2857 N N . ASP A 1 366 ? 2.424 3.969 2.476 1.00 67.19 366 ASP A N 1
ATOM 2858 C CA . ASP A 1 366 ? 2.945 2.980 1.532 1.00 67.19 366 ASP A CA 1
ATOM 2859 C C . ASP A 1 366 ? 4.099 3.587 0.719 1.00 67.19 366 ASP A C 1
ATOM 2861 O O . ASP A 1 366 ? 4.081 4.775 0.385 1.00 67.19 366 ASP A O 1
ATOM 2865 N N . ILE A 1 367 ? 5.094 2.767 0.362 1.00 62.66 367 ILE A N 1
ATOM 2866 C CA . ILE A 1 367 ? 6.109 3.156 -0.624 1.00 62.66 367 ILE A CA 1
ATOM 2867 C C . ILE A 1 367 ? 5.499 2.968 -2.010 1.00 62.66 367 ILE A C 1
ATOM 2869 O O . ILE A 1 367 ? 5.204 1.848 -2.428 1.00 62.66 367 ILE A O 1
ATOM 2873 N N . PHE A 1 368 ? 5.330 4.071 -2.733 1.00 53.09 368 PHE A N 1
ATOM 2874 C CA . PHE A 1 368 ? 4.852 4.045 -4.107 1.00 53.09 368 PHE A CA 1
ATOM 2875 C C . PHE A 1 368 ? 6.034 3.984 -5.069 1.00 53.09 368 PHE A C 1
ATOM 2877 O O . PHE A 1 368 ? 6.808 4.932 -5.180 1.00 53.09 368 PHE A O 1
ATOM 2884 N N . ASP A 1 369 ? 6.140 2.884 -5.806 1.00 52.41 369 ASP A N 1
ATOM 2885 C CA . ASP A 1 369 ? 6.956 2.833 -7.013 1.00 52.41 369 ASP A CA 1
ATOM 2886 C C . ASP A 1 369 ? 6.053 3.154 -8.214 1.00 52.41 369 ASP A C 1
ATOM 2888 O O . ASP A 1 369 ? 5.129 2.414 -8.550 1.00 52.41 369 ASP A O 1
ATOM 2892 N N . SER A 1 370 ? 6.308 4.303 -8.842 1.00 47.69 370 SER A N 1
ATOM 2893 C CA . SER A 1 370 ? 5.562 4.818 -9.996 1.00 47.69 370 SER A CA 1
ATOM 2894 C C . SER A 1 370 ? 5.720 3.983 -11.271 1.00 47.69 370 SER A C 1
ATOM 2896 O O . SER A 1 370 ? 5.066 4.278 -12.271 1.00 47.69 370 SER A O 1
ATOM 2898 N N . SER A 1 371 ? 6.572 2.952 -11.270 1.00 51.41 371 SER A N 1
ATOM 2899 C CA . SER A 1 371 ? 6.553 1.912 -12.304 1.00 51.41 371 SER A CA 1
ATOM 2900 C C . SER A 1 371 ? 5.319 1.001 -12.196 1.00 51.41 371 SER A C 1
ATOM 2902 O O . SER A 1 371 ? 4.978 0.314 -13.162 1.00 51.41 371 SER A O 1
ATOM 2904 N N . TYR A 1 372 ? 4.594 1.054 -11.071 1.00 53.53 372 TYR A N 1
ATOM 2905 C CA . TYR A 1 372 ? 3.318 0.380 -10.859 1.00 53.53 372 TYR A CA 1
ATOM 2906 C C . TYR A 1 372 ? 2.164 1.379 -10.965 1.00 53.53 372 TYR A C 1
ATOM 2908 O O . TYR A 1 372 ? 2.026 2.332 -10.206 1.00 53.53 372 TYR A O 1
ATOM 2916 N N . THR A 1 373 ? 1.305 1.143 -11.944 1.00 54.47 373 THR A N 1
ATOM 2917 C CA . THR A 1 373 ? 0.299 2.082 -12.459 1.00 54.47 373 THR A CA 1
ATOM 2918 C C . THR A 1 373 ? -0.995 2.162 -11.639 1.00 54.47 373 THR A C 1
ATOM 2920 O O . THR A 1 373 ? -1.928 2.850 -12.048 1.00 54.47 373 THR A O 1
ATOM 2923 N N . PHE A 1 374 ? -1.105 1.450 -10.511 1.00 65.25 374 PHE A N 1
ATOM 2924 C CA . PHE A 1 374 ? -2.376 1.311 -9.794 1.00 65.25 374 PHE A CA 1
ATOM 2925 C C . PHE A 1 374 ? -2.202 1.283 -8.271 1.00 65.25 374 PHE A C 1
ATOM 2927 O O . PHE A 1 374 ? -1.879 0.237 -7.699 1.00 65.25 374 PHE A O 1
ATOM 2934 N N . GLY A 1 375 ? -2.460 2.420 -7.615 1.00 73.25 375 GLY A N 1
ATOM 2935 C CA . GLY A 1 375 ? -2.632 2.490 -6.163 1.00 73.25 375 GLY A CA 1
ATOM 2936 C C . GLY A 1 375 ? -3.942 1.839 -5.674 1.00 73.25 375 GLY A C 1
ATOM 2937 O O . GLY A 1 375 ? -4.776 1.418 -6.482 1.00 73.25 375 GLY A O 1
ATOM 2938 N N . PRO A 1 376 ? -4.164 1.743 -4.347 1.00 87.12 376 PRO A N 1
ATOM 2939 C CA . PRO A 1 376 ? -5.384 1.167 -3.781 1.00 87.12 376 PRO A CA 1
ATOM 2940 C C . PRO A 1 376 ? -6.652 1.895 -4.257 1.00 87.12 376 PRO A C 1
ATOM 2942 O O . PRO A 1 376 ? -6.797 3.107 -4.087 1.00 87.12 376 PRO A O 1
ATOM 2945 N N . ALA A 1 377 ? -7.618 1.158 -4.808 1.00 92.25 377 ALA A N 1
ATOM 2946 C CA . ALA A 1 377 ? -8.912 1.714 -5.197 1.00 92.25 377 ALA A CA 1
ATOM 2947 C C . ALA A 1 377 ? -9.925 1.587 -4.057 1.00 92.25 377 ALA A C 1
ATOM 2949 O O . ALA A 1 377 ? -10.363 0.481 -3.735 1.00 92.25 377 ALA A O 1
ATOM 2950 N N . LYS A 1 378 ? -10.317 2.717 -3.455 1.00 95.56 378 LYS A N 1
ATOM 2951 C CA . LYS A 1 378 ? -11.331 2.774 -2.394 1.00 95.56 378 LYS A CA 1
ATOM 2952 C C . LYS A 1 378 ? -12.689 3.199 -2.951 1.00 95.56 378 LYS A C 1
ATOM 2954 O O . LYS A 1 378 ? -12.943 4.382 -3.173 1.00 95.56 378 LYS A O 1
ATOM 2959 N N . LEU A 1 379 ? -13.592 2.236 -3.093 1.00 97.00 379 LEU A N 1
ATOM 2960 C CA . LEU A 1 379 ? -14.976 2.464 -3.479 1.00 97.00 379 LEU A CA 1
ATOM 2961 C C . LEU A 1 379 ? -15.852 2.687 -2.240 1.00 97.00 379 LEU A C 1
ATOM 2963 O O . LEU A 1 379 ? -15.729 1.998 -1.227 1.00 97.00 379 LEU A O 1
ATOM 2967 N N . THR A 1 380 ? -16.741 3.672 -2.312 1.00 96.69 380 THR A N 1
ATOM 2968 C CA . THR A 1 380 ? -17.576 4.137 -1.192 1.00 96.69 380 THR A CA 1
ATOM 2969 C C . THR A 1 380 ? -19.021 4.282 -1.655 1.00 96.69 380 THR A C 1
ATOM 2971 O O . THR A 1 380 ? -19.340 3.994 -2.806 1.00 96.69 380 THR A O 1
ATOM 2974 N N . THR A 1 381 ? -19.914 4.762 -0.792 1.00 96.06 381 THR A N 1
ATOM 2975 C CA . THR A 1 381 ? -21.318 5.025 -1.148 1.00 96.06 381 THR A CA 1
ATOM 2976 C C . THR A 1 381 ? -21.506 6.212 -2.103 1.00 96.06 381 THR A C 1
ATOM 2978 O O . THR A 1 381 ? -22.643 6.561 -2.405 1.00 96.06 381 THR A O 1
ATOM 2981 N N . LEU A 1 382 ? -20.426 6.859 -2.572 1.00 95.56 382 LEU A N 1
ATOM 2982 C CA . LEU A 1 382 ? -20.472 8.068 -3.412 1.00 95.56 382 LEU A CA 1
ATOM 2983 C C . LEU A 1 382 ? -21.262 9.211 -2.752 1.00 95.56 382 LEU A C 1
ATOM 2985 O O . LEU A 1 382 ? -21.976 9.961 -3.408 1.00 95.56 382 LEU A O 1
ATOM 2989 N N . GLY A 1 383 ? -21.192 9.299 -1.420 1.00 91.62 383 GLY A N 1
ATOM 2990 C CA . GLY A 1 383 ? -21.944 10.279 -0.634 1.00 91.62 383 GLY A CA 1
ATOM 2991 C C . GLY A 1 383 ? -23.446 9.992 -0.515 1.00 91.62 383 GLY A C 1
ATOM 2992 O O . GLY A 1 383 ? -24.140 10.748 0.162 1.00 91.62 383 GLY A O 1
ATOM 2993 N N . ALA A 1 384 ? -23.957 8.914 -1.122 1.00 92.94 384 ALA A N 1
ATOM 2994 C CA . ALA A 1 384 ? -25.337 8.490 -0.924 1.00 92.94 384 ALA A CA 1
ATOM 2995 C C . ALA A 1 384 ? -25.541 7.931 0.494 1.00 92.94 384 ALA A C 1
ATOM 2997 O O . ALA A 1 384 ? -24.635 7.326 1.084 1.00 92.94 384 ALA A O 1
ATOM 2998 N N . SER A 1 385 ? -26.747 8.147 1.027 1.00 91.69 385 SER A N 1
ATOM 2999 C CA . SER A 1 385 ? -27.234 7.509 2.254 1.00 91.69 385 SER A CA 1
ATOM 3000 C C . SER A 1 385 ? -28.689 7.044 2.093 1.00 91.69 385 SER A C 1
ATOM 3002 O O . SER A 1 385 ? -29.457 7.614 1.313 1.00 91.69 385 SER A O 1
ATOM 3004 N N . GLY A 1 386 ? -29.079 6.030 2.872 1.00 89.31 386 GLY A N 1
ATOM 3005 C CA . GLY A 1 386 ? -30.443 5.509 2.923 1.00 89.31 386 GLY A CA 1
ATOM 3006 C C . GLY A 1 386 ? -30.717 4.352 1.958 1.00 89.31 386 GLY A C 1
ATOM 3007 O O . GLY A 1 386 ? -29.831 3.583 1.591 1.00 89.31 386 GLY A O 1
ATOM 3008 N N . ARG A 1 387 ? -31.995 4.196 1.597 1.00 94.62 387 ARG A N 1
ATOM 3009 C CA . ARG A 1 387 ? -32.544 3.039 0.869 1.00 94.62 387 ARG A CA 1
ATOM 3010 C C . ARG A 1 387 ? -32.044 2.895 -0.565 1.00 94.62 387 ARG A C 1
ATOM 3012 O O . ARG A 1 387 ? -31.929 1.775 -1.069 1.00 94.62 387 ARG A O 1
ATOM 3019 N N . LEU A 1 388 ? -31.872 4.025 -1.243 1.00 94.88 388 LEU A N 1
ATOM 3020 C CA . LEU A 1 388 ? -31.594 4.084 -2.673 1.00 94.88 388 LEU A CA 1
ATOM 3021 C C . LEU A 1 388 ? -30.089 4.210 -2.903 1.00 94.88 388 LEU A C 1
ATOM 3023 O O . LEU A 1 388 ? -29.407 4.951 -2.201 1.00 94.88 388 LEU A O 1
ATOM 3027 N N . GLY A 1 389 ? -29.587 3.470 -3.891 1.00 94.50 389 GLY A N 1
ATOM 3028 C CA . GLY A 1 389 ? -28.202 3.542 -4.343 1.00 94.50 389 GLY A CA 1
ATOM 3029 C C . GLY A 1 389 ? -27.816 4.933 -4.859 1.00 94.50 389 GLY A C 1
ATOM 3030 O O . GLY A 1 389 ? -28.691 5.755 -5.147 1.00 94.50 389 GLY A O 1
ATOM 3031 N N . PRO A 1 390 ? -26.513 5.209 -5.016 1.00 96.69 390 PRO A N 1
ATOM 3032 C CA . PRO A 1 390 ? -26.058 6.426 -5.676 1.00 96.69 390 PRO A CA 1
ATOM 3033 C C . PRO A 1 390 ? -26.554 6.493 -7.126 1.00 96.69 390 PRO A C 1
ATOM 3035 O O . PRO A 1 390 ? -26.604 5.489 -7.830 1.00 96.69 390 PRO A O 1
ATOM 3038 N N . THR A 1 391 ? -26.895 7.688 -7.602 1.00 95.31 391 THR A N 1
ATOM 3039 C CA . THR A 1 391 ? -27.398 7.900 -8.974 1.00 95.31 391 THR A CA 1
ATOM 3040 C C . THR A 1 391 ? -26.346 8.469 -9.923 1.00 95.31 391 THR A C 1
ATOM 3042 O O . THR A 1 391 ? -26.559 8.505 -11.132 1.00 95.31 391 THR A O 1
ATOM 3045 N N . THR A 1 392 ? -25.204 8.920 -9.400 1.00 92.62 392 THR A N 1
ATOM 3046 C CA . THR A 1 392 ? -24.107 9.493 -10.187 1.00 92.62 392 THR A CA 1
ATOM 3047 C C . THR A 1 392 ? -22.757 9.261 -9.512 1.00 92.62 392 THR A C 1
ATOM 3049 O O . THR A 1 392 ? -22.666 9.250 -8.287 1.00 92.62 392 THR A O 1
ATOM 3052 N N . LEU A 1 393 ? -21.697 9.103 -10.315 1.00 90.44 393 LEU A N 1
ATOM 3053 C CA . LEU A 1 393 ? -20.307 9.123 -9.834 1.00 90.44 393 LEU A CA 1
ATOM 3054 C C . LEU A 1 393 ? -19.842 10.532 -9.455 1.00 90.44 393 LEU A C 1
ATOM 3056 O O . LEU A 1 393 ? -18.900 10.680 -8.676 1.00 90.44 393 LEU A O 1
ATOM 3060 N N . GLY A 1 394 ? -20.474 11.568 -10.019 1.00 88.19 394 GLY A N 1
ATOM 3061 C CA . GLY A 1 394 ? -20.078 12.960 -9.828 1.00 88.19 394 GLY A CA 1
ATOM 3062 C C . GLY A 1 394 ? -18.575 13.172 -10.038 1.00 88.19 394 GLY A C 1
ATOM 3063 O O . GLY A 1 394 ? -18.006 12.773 -11.052 1.00 88.19 394 GLY A O 1
ATOM 3064 N N . THR A 1 395 ? -17.926 13.796 -9.055 1.00 87.00 395 THR A N 1
ATOM 3065 C CA . THR A 1 395 ? -16.471 14.014 -9.023 1.00 87.00 395 THR A CA 1
ATOM 3066 C C . THR A 1 395 ? -15.758 13.135 -7.994 1.00 87.00 395 THR A C 1
ATOM 3068 O O . THR A 1 395 ? -14.592 13.388 -7.704 1.00 87.00 395 THR A O 1
ATOM 3071 N N . HIS A 1 396 ? -16.428 12.122 -7.428 1.00 86.88 396 HIS A N 1
ATOM 3072 C CA . HIS A 1 396 ? -15.936 11.382 -6.258 1.00 86.88 396 HIS A CA 1
ATOM 3073 C C . HIS A 1 396 ? -14.593 10.676 -6.483 1.00 86.88 396 HIS A C 1
ATOM 3075 O O . HIS A 1 396 ? -13.799 10.606 -5.551 1.00 86.88 396 HIS A O 1
ATOM 3081 N N . TYR A 1 397 ? -14.312 10.228 -7.711 1.00 89.25 397 TYR A N 1
ATOM 3082 C CA . TYR A 1 397 ? -13.038 9.594 -8.083 1.00 89.25 397 TYR A CA 1
ATOM 3083 C C . TYR A 1 397 ? -12.181 10.438 -9.031 1.00 89.25 397 TYR A C 1
ATOM 3085 O O . TYR A 1 397 ? -11.210 9.948 -9.607 1.00 89.25 397 TYR A O 1
ATOM 3093 N N . ARG A 1 398 ? -12.524 11.715 -9.236 1.00 85.94 398 ARG A N 1
ATOM 3094 C CA . ARG A 1 398 ? -11.779 12.577 -10.159 1.00 85.94 398 ARG A CA 1
ATOM 3095 C C . ARG A 1 398 ? -10.354 12.785 -9.645 1.00 85.94 398 ARG A C 1
ATOM 3097 O O . ARG A 1 398 ? -10.171 13.246 -8.525 1.00 85.94 398 ARG A O 1
ATOM 3104 N N . GLY A 1 399 ? -9.365 12.483 -10.484 1.00 78.50 399 GLY A N 1
ATOM 3105 C CA . GLY A 1 399 ? -7.949 12.609 -10.126 1.00 78.50 399 GLY A CA 1
ATOM 3106 C C . GLY A 1 399 ? -7.407 11.468 -9.262 1.00 78.50 399 GLY A C 1
ATOM 3107 O O . GLY A 1 399 ? -6.254 11.536 -8.864 1.00 78.50 399 GLY A O 1
ATOM 3108 N N . GLN A 1 400 ? -8.209 10.433 -8.986 1.00 85.50 400 GLN A N 1
ATOM 3109 C CA . GLN A 1 400 ? -7.734 9.186 -8.386 1.00 85.50 400 GLN A CA 1
ATOM 3110 C C . GLN A 1 400 ? -7.404 8.181 -9.494 1.00 85.50 400 GLN A C 1
ATOM 3112 O O . GLN A 1 400 ? -8.091 8.154 -10.520 1.00 85.50 400 GLN A O 1
ATOM 3117 N N . ASP A 1 401 ? -6.412 7.319 -9.271 1.00 82.12 401 ASP A N 1
ATOM 3118 C CA . ASP A 1 401 ? -5.914 6.357 -10.268 1.00 82.12 401 ASP A CA 1
ATOM 3119 C C . ASP A 1 401 ? -7.028 5.498 -10.877 1.00 82.12 401 ASP A C 1
ATOM 3121 O O . ASP A 1 401 ? -7.066 5.256 -12.080 1.00 82.12 401 ASP A O 1
ATOM 3125 N N . HIS A 1 402 ? -8.000 5.092 -10.060 1.00 86.19 402 HIS A N 1
ATOM 3126 C CA . HIS A 1 402 ? -9.115 4.249 -10.482 1.00 86.19 402 HIS A CA 1
ATOM 3127 C C . HIS A 1 402 ? -10.315 5.018 -11.050 1.00 86.19 402 HIS A C 1
ATOM 3129 O O . HIS A 1 402 ? -11.294 4.396 -11.462 1.00 86.19 402 HIS A O 1
ATOM 3135 N N . GLY A 1 403 ? -10.274 6.352 -11.106 1.00 85.25 403 GLY A N 1
ATOM 3136 C CA . GLY A 1 403 ? -11.425 7.162 -11.511 1.00 85.25 403 GLY A CA 1
ATOM 3137 C C . GLY A 1 403 ? -11.905 6.898 -12.937 1.00 85.25 403 GLY A C 1
ATOM 3138 O O . GLY A 1 403 ? -13.100 6.954 -13.200 1.00 85.25 403 GLY A O 1
ATOM 3139 N N . HIS A 1 404 ? -10.992 6.549 -13.844 1.00 87.00 404 HIS A N 1
ATOM 3140 C CA . HIS A 1 404 ? -11.313 6.183 -15.227 1.00 87.00 404 HIS A CA 1
ATOM 3141 C C . HIS A 1 404 ? -11.701 4.701 -15.397 1.00 87.00 404 HIS A C 1
ATOM 3143 O O . HIS A 1 404 ? -12.099 4.294 -16.486 1.00 87.00 404 HIS A O 1
ATOM 3149 N N . LEU A 1 405 ? -11.588 3.895 -14.336 1.00 92.31 405 LEU A N 1
ATOM 3150 C CA . LEU A 1 405 ? -11.875 2.457 -14.336 1.00 92.31 405 LEU A CA 1
ATOM 3151 C C . LEU A 1 405 ? -13.267 2.130 -13.787 1.00 92.31 405 LEU A C 1
ATOM 3153 O O . LEU A 1 405 ? -13.694 0.978 -13.880 1.00 92.31 405 LEU A O 1
ATOM 3157 N N . VAL A 1 406 ? -13.962 3.112 -13.203 1.00 95.38 406 VAL A N 1
ATOM 3158 C CA . VAL A 1 406 ? -15.266 2.925 -12.559 1.00 95.38 406 VAL A CA 1
ATOM 3159 C C . VAL A 1 406 ? -16.371 3.587 -13.374 1.00 95.38 406 VAL A C 1
ATOM 3161 O O . VAL A 1 406 ? -16.320 4.775 -13.681 1.00 95.38 406 VAL A O 1
ATOM 3164 N N . THR A 1 407 ? -17.412 2.815 -13.671 1.00 96.19 407 THR A N 1
ATOM 3165 C CA . THR A 1 407 ? -18.701 3.303 -14.187 1.00 96.19 407 THR A CA 1
ATOM 3166 C C . THR A 1 407 ? -19.810 2.993 -13.178 1.00 96.19 407 THR A C 1
ATOM 3168 O O . THR A 1 407 ? -19.590 2.232 -12.238 1.00 96.19 407 THR A O 1
ATOM 3171 N N . LEU A 1 408 ? -20.987 3.609 -13.304 1.00 96.62 408 LEU A N 1
ATOM 3172 C CA . LEU A 1 408 ? -22.102 3.413 -12.369 1.00 96.62 408 LEU A CA 1
ATOM 3173 C C . LEU A 1 408 ? -23.387 3.093 -13.131 1.00 96.62 408 LEU A C 1
ATOM 3175 O O . LEU A 1 408 ? -23.781 3.850 -14.017 1.00 96.62 408 LEU A O 1
ATOM 3179 N N . HIS A 1 409 ? -24.047 2.007 -12.734 1.00 94.62 409 HIS A N 1
ATOM 3180 C CA . HIS A 1 409 ? -25.325 1.553 -13.278 1.00 94.62 409 HIS A CA 1
ATOM 3181 C C . HIS A 1 409 ? -26.237 1.126 -12.124 1.00 94.62 409 HIS A C 1
ATOM 3183 O O . HIS A 1 409 ? -25.854 0.282 -11.320 1.00 94.62 409 HIS A O 1
ATOM 3189 N N . ASP A 1 410 ? -27.415 1.744 -12.006 1.00 91.75 410 ASP A N 1
ATOM 3190 C CA . ASP A 1 410 ? -28.436 1.411 -10.995 1.00 91.75 410 ASP A CA 1
ATOM 3191 C C . ASP A 1 410 ? -27.915 1.354 -9.541 1.00 91.75 410 ASP A C 1
ATOM 3193 O O . ASP A 1 410 ? -28.309 0.508 -8.740 1.00 91.75 410 ASP A O 1
ATOM 3197 N N . GLY A 1 411 ? -26.992 2.254 -9.183 1.00 94.31 411 GLY A N 1
ATOM 3198 C CA . GLY A 1 411 ? -26.373 2.292 -7.851 1.00 94.31 411 GLY A CA 1
ATOM 3199 C C . GLY A 1 411 ? -25.231 1.299 -7.632 1.00 94.31 411 GLY A C 1
ATOM 3200 O O . GLY A 1 411 ? -24.605 1.323 -6.571 1.00 94.31 411 GLY A O 1
ATOM 3201 N N . ILE A 1 412 ? -24.919 0.469 -8.628 1.00 97.88 412 ILE A N 1
ATOM 3202 C CA . ILE A 1 412 ? -23.823 -0.499 -8.610 1.00 97.88 412 ILE A CA 1
ATOM 3203 C C . ILE A 1 412 ? -22.648 0.070 -9.401 1.00 97.88 412 ILE A C 1
ATOM 3205 O O . ILE A 1 412 ? -22.780 0.501 -10.547 1.00 97.88 412 ILE A O 1
ATOM 3209 N N . GLN A 1 413 ? -21.478 0.074 -8.776 1.00 97.94 413 GLN A N 1
ATOM 3210 C CA . GLN A 1 413 ? -20.233 0.531 -9.377 1.00 97.94 413 GLN A CA 1
ATOM 3211 C C . GLN A 1 413 ? -19.580 -0.618 -10.144 1.00 97.94 413 GLN A C 1
ATOM 3213 O O . GLN A 1 413 ? -19.375 -1.703 -9.609 1.00 97.94 413 GLN A O 1
ATOM 3218 N N . HIS A 1 414 ? -19.253 -0.387 -11.406 1.00 97.81 414 HIS A N 1
ATOM 3219 C CA . HIS A 1 414 ? -18.612 -1.343 -12.297 1.00 97.81 414 HIS A CA 1
ATOM 3220 C C . HIS A 1 414 ? -17.133 -0.984 -12.418 1.00 97.81 414 HIS A C 1
ATOM 3222 O O . HIS A 1 414 ? -16.779 -0.030 -13.110 1.00 97.81 414 HIS A O 1
ATOM 3228 N N . PHE A 1 415 ? -16.279 -1.735 -11.724 1.00 97.06 415 PHE A N 1
ATOM 3229 C CA . PHE A 1 415 ? -14.832 -1.530 -11.703 1.00 97.06 415 PHE A CA 1
ATOM 3230 C C . PHE A 1 415 ? -14.148 -2.427 -12.737 1.00 97.06 415 PHE A C 1
ATOM 3232 O O . PHE A 1 415 ? -14.289 -3.650 -12.691 1.00 97.06 415 PHE A O 1
ATOM 3239 N N . THR A 1 416 ? -13.395 -1.833 -13.659 1.00 95.81 416 THR A N 1
ATOM 3240 C CA . THR A 1 416 ? -12.623 -2.555 -14.676 1.00 95.81 416 THR A CA 1
ATOM 3241 C C . THR A 1 416 ? -11.219 -2.836 -14.163 1.00 95.81 416 THR A C 1
ATOM 3243 O O . THR A 1 416 ? -10.478 -1.918 -13.824 1.00 95.81 416 THR A O 1
ATOM 3246 N N . VAL A 1 417 ? -10.840 -4.112 -14.130 1.00 93.69 417 VAL A N 1
ATOM 3247 C CA . VAL A 1 417 ? -9.519 -4.548 -13.670 1.00 93.69 417 VAL A CA 1
ATOM 3248 C C . VAL A 1 417 ? -8.439 -4.014 -14.628 1.00 93.69 417 VAL A C 1
ATOM 3250 O O . VAL A 1 417 ? -8.447 -4.394 -15.804 1.00 93.69 417 VAL A O 1
ATOM 3253 N N . PRO A 1 418 ? -7.503 -3.167 -14.160 1.00 89.62 418 PRO A N 1
ATOM 3254 C CA . PRO A 1 418 ? -6.549 -2.487 -15.037 1.00 89.62 418 PRO A CA 1
ATOM 3255 C C . PRO A 1 418 ? -5.454 -3.417 -15.564 1.00 89.62 418 PRO A C 1
ATOM 3257 O O . PRO A 1 418 ? -5.021 -3.265 -16.703 1.00 89.62 418 PRO A O 1
ATOM 3260 N N . GLU A 1 419 ? -5.042 -4.410 -14.770 1.00 86.75 419 GLU A N 1
ATOM 3261 C CA . GLU A 1 419 ? -3.973 -5.354 -15.100 1.00 86.75 419 GLU A CA 1
ATOM 3262 C C . GLU A 1 419 ? -4.282 -6.755 -14.561 1.00 86.75 419 GLU A C 1
ATOM 3264 O O . GLU A 1 419 ? -5.019 -6.931 -13.595 1.00 86.75 419 GLU A O 1
ATOM 3269 N N . THR A 1 420 ? -3.717 -7.791 -15.181 1.00 88.31 420 THR A N 1
ATOM 3270 C CA . THR A 1 420 ? -3.854 -9.157 -14.660 1.00 88.31 420 THR A CA 1
ATOM 3271 C C . THR A 1 420 ? -2.943 -9.328 -13.444 1.00 88.31 420 THR A C 1
ATOM 3273 O O . THR A 1 420 ? -1.771 -8.947 -13.481 1.00 88.31 420 THR A O 1
ATOM 3276 N N . GLY A 1 421 ? -3.456 -9.915 -12.363 1.00 89.12 421 GLY A N 1
ATOM 3277 C CA . GLY A 1 421 ? -2.664 -10.123 -11.155 1.00 89.12 421 GLY A CA 1
ATOM 3278 C C . GLY A 1 421 ? -3.464 -10.591 -9.948 1.00 89.12 421 GLY A C 1
ATOM 3279 O O . GLY A 1 421 ? -4.651 -10.907 -10.039 1.00 89.12 421 GLY A O 1
ATOM 3280 N N . THR A 1 422 ? -2.781 -10.645 -8.811 1.00 90.56 422 THR A N 1
ATOM 3281 C CA . THR A 1 422 ? -3.374 -10.955 -7.509 1.00 90.56 422 THR A CA 1
ATOM 3282 C C . THR A 1 422 ? -3.816 -9.663 -6.830 1.00 90.56 422 THR A C 1
ATOM 3284 O O . THR A 1 422 ? -3.072 -8.687 -6.802 1.00 90.56 422 THR A O 1
ATOM 3287 N N . TYR A 1 423 ? -5.032 -9.646 -6.297 1.00 92.75 423 TYR A N 1
ATOM 3288 C CA . TYR A 1 423 ? -5.663 -8.493 -5.670 1.00 92.75 423 TYR A CA 1
ATOM 3289 C C . TYR A 1 423 ? -6.193 -8.872 -4.292 1.00 92.75 423 TYR A C 1
ATOM 3291 O O . TYR A 1 423 ? -6.956 -9.828 -4.165 1.00 92.75 423 TYR A O 1
ATOM 3299 N N . LYS A 1 424 ? -5.832 -8.091 -3.277 1.00 94.56 424 LYS A N 1
ATOM 3300 C CA . LYS A 1 424 ? -6.471 -8.102 -1.964 1.00 94.56 424 LYS A CA 1
ATOM 3301 C C . LYS A 1 424 ? -7.688 -7.183 -2.020 1.00 94.56 424 LYS A C 1
ATOM 3303 O O . LYS A 1 424 ? -7.564 -6.015 -2.387 1.00 94.56 424 LYS A O 1
ATOM 3308 N N . ILE A 1 425 ? -8.855 -7.713 -1.681 1.00 97.06 425 ILE A N 1
ATOM 3309 C CA . ILE A 1 425 ? -10.114 -6.974 -1.614 1.00 97.06 425 ILE A CA 1
ATOM 3310 C C . ILE A 1 425 ? -10.606 -7.003 -0.171 1.00 97.06 425 ILE A C 1
ATOM 3312 O O . ILE A 1 425 ? -10.824 -8.073 0.395 1.00 97.06 425 ILE A O 1
ATOM 3316 N N . GLU A 1 426 ? -10.788 -5.827 0.418 1.00 97.81 426 GLU A N 1
ATOM 3317 C CA . GLU A 1 426 ? -11.479 -5.644 1.692 1.00 97.81 426 GLU A CA 1
ATOM 3318 C C . GLU A 1 426 ? -12.882 -5.103 1.426 1.00 97.81 426 GLU A C 1
ATOM 3320 O O . GLU A 1 426 ? -13.033 -4.151 0.663 1.00 97.81 426 GLU A O 1
ATOM 3325 N N . ALA A 1 427 ? -13.902 -5.690 2.045 1.00 98.31 427 ALA A N 1
ATOM 3326 C CA . ALA A 1 427 ? -15.286 -5.247 1.942 1.00 98.31 427 ALA A CA 1
ATOM 3327 C C . ALA A 1 427 ? -15.903 -5.115 3.335 1.00 98.31 427 ALA A C 1
ATOM 3329 O O . ALA A 1 427 ? -15.779 -6.020 4.160 1.00 98.31 427 ALA A O 1
ATOM 3330 N N . ALA A 1 428 ? -16.608 -4.013 3.578 1.00 98.69 428 ALA A N 1
ATOM 3331 C CA . ALA A 1 428 ? -17.298 -3.754 4.835 1.00 98.69 428 ALA A CA 1
ATOM 3332 C C . ALA A 1 428 ? -18.793 -3.543 4.603 1.00 98.69 428 ALA A C 1
ATOM 3334 O O . ALA A 1 428 ? -19.174 -2.701 3.787 1.00 98.69 428 ALA A O 1
ATOM 3335 N N . GLY A 1 429 ? -19.640 -4.287 5.314 1.00 98.56 429 GLY A N 1
ATOM 3336 C CA . GLY A 1 429 ? -21.084 -4.059 5.340 1.00 98.56 429 GLY A CA 1
ATOM 3337 C C . GLY A 1 429 ? -21.413 -2.788 6.119 1.00 98.56 429 GLY A C 1
ATOM 3338 O O . GLY A 1 429 ? -20.621 -2.341 6.948 1.00 98.56 429 GLY A O 1
ATOM 3339 N N . ALA A 1 430 ? -22.567 -2.183 5.865 1.00 98.50 430 ALA A N 1
ATOM 3340 C CA . ALA A 1 430 ? -22.958 -0.963 6.559 1.00 98.50 430 ALA A CA 1
ATOM 3341 C C . ALA A 1 430 ? -23.598 -1.244 7.922 1.00 98.50 430 ALA A C 1
ATOM 3343 O O . ALA A 1 430 ? -24.242 -2.275 8.136 1.00 98.50 430 ALA A O 1
ATOM 3344 N N . ALA A 1 431 ? -23.466 -0.293 8.839 1.00 97.75 431 ALA A N 1
ATOM 3345 C CA . ALA A 1 431 ? -24.182 -0.306 10.105 1.00 97.75 431 ALA A CA 1
ATOM 3346 C C . ALA A 1 431 ? -25.680 -0.007 9.919 1.00 97.75 431 ALA A C 1
ATOM 3348 O O . ALA A 1 431 ? -26.113 0.608 8.943 1.00 97.75 431 ALA A O 1
ATOM 3349 N N . ALA A 1 432 ? -26.489 -0.427 10.883 1.00 95.94 432 ALA A N 1
ATOM 3350 C CA . ALA A 1 432 ? -27.908 -0.114 10.913 1.00 95.94 432 ALA A CA 1
ATOM 3351 C C . ALA A 1 432 ? -28.185 1.370 11.212 1.00 95.94 432 ALA A C 1
ATOM 3353 O O . ALA A 1 432 ? -27.281 2.157 11.524 1.00 95.94 432 ALA A O 1
ATOM 3354 N N . GLY A 1 433 ? -29.459 1.753 11.118 1.00 93.31 433 GLY A N 1
ATOM 3355 C CA . GLY A 1 433 ? -29.909 3.087 11.506 1.00 93.31 433 GLY A CA 1
ATOM 3356 C C . GLY A 1 433 ? -29.779 3.348 13.009 1.00 93.31 433 GLY A C 1
ATOM 3357 O O . GLY A 1 433 ? -29.382 2.486 13.793 1.00 93.31 433 GLY A O 1
ATOM 3358 N N . TRP A 1 434 ? -30.126 4.562 13.423 1.00 90.62 434 TRP A N 1
ATOM 3359 C CA . TRP A 1 434 ? -30.173 4.978 14.829 1.00 90.62 434 TRP A CA 1
ATOM 3360 C C . TRP A 1 434 ? -31.314 5.980 15.045 1.00 90.62 434 TRP A C 1
ATOM 3362 O O . TRP A 1 434 ? -31.915 6.470 14.086 1.00 90.62 434 TRP A O 1
ATOM 3372 N N . GLY A 1 435 ? -31.645 6.273 16.298 1.00 86.50 435 GLY A N 1
ATOM 3373 C CA . GLY A 1 435 ? -32.733 7.183 16.653 1.00 86.50 435 GLY A CA 1
ATOM 3374 C C . GLY A 1 435 ? -32.589 7.739 18.065 1.00 86.50 435 GLY A C 1
ATOM 3375 O O . GLY A 1 435 ? -31.562 7.550 18.711 1.00 86.50 435 GLY A O 1
ATOM 3376 N N . MET A 1 436 ? -33.626 8.431 18.537 1.00 78.50 436 MET A N 1
ATOM 3377 C CA . MET A 1 436 ? -33.642 9.058 19.864 1.00 78.50 436 MET A CA 1
ATOM 3378 C C . MET A 1 436 ? -33.589 8.015 20.993 1.00 78.50 436 MET A C 1
ATOM 3380 O O . MET A 1 436 ? -32.809 8.167 21.926 1.00 78.50 436 MET A O 1
ATOM 3384 N N . ASP A 1 437 ? -34.351 6.926 20.849 1.00 77.88 437 ASP A N 1
ATOM 3385 C CA . ASP A 1 437 ? -34.427 5.840 21.838 1.00 77.88 437 ASP A CA 1
ATOM 3386 C C . ASP A 1 437 ? -33.437 4.695 21.583 1.00 77.88 437 ASP A C 1
ATOM 3388 O O . ASP A 1 437 ? -33.228 3.860 22.456 1.00 77.88 437 ASP A O 1
ATOM 3392 N N . ASN A 1 438 ? -32.831 4.646 20.394 1.00 80.81 438 ASN A N 1
ATOM 3393 C CA . ASN A 1 438 ? -31.807 3.666 20.031 1.00 80.81 438 ASN A CA 1
ATOM 3394 C C . ASN A 1 438 ? -30.534 4.425 19.662 1.00 80.81 438 ASN A C 1
ATOM 3396 O O . ASN A 1 438 ? -30.372 4.811 18.493 1.00 80.81 438 ASN A O 1
ATOM 3400 N N . PRO A 1 439 ? -29.650 4.690 20.639 1.00 84.88 439 PRO A N 1
ATOM 3401 C CA . PRO A 1 439 ? -28.466 5.490 20.396 1.00 84.88 439 PRO A CA 1
ATOM 3402 C C . PRO A 1 439 ? -27.573 4.812 19.358 1.00 84.88 439 PRO A C 1
ATOM 3404 O O . PRO A 1 439 ? -27.543 3.587 19.225 1.00 84.88 439 PRO A O 1
ATOM 3407 N N . LYS A 1 440 ? -26.779 5.615 18.645 1.00 88.88 440 LYS A N 1
ATOM 3408 C CA . LYS A 1 440 ? -25.847 5.118 17.623 1.00 88.88 440 LYS A CA 1
ATOM 3409 C C . LYS A 1 440 ? -24.880 4.051 18.171 1.00 88.88 440 LYS A C 1
ATOM 3411 O O . LYS A 1 440 ? -24.448 3.187 17.424 1.00 88.88 440 LYS A O 1
ATOM 3416 N N . SER A 1 441 ? -24.604 4.062 19.477 1.00 87.75 441 SER A N 1
ATOM 3417 C CA . SER A 1 441 ? -23.789 3.062 20.180 1.00 87.75 441 SER A CA 1
ATOM 3418 C C . SER A 1 441 ? -24.433 1.674 20.325 1.00 87.75 441 SER A C 1
ATOM 3420 O O . SER A 1 441 ? -23.712 0.717 20.605 1.00 87.75 441 SER A O 1
ATOM 3422 N N . ALA A 1 442 ? -25.753 1.544 20.159 1.00 86.88 442 ALA A N 1
ATOM 3423 C CA . ALA A 1 442 ? -26.496 0.290 20.334 1.00 86.88 442 ALA A CA 1
ATOM 3424 C C . ALA A 1 442 ? -26.856 -0.412 19.013 1.00 86.88 442 ALA A C 1
ATOM 3426 O O . ALA A 1 442 ? -27.339 -1.544 19.028 1.00 86.88 442 ALA A O 1
ATOM 3427 N N . ARG A 1 443 ? -26.633 0.243 17.868 1.00 91.75 443 ARG A N 1
ATOM 3428 C CA . ARG A 1 443 ? -27.003 -0.288 16.550 1.00 91.75 443 ARG A CA 1
ATOM 3429 C C . ARG A 1 443 ? -26.156 -1.498 16.154 1.00 91.75 443 ARG A C 1
ATOM 3431 O O . ARG A 1 443 ? -24.990 -1.600 16.538 1.00 91.75 443 ARG A O 1
ATOM 3438 N N . GLY A 1 444 ? -26.726 -2.365 15.322 1.00 96.44 444 GLY A N 1
ATOM 3439 C CA . GLY A 1 444 ? -25.967 -3.410 14.650 1.00 96.44 444 GLY A CA 1
ATOM 3440 C C . GLY A 1 444 ? -24.914 -2.819 13.717 1.00 96.44 444 GLY A C 1
ATOM 3441 O O . GLY A 1 444 ? -25.200 -1.898 12.946 1.00 96.44 444 GLY A O 1
ATOM 3442 N N . ARG A 1 445 ? -23.695 -3.345 13.777 1.00 97.88 445 ARG A N 1
ATOM 3443 C CA . ARG A 1 445 ? -22.560 -2.944 12.936 1.00 97.88 445 ARG A CA 1
ATOM 3444 C C . ARG A 1 445 ? -22.375 -3.921 11.785 1.00 97.88 445 ARG A C 1
ATOM 3446 O O . ARG A 1 445 ? -22.760 -5.079 11.895 1.00 97.88 445 ARG A O 1
ATOM 3453 N N . GLY A 1 446 ? -21.791 -3.476 10.680 1.00 98.25 446 GLY A N 1
ATOM 3454 C CA . GLY A 1 446 ? -21.491 -4.365 9.559 1.00 98.25 446 GLY A CA 1
ATOM 3455 C C . GLY A 1 446 ? -20.265 -5.242 9.815 1.00 98.25 446 GLY A C 1
ATOM 3456 O O . GLY A 1 446 ? -19.372 -4.871 10.579 1.00 98.25 446 GLY A O 1
ATOM 3457 N N . ALA A 1 447 ? -20.209 -6.398 9.159 1.00 98.38 447 ALA A N 1
ATOM 3458 C CA . ALA A 1 447 ? -19.014 -7.232 9.101 1.00 98.38 447 ALA A CA 1
ATOM 3459 C C . ALA A 1 447 ? -17.939 -6.579 8.223 1.00 98.38 447 ALA A C 1
ATOM 3461 O O . ALA A 1 447 ? -18.253 -5.812 7.309 1.00 98.38 447 ALA A O 1
ATOM 3462 N N . VAL A 1 448 ? -16.678 -6.932 8.459 1.00 98.50 448 VAL A N 1
ATOM 3463 C CA . VAL A 1 448 ? -15.560 -6.616 7.560 1.00 98.50 448 VAL A CA 1
ATOM 3464 C C . VAL A 1 448 ? -14.921 -7.922 7.121 1.00 98.50 448 VAL A C 1
ATOM 3466 O O . VAL A 1 448 ? -14.584 -8.753 7.961 1.00 98.50 448 VAL A O 1
ATOM 3469 N N . LEU A 1 449 ? -14.744 -8.106 5.817 1.00 96.81 449 LEU A N 1
ATOM 3470 C CA . LEU A 1 449 ? -14.040 -9.246 5.243 1.00 96.81 449 LEU A CA 1
ATOM 3471 C C . LEU A 1 449 ? -12.835 -8.782 4.432 1.00 96.81 449 LEU A C 1
ATOM 3473 O O . LEU A 1 449 ? -12.912 -7.777 3.727 1.00 96.81 449 LEU A O 1
ATOM 3477 N N . ARG A 1 450 ? -11.760 -9.569 4.457 1.00 96.69 450 ARG A N 1
ATOM 3478 C CA . ARG A 1 450 ? -10.627 -9.462 3.532 1.00 96.69 450 ARG A CA 1
ATOM 3479 C C . ARG A 1 450 ? -10.529 -10.750 2.724 1.00 96.69 450 ARG A C 1
ATOM 3481 O O . ARG A 1 450 ? -10.779 -11.829 3.250 1.00 96.69 450 ARG A O 1
ATOM 3488 N N . GLY A 1 451 ? -10.153 -10.664 1.458 1.00 94.69 451 GLY A N 1
ATOM 3489 C CA . GLY A 1 451 ? -9.878 -11.838 0.638 1.00 94.69 451 GLY A CA 1
ATOM 3490 C C . GLY A 1 451 ? -8.902 -11.525 -0.483 1.00 94.69 451 GLY A C 1
ATOM 3491 O O . GLY A 1 451 ? -8.881 -10.412 -1.006 1.00 94.69 451 GLY A O 1
ATOM 3492 N N . THR A 1 452 ? -8.114 -12.520 -0.867 1.00 94.25 452 THR A N 1
ATOM 3493 C CA . THR A 1 452 ? -7.144 -12.417 -1.957 1.00 94.25 452 THR A CA 1
ATOM 3494 C C . THR A 1 452 ? -7.640 -13.188 -3.183 1.00 94.25 452 THR A C 1
ATOM 3496 O O . THR A 1 452 ? -8.065 -14.339 -3.079 1.00 94.25 452 THR A O 1
ATOM 3499 N N . PHE A 1 453 ? -7.603 -12.550 -4.356 1.00 94.00 453 PHE A N 1
ATOM 3500 C CA . PHE A 1 453 ? -8.203 -13.044 -5.597 1.00 94.00 453 PHE A CA 1
ATOM 3501 C C . PHE A 1 453 ? -7.284 -12.828 -6.794 1.00 94.00 453 PHE A C 1
ATOM 3503 O O . PHE A 1 453 ? -6.684 -11.769 -6.948 1.00 94.00 453 PHE A O 1
ATOM 3510 N N . HIS A 1 454 ? -7.238 -13.794 -7.709 1.00 91.50 454 HIS A N 1
ATOM 3511 C CA . HIS A 1 454 ? -6.587 -13.601 -9.001 1.00 91.50 454 HIS A CA 1
ATOM 3512 C C . HIS A 1 454 ? -7.585 -13.034 -10.022 1.00 91.50 454 HIS A C 1
ATOM 3514 O O . HIS A 1 454 ? -8.601 -13.668 -10.338 1.00 91.50 454 HIS A O 1
ATOM 3520 N N . LEU A 1 455 ? -7.306 -11.836 -10.535 1.00 93.50 455 LEU A N 1
ATOM 3521 C CA . LEU A 1 455 ? -8.161 -11.109 -11.472 1.00 93.50 455 LEU A CA 1
ATOM 3522 C C . LEU A 1 455 ? -7.456 -10.920 -12.817 1.00 93.50 455 LEU A C 1
ATOM 3524 O O . LEU A 1 455 ? -6.239 -10.769 -12.887 1.00 93.50 455 LEU A O 1
ATOM 3528 N N . LYS A 1 456 ? -8.243 -10.928 -13.897 1.00 91.06 456 LYS A N 1
ATOM 3529 C CA . LYS A 1 456 ? -7.755 -10.749 -15.270 1.00 91.06 456 LYS A CA 1
ATOM 3530 C C . LYS A 1 456 ? -8.045 -9.335 -15.755 1.00 91.06 456 LYS A C 1
ATOM 3532 O O . LYS A 1 456 ? -9.155 -8.846 -15.552 1.00 91.06 456 LYS A O 1
ATOM 3537 N N . GLN A 1 457 ? -7.076 -8.738 -16.443 1.00 91.50 457 GLN A N 1
ATOM 3538 C CA . GLN A 1 457 ? -7.199 -7.430 -17.083 1.00 91.50 457 GLN A CA 1
ATOM 3539 C C . GLN A 1 457 ? -8.458 -7.334 -17.951 1.00 91.50 457 GLN A C 1
ATOM 3541 O O . GLN A 1 457 ? -8.835 -8.290 -18.636 1.00 91.50 457 GLN A O 1
ATOM 3546 N N . GLY A 1 458 ? -9.106 -6.172 -17.915 1.00 89.31 458 GLY A N 1
ATOM 3547 C CA . GLY A 1 458 ? -10.294 -5.863 -18.706 1.00 89.31 458 GLY A CA 1
ATOM 3548 C C . GLY A 1 458 ? -11.570 -6.564 -18.236 1.00 89.31 458 GLY A C 1
ATOM 3549 O O . GLY A 1 458 ? -12.625 -6.339 -18.818 1.00 89.31 458 GLY A O 1
ATOM 3550 N N . LYS A 1 459 ? -11.517 -7.412 -17.199 1.00 95.69 459 LYS A N 1
ATOM 3551 C CA . LYS A 1 459 ? -12.728 -7.956 -16.574 1.00 95.69 459 LYS A CA 1
ATOM 3552 C C . LYS A 1 459 ? -13.344 -6.936 -15.630 1.00 95.69 459 LYS A C 1
ATOM 3554 O O . LYS A 1 459 ? -12.633 -6.248 -14.904 1.00 95.69 459 LYS A O 1
ATOM 3559 N N . THR A 1 460 ? -14.670 -6.885 -15.621 1.00 96.56 460 THR A N 1
ATOM 3560 C CA . THR A 1 460 ? -15.434 -5.965 -14.781 1.00 96.56 460 THR A CA 1
ATOM 3561 C C . THR A 1 460 ? -15.949 -6.670 -13.529 1.00 96.56 460 THR A C 1
ATOM 3563 O O . THR A 1 460 ? -16.445 -7.799 -13.587 1.00 96.56 460 THR A O 1
ATOM 3566 N N . LEU A 1 461 ? -15.828 -5.990 -12.392 1.00 98.31 461 LEU A N 1
ATOM 3567 C CA . LEU A 1 461 ? -16.429 -6.363 -11.117 1.00 98.31 461 LEU A CA 1
ATOM 3568 C C . LEU A 1 461 ? -17.636 -5.470 -10.840 1.00 98.31 461 LEU A C 1
ATOM 3570 O O . LEU A 1 461 ? -17.551 -4.252 -10.999 1.00 98.31 461 LEU A O 1
ATOM 3574 N N . LYS A 1 462 ? -18.737 -6.070 -10.390 1.00 98.50 462 LYS A N 1
ATOM 3575 C CA . LYS A 1 462 ? -19.915 -5.357 -9.885 1.00 98.50 462 LYS A CA 1
ATOM 3576 C C . LYS A 1 462 ? -19.762 -5.141 -8.387 1.00 98.50 462 LYS A C 1
ATOM 3578 O O . LYS A 1 462 ? -19.637 -6.110 -7.633 1.00 98.50 462 LYS A O 1
ATOM 3583 N N . ILE A 1 463 ? -19.785 -3.879 -7.978 1.00 98.62 463 ILE A N 1
ATOM 3584 C CA . ILE A 1 463 ? -19.525 -3.433 -6.614 1.00 98.62 463 ILE A CA 1
ATOM 3585 C C . ILE A 1 463 ? -20.723 -2.635 -6.107 1.00 98.62 463 ILE A C 1
ATOM 3587 O O . ILE A 1 463 ? -20.946 -1.491 -6.500 1.00 98.62 463 ILE A O 1
ATOM 3591 N N . LEU A 1 464 ? -21.502 -3.244 -5.216 1.00 98.62 464 LEU A N 1
ATOM 3592 C CA . LEU A 1 464 ? -22.575 -2.569 -4.493 1.00 98.62 464 LEU A CA 1
ATOM 3593 C C . LEU A 1 464 ? -22.053 -2.236 -3.101 1.00 98.62 464 LEU A C 1
ATOM 3595 O O . LEU A 1 464 ? -21.769 -3.142 -2.323 1.00 98.62 464 LEU A O 1
ATOM 3599 N N . VAL A 1 465 ? -21.923 -0.949 -2.784 1.00 98.62 465 VAL A N 1
ATOM 3600 C CA . VAL A 1 465 ? -21.460 -0.509 -1.464 1.00 98.62 465 VAL A CA 1
ATOM 3601 C C . VAL A 1 465 ? -22.657 -0.269 -0.552 1.00 98.62 465 VAL A C 1
ATOM 3603 O O . VAL A 1 465 ? -23.512 0.566 -0.855 1.00 98.62 465 VAL A O 1
ATOM 3606 N N . GLY A 1 466 ? -22.712 -1.010 0.556 1.00 98.50 466 GLY A N 1
ATOM 3607 C CA . GLY A 1 466 ? -23.798 -0.935 1.523 1.00 98.50 466 GLY A CA 1
ATOM 3608 C C . GLY A 1 466 ? -23.921 0.458 2.136 1.00 98.50 466 GLY A C 1
ATOM 3609 O O . GLY A 1 466 ? -22.925 1.101 2.468 1.00 98.50 466 GLY A O 1
ATOM 3610 N N . GLN A 1 467 ? -25.150 0.924 2.319 1.00 98.44 467 GLN A N 1
ATOM 3611 C CA . GLN A 1 467 ? -25.462 2.187 2.980 1.00 98.44 467 GLN A CA 1
ATOM 3612 C C . GLN A 1 467 ? -26.065 1.935 4.358 1.00 98.44 467 GLN A C 1
ATOM 3614 O O . GLN A 1 467 ? -26.660 0.885 4.617 1.00 98.44 467 GLN A O 1
ATOM 3619 N N . GLU A 1 468 ? -25.895 2.906 5.253 1.00 97.25 468 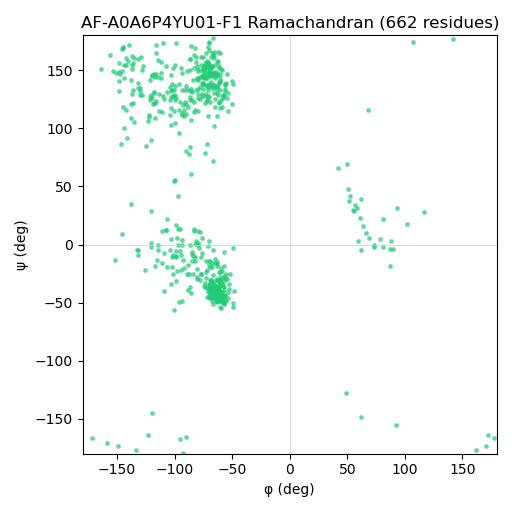GLU A N 1
ATOM 3620 C CA . GLU A 1 468 ? -26.463 2.823 6.594 1.00 97.25 468 GLU A CA 1
ATOM 3621 C C . GLU A 1 468 ? -27.995 2.827 6.537 1.00 97.25 468 GLU A C 1
ATOM 3623 O O . GLU A 1 468 ? -28.600 3.466 5.668 1.00 97.25 468 GLU A O 1
ATOM 3628 N N . GLY A 1 469 ? -28.621 2.127 7.485 1.00 94.44 469 GLY A N 1
ATOM 3629 C CA . GLY A 1 469 ? -30.056 2.275 7.718 1.00 94.44 469 GLY A CA 1
ATOM 3630 C C . GLY A 1 469 ? -30.401 3.729 8.058 1.00 94.44 469 GLY A C 1
ATOM 3631 O O . GLY A 1 469 ? -29.584 4.466 8.616 1.00 94.44 469 GLY A O 1
ATOM 3632 N N . ALA A 1 470 ? -31.609 4.163 7.714 1.00 91.19 470 ALA A N 1
ATOM 3633 C CA . ALA A 1 470 ? -32.008 5.550 7.898 1.00 91.19 470 ALA A CA 1
ATOM 3634 C C . ALA A 1 470 ? -32.102 5.930 9.385 1.00 91.19 470 ALA A C 1
ATOM 3636 O O . ALA A 1 470 ? -32.484 5.128 10.245 1.00 91.19 470 ALA A O 1
ATOM 3637 N N . GLN A 1 471 ? -31.775 7.190 9.685 1.00 88.44 471 GLN A N 1
ATOM 3638 C CA . GLN A 1 471 ? -32.015 7.756 11.005 1.00 88.44 471 GLN A CA 1
ATOM 3639 C C . GLN A 1 471 ? -33.525 7.926 11.222 1.00 88.44 471 GLN A C 1
ATOM 3641 O O . GLN A 1 471 ? -34.201 8.641 10.471 1.00 88.44 471 GLN A O 1
ATOM 3646 N N . SER A 1 472 ? -34.034 7.294 12.279 1.00 82.19 472 SER A N 1
ATOM 3647 C CA . SER A 1 472 ? -35.428 7.419 12.705 1.00 82.19 472 SER A CA 1
ATOM 3648 C C . SER A 1 472 ? -35.678 8.814 13.285 1.00 82.19 472 SER A C 1
ATOM 3650 O O . SER A 1 472 ? -34.905 9.296 14.116 1.00 82.19 472 SER A O 1
ATOM 3652 N N . LYS A 1 473 ? -36.766 9.468 12.857 1.00 76.38 473 LYS A N 1
ATOM 3653 C CA . LYS A 1 473 ? -37.127 10.833 13.290 1.00 76.38 473 LYS A CA 1
ATOM 3654 C C . LYS A 1 473 ? -37.829 10.882 14.652 1.00 76.38 473 LYS A C 1
ATOM 3656 O O . LYS A 1 473 ? -37.737 11.899 15.324 1.00 76.38 473 LYS A O 1
ATOM 3661 N N . TRP A 1 474 ? -38.533 9.813 15.029 1.00 66.38 474 TRP A N 1
ATOM 3662 C CA . TRP A 1 474 ? -39.394 9.772 16.226 1.00 66.38 474 TRP A CA 1
ATOM 3663 C C . TRP A 1 474 ? -39.557 8.372 16.846 1.00 66.38 474 TRP A C 1
ATOM 3665 O O . TRP A 1 474 ? -40.087 8.259 17.943 1.00 66.38 474 TRP A O 1
ATOM 3675 N N . GLY A 1 475 ? -39.167 7.300 16.147 1.00 63.59 475 GLY A N 1
ATOM 3676 C CA . GLY A 1 475 ? -39.531 5.923 16.502 1.00 63.59 475 GLY A CA 1
ATOM 3677 C C . GLY A 1 475 ? -38.438 5.120 17.213 1.00 63.59 475 GLY A C 1
ATOM 3678 O O . GLY A 1 475 ? -37.248 5.288 16.938 1.00 63.59 475 GLY A O 1
ATOM 3679 N N . GLN A 1 476 ? -38.883 4.167 18.037 1.00 74.00 476 GLN A N 1
ATOM 3680 C CA . GLN A 1 476 ? -38.095 3.218 18.843 1.00 74.00 476 GLN A CA 1
ATOM 3681 C C . GLN A 1 476 ? -37.551 2.006 18.060 1.00 74.00 476 GLN A C 1
ATOM 3683 O O . GLN A 1 476 ? -37.082 1.041 18.661 1.00 74.00 476 GLN A O 1
ATOM 3688 N N . SER A 1 477 ? -37.606 2.016 16.726 1.00 86.75 477 SER A N 1
ATOM 3689 C CA . SER A 1 477 ? -37.070 0.945 15.877 1.00 86.75 477 SER A CA 1
ATOM 3690 C C . SER A 1 477 ? -36.465 1.500 14.592 1.00 86.75 477 SER A C 1
ATOM 3692 O O . SER A 1 477 ? -36.999 2.447 14.013 1.00 86.75 477 SER A O 1
ATOM 3694 N N . VAL A 1 478 ? -35.372 0.907 14.119 1.00 91.69 478 VAL A N 1
ATOM 3695 C CA . VAL A 1 478 ? -34.573 1.405 12.985 1.00 91.69 478 VAL A CA 1
ATOM 3696 C C . VAL A 1 478 ? -34.357 0.320 11.933 1.00 91.69 478 VAL A C 1
ATOM 3698 O O . VAL A 1 478 ? -34.435 -0.875 12.228 1.00 91.69 478 VAL A O 1
ATOM 3701 N N . GLY A 1 479 ? -34.148 0.736 10.684 1.00 93.81 479 GLY A N 1
ATOM 3702 C CA . GLY A 1 479 ? -33.874 -0.180 9.579 1.00 93.81 479 GLY A CA 1
ATOM 3703 C C . GLY A 1 479 ? -32.477 -0.795 9.670 1.00 93.81 479 GLY A C 1
ATOM 3704 O O . GLY A 1 479 ? -31.570 -0.227 10.289 1.00 93.81 479 GLY A O 1
ATOM 3705 N N . GLY A 1 480 ? -32.310 -1.961 9.050 1.00 96.94 480 GLY A N 1
ATOM 3706 C CA . GLY A 1 480 ? -31.014 -2.628 8.936 1.00 96.94 480 GLY A CA 1
ATOM 3707 C C . GLY A 1 480 ? -30.083 -1.911 7.956 1.00 96.94 480 GLY A C 1
ATOM 3708 O O . GLY A 1 480 ? -30.532 -1.239 7.027 1.00 96.94 480 GLY A O 1
ATOM 3709 N N . GLY A 1 481 ? -28.779 -2.053 8.157 1.00 98.25 481 GLY A N 1
ATOM 3710 C CA . GLY A 1 481 ? -27.746 -1.626 7.221 1.00 98.25 481 GLY A CA 1
ATOM 3711 C C . GLY A 1 481 ? -27.667 -2.566 6.023 1.00 98.25 481 GLY A C 1
ATOM 3712 O O . GLY A 1 481 ? -27.994 -3.755 6.115 1.00 98.25 481 GLY A O 1
ATOM 3713 N N . GLY A 1 482 ? -27.246 -2.039 4.880 1.00 98.62 482 GLY A N 1
ATOM 3714 C CA . GLY A 1 482 ? -27.056 -2.853 3.687 1.00 98.62 482 GLY A CA 1
ATOM 3715 C C . GLY A 1 482 ? -25.744 -3.632 3.678 1.00 98.62 482 GLY A C 1
ATOM 3716 O O . GLY A 1 482 ? -24.733 -3.202 4.239 1.00 98.62 482 GLY A O 1
ATOM 3717 N N . GLY A 1 483 ? -25.761 -4.778 3.005 1.00 98.56 483 GLY A N 1
ATOM 3718 C CA . GLY A 1 483 ? -24.556 -5.535 2.696 1.00 98.56 483 GLY A CA 1
ATOM 3719 C C . GLY A 1 483 ? -23.730 -4.868 1.596 1.00 98.56 483 GLY A C 1
ATOM 3720 O O . GLY A 1 483 ? -24.255 -4.122 0.768 1.00 98.56 483 GLY A O 1
ATOM 3721 N N . THR A 1 484 ? -22.436 -5.169 1.574 1.00 98.81 484 THR A N 1
ATOM 3722 C CA . THR A 1 484 ? -21.510 -4.726 0.525 1.00 98.81 484 THR A CA 1
ATOM 3723 C C . THR A 1 484 ? -21.102 -5.916 -0.323 1.00 98.81 484 THR A C 1
ATOM 3725 O O . THR A 1 484 ? -20.609 -6.903 0.215 1.00 98.81 484 THR A O 1
ATOM 3728 N N . PHE A 1 485 ? -21.293 -5.828 -1.637 1.00 98.81 485 PHE A N 1
ATOM 3729 C CA . PHE A 1 485 ? -21.137 -6.937 -2.573 1.00 98.81 485 PHE A CA 1
ATOM 3730 C C . PHE A 1 485 ? -20.032 -6.644 -3.576 1.00 98.81 485 PHE A C 1
ATOM 3732 O O . PHE A 1 485 ? -20.060 -5.606 -4.231 1.00 98.81 485 PHE A O 1
ATOM 3739 N N . VAL A 1 486 ? -19.118 -7.594 -3.754 1.00 98.62 486 VAL A N 1
ATOM 3740 C CA . VAL A 1 486 ? -18.159 -7.626 -4.858 1.00 98.62 486 VAL A CA 1
ATOM 3741 C C . VAL A 1 486 ? -18.363 -8.934 -5.609 1.00 98.62 486 VAL A C 1
ATOM 3743 O O . VAL A 1 486 ? -18.091 -10.027 -5.102 1.00 98.62 486 VAL A O 1
ATOM 3746 N N . THR A 1 487 ? -18.873 -8.823 -6.830 1.00 98.44 487 THR A N 1
ATOM 3747 C CA . THR A 1 487 ? -19.205 -9.969 -7.680 1.00 98.44 487 THR A CA 1
ATOM 3748 C C . THR A 1 487 ? -18.579 -9.811 -9.061 1.00 98.44 487 THR A C 1
ATOM 3750 O O . THR A 1 487 ? -18.174 -8.718 -9.470 1.00 98.44 487 THR A O 1
ATOM 3753 N N . ARG A 1 488 ? -18.475 -10.916 -9.795 1.00 97.44 488 ARG A N 1
ATOM 3754 C CA . ARG A 1 488 ? -18.185 -10.882 -11.231 1.00 97.44 488 ARG A CA 1
ATOM 3755 C C . ARG A 1 488 ? -19.399 -10.342 -11.994 1.00 97.44 488 ARG A C 1
ATOM 3757 O O . ARG A 1 488 ? -20.494 -10.211 -11.457 1.00 97.44 488 ARG A O 1
ATOM 3764 N N . GLU A 1 489 ? -19.212 -10.057 -13.276 1.00 94.56 489 GLU A N 1
ATOM 3765 C CA . GLU A 1 489 ? -20.281 -9.562 -14.150 1.00 94.56 489 GLU A CA 1
ATOM 3766 C C . GLU A 1 489 ? -21.515 -10.489 -14.212 1.00 94.56 489 GLU A C 1
ATOM 3768 O O . GLU A 1 489 ? -22.642 -10.004 -14.306 1.00 94.56 489 GLU A O 1
ATOM 3773 N N . ASP A 1 490 ? -21.328 -11.802 -14.061 1.00 95.56 490 ASP A N 1
ATOM 3774 C CA . ASP A 1 490 ? -22.387 -12.825 -14.004 1.00 95.56 490 ASP A CA 1
ATOM 3775 C C . ASP A 1 490 ? -23.029 -12.993 -12.609 1.00 95.56 490 ASP A C 1
ATOM 3777 O O . ASP A 1 490 ? -23.774 -13.943 -12.377 1.00 95.56 490 ASP A O 1
ATOM 3781 N N . ASN A 1 491 ? -22.759 -12.065 -11.685 1.00 96.12 491 ASN A N 1
ATOM 3782 C CA . ASN A 1 491 ? -23.175 -12.080 -10.280 1.00 96.12 491 ASN A CA 1
ATOM 3783 C C . ASN A 1 491 ? -22.543 -13.197 -9.428 1.00 96.12 491 ASN A C 1
ATOM 3785 O O . ASN A 1 491 ? -22.933 -13.364 -8.271 1.00 96.12 491 ASN A O 1
ATOM 3789 N N . THR A 1 492 ? -21.541 -13.929 -9.933 1.00 97.44 492 THR A N 1
ATOM 3790 C CA . THR A 1 492 ? -20.782 -14.878 -9.105 1.00 97.44 492 THR A CA 1
ATOM 3791 C C . THR A 1 492 ? -20.075 -14.119 -7.976 1.00 97.44 492 THR A C 1
ATOM 3793 O O . THR A 1 492 ? -19.285 -13.209 -8.265 1.00 97.44 492 THR A O 1
ATOM 3796 N N . PRO A 1 493 ? -20.321 -14.458 -6.698 1.00 97.69 493 PRO A N 1
ATOM 3797 C CA . PRO A 1 493 ? -19.757 -13.713 -5.583 1.00 97.69 493 PRO A CA 1
ATOM 3798 C C . PRO A 1 493 ? -18.257 -13.979 -5.431 1.00 97.69 493 PRO A C 1
ATOM 3800 O O . PRO A 1 493 ? -17.811 -15.120 -5.523 1.00 97.69 493 PRO A O 1
ATOM 3803 N N . LEU A 1 494 ? -17.482 -12.917 -5.187 1.00 97.69 494 LEU A N 1
ATOM 3804 C CA . LEU A 1 494 ? -16.086 -13.016 -4.745 1.00 97.69 494 LEU A CA 1
ATOM 3805 C C . LEU A 1 494 ? -16.010 -12.795 -3.236 1.00 97.69 494 LEU A C 1
ATOM 3807 O O . LEU A 1 494 ? -15.544 -13.656 -2.492 1.00 97.69 494 LEU A O 1
ATOM 3811 N N . ILE A 1 495 ? -16.520 -11.645 -2.792 1.00 98.50 495 ILE A N 1
ATOM 3812 C CA . ILE A 1 495 ? -16.562 -11.260 -1.385 1.00 98.50 495 ILE A CA 1
ATOM 3813 C C . ILE A 1 495 ? -17.799 -10.400 -1.118 1.00 98.50 495 ILE A C 1
ATOM 3815 O O . ILE A 1 495 ? -18.116 -9.492 -1.887 1.00 98.50 495 ILE A O 1
ATOM 3819 N N . ILE A 1 496 ? -18.542 -10.718 -0.061 1.00 98.69 496 ILE A N 1
ATOM 3820 C CA . ILE A 1 496 ? -19.759 -10.008 0.340 1.00 98.69 496 ILE A CA 1
ATOM 3821 C C . ILE A 1 496 ? -19.744 -9.853 1.852 1.00 98.69 496 ILE A C 1
ATOM 3823 O O . ILE A 1 496 ? -19.727 -10.858 2.551 1.00 98.69 496 ILE A O 1
ATOM 3827 N N . ALA A 1 497 ? -19.794 -8.628 2.358 1.00 98.69 497 ALA A N 1
ATOM 3828 C CA . ALA A 1 497 ? -19.832 -8.354 3.790 1.00 98.69 497 ALA A CA 1
ATOM 3829 C C . ALA A 1 497 ? -21.258 -8.010 4.245 1.00 98.69 497 ALA A C 1
ATOM 3831 O O . ALA A 1 497 ? -21.911 -7.138 3.665 1.00 98.69 497 ALA A O 1
ATOM 3832 N N . GLY A 1 498 ? -21.738 -8.698 5.280 1.00 98.62 498 GLY A N 1
ATOM 3833 C CA . GLY A 1 498 ? -23.070 -8.512 5.850 1.00 98.62 498 GLY A CA 1
ATOM 3834 C C . GLY A 1 498 ? -23.222 -7.183 6.594 1.00 98.62 498 GLY A C 1
ATOM 3835 O O . GLY A 1 498 ? -22.329 -6.756 7.324 1.00 98.62 498 GLY A O 1
ATOM 3836 N N . GLY A 1 499 ? -24.361 -6.521 6.415 1.00 98.56 499 GLY A N 1
ATOM 3837 C CA . GLY A 1 499 ? -24.748 -5.307 7.129 1.00 98.56 499 GLY A CA 1
ATOM 3838 C C . GLY A 1 499 ? -25.338 -5.595 8.512 1.00 98.56 499 GLY A C 1
ATOM 3839 O O . GLY A 1 499 ? -25.781 -6.706 8.804 1.00 98.56 499 GLY A O 1
ATOM 3840 N N . GLY A 1 500 ? -25.359 -4.582 9.373 1.00 98.19 500 GLY A N 1
ATOM 3841 C CA . GLY A 1 500 ? -25.941 -4.677 10.711 1.00 98.19 500 GLY A CA 1
ATOM 3842 C C . GLY A 1 500 ? -27.473 -4.730 10.695 1.00 98.19 500 GLY A C 1
ATOM 3843 O O . GLY A 1 500 ? -28.125 -4.067 9.897 1.00 98.19 500 GLY A O 1
ATOM 3844 N N 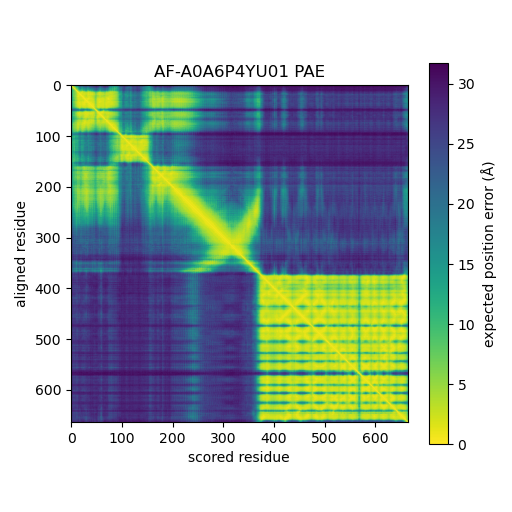. GLY A 1 501 ? -28.067 -5.495 11.599 1.00 96.62 501 GLY A N 1
ATOM 3845 C CA . GLY A 1 501 ? -29.490 -5.481 11.911 1.00 96.62 501 GLY A CA 1
ATOM 3846 C C . GLY A 1 501 ? -29.893 -4.261 12.743 1.00 96.62 501 GLY A C 1
ATOM 3847 O O . GLY A 1 501 ? -29.140 -3.750 13.576 1.00 96.62 501 GLY A O 1
ATOM 3848 N N . GLY A 1 502 ? -31.097 -3.763 12.491 1.00 93.19 502 GLY A N 1
ATOM 3849 C CA . GLY A 1 502 ? -31.663 -2.602 13.159 1.00 93.19 502 GLY A CA 1
ATOM 3850 C C . GLY A 1 502 ? -32.129 -2.900 14.577 1.00 93.19 502 GLY A C 1
ATOM 3851 O O . GLY A 1 502 ? -32.753 -3.925 14.837 1.00 93.19 502 GLY A O 1
ATOM 3852 N N . ALA A 1 503 ? -31.866 -1.974 15.495 1.00 89.31 503 ALA A N 1
ATOM 3853 C CA . ALA A 1 503 ? -32.420 -2.022 16.841 1.00 89.31 503 ALA A CA 1
ATOM 3854 C C . ALA A 1 503 ? -33.946 -1.841 16.810 1.00 89.31 503 ALA A C 1
ATOM 3856 O O . ALA A 1 503 ? -34.480 -1.089 15.988 1.00 89.31 503 ALA A O 1
ATOM 3857 N N . GLY A 1 504 ? -34.646 -2.516 17.712 1.00 82.81 504 GLY A N 1
ATOM 3858 C CA . GLY A 1 504 ? -36.049 -2.256 17.992 1.00 82.81 504 GLY A CA 1
ATOM 3859 C C . GLY A 1 504 ? -36.274 -1.942 19.465 1.00 82.81 504 GLY A C 1
ATOM 3860 O O . GLY A 1 504 ? -35.343 -1.601 20.195 1.00 82.81 504 GLY A O 1
ATOM 3861 N N . PHE A 1 505 ? -37.527 -2.005 19.905 1.00 80.75 505 PHE A N 1
ATOM 3862 C CA . PHE A 1 505 ? -37.896 -1.517 21.232 1.00 80.75 505 PHE A CA 1
ATOM 3863 C C . PHE A 1 505 ? -37.185 -2.282 22.357 1.00 80.75 505 PHE A C 1
ATOM 3865 O O . PHE A 1 505 ? -37.212 -3.512 22.400 1.00 80.75 505 PHE A O 1
ATOM 3872 N N . GLY A 1 506 ? -36.559 -1.533 23.273 1.00 73.31 506 GLY A N 1
ATOM 3873 C CA . GLY A 1 506 ? -35.851 -2.058 24.445 1.00 73.31 506 GLY A CA 1
ATOM 3874 C C . GLY A 1 506 ? -34.369 -2.386 24.240 1.00 73.31 506 GLY A C 1
ATOM 3875 O O . GLY A 1 506 ? -33.695 -2.719 25.216 1.00 73.31 506 GLY A O 1
ATOM 3876 N N . LEU A 1 507 ? -33.826 -2.263 23.023 1.00 79.00 507 LEU A N 1
ATOM 3877 C CA . LEU A 1 507 ? -32.411 -2.533 22.750 1.00 79.00 507 LEU A CA 1
ATOM 3878 C C . LEU A 1 507 ? -31.530 -1.289 22.989 1.00 79.00 507 LEU A C 1
ATOM 3880 O O . LEU A 1 507 ? -31.107 -0.607 22.062 1.00 79.00 507 LEU A O 1
ATOM 3884 N N . GLN A 1 508 ? -31.243 -1.007 24.264 1.00 76.38 508 GLN A N 1
ATOM 3885 C CA . GLN A 1 508 ? -30.432 0.145 24.703 1.00 76.38 508 GLN A CA 1
ATOM 3886 C C . GLN A 1 508 ? -28.912 -0.087 24.619 1.00 76.38 508 GLN A C 1
ATOM 3888 O O . GLN A 1 508 ? -28.125 0.854 24.717 1.00 76.38 508 GLN A O 1
ATOM 3893 N N . THR A 1 509 ? -28.481 -1.339 24.456 1.00 84.75 509 THR A N 1
ATOM 3894 C CA . THR A 1 509 ? -27.070 -1.731 24.371 1.00 84.75 509 THR A CA 1
ATOM 3895 C C . THR A 1 509 ? -26.823 -2.592 23.140 1.00 84.75 509 THR A C 1
ATOM 3897 O O . THR A 1 509 ? -27.706 -3.314 22.678 1.00 84.75 509 THR A O 1
ATOM 3900 N N . ARG A 1 510 ? -25.601 -2.513 22.600 1.00 88.50 510 ARG A N 1
ATOM 3901 C CA . ARG A 1 510 ? -25.192 -3.292 21.427 1.00 88.50 510 ARG A CA 1
ATOM 3902 C C . ARG A 1 510 ? -25.383 -4.788 21.676 1.00 88.50 510 ARG A C 1
ATOM 3904 O O . ARG A 1 510 ? -24.927 -5.311 22.692 1.00 88.50 510 ARG A O 1
ATOM 3911 N N . ASN A 1 511 ? -25.978 -5.473 20.702 1.00 91.94 511 ASN A N 1
ATOM 3912 C CA . ASN A 1 511 ? -26.167 -6.918 20.725 1.00 91.94 511 ASN A CA 1
ATOM 3913 C C . ASN A 1 511 ? -25.454 -7.586 19.534 1.00 91.94 511 ASN A C 1
ATOM 3915 O O . ASN A 1 511 ? -25.760 -7.231 18.396 1.00 91.94 511 ASN A O 1
ATOM 3919 N N . PRO A 1 512 ? -24.577 -8.582 19.764 1.00 93.31 512 PRO A N 1
ATOM 3920 C CA . PRO A 1 512 ? -23.868 -9.283 18.691 1.00 93.31 512 PRO A CA 1
ATOM 3921 C C . PRO A 1 512 ? -24.770 -9.944 17.638 1.00 93.31 512 PRO A C 1
ATOM 3923 O O . PRO A 1 512 ? -24.366 -10.065 16.489 1.00 93.31 512 PRO A O 1
ATOM 3926 N N . LEU A 1 513 ? -26.006 -10.337 17.977 1.00 95.25 513 LEU A N 1
ATOM 3927 C CA . LEU A 1 513 ? -26.950 -10.888 16.989 1.00 95.25 513 LEU A CA 1
ATOM 3928 C C . LEU A 1 513 ? -27.381 -9.849 15.947 1.00 95.25 513 LEU A C 1
ATOM 3930 O O . LEU A 1 513 ? -27.740 -10.208 14.828 1.00 95.25 513 LEU A O 1
ATOM 3934 N N . CYS A 1 514 ? -27.340 -8.566 16.306 1.00 95.94 514 CYS A N 1
ATOM 3935 C CA . CYS A 1 514 ? -27.610 -7.465 15.389 1.00 95.94 514 CYS A CA 1
ATOM 3936 C C . CYS A 1 514 ? -26.376 -7.112 14.549 1.00 95.94 514 CYS A C 1
ATOM 3938 O O . CYS A 1 514 ? -26.497 -6.346 13.604 1.00 95.94 514 CYS A O 1
ATOM 3940 N N . ASP A 1 515 ? -25.190 -7.635 14.842 1.00 97.94 515 ASP A N 1
ATOM 3941 C CA . ASP A 1 515 ? -24.022 -7.370 14.010 1.00 97.94 515 ASP A CA 1
ATOM 3942 C C . ASP A 1 515 ? -24.027 -8.264 12.770 1.00 97.94 515 ASP A C 1
ATOM 3944 O O . ASP A 1 515 ? -24.420 -9.433 12.824 1.00 97.94 515 ASP A O 1
ATOM 3948 N N . GLY A 1 516 ? -23.589 -7.711 11.640 1.00 98.06 516 GLY A N 1
ATOM 3949 C CA . GLY A 1 516 ? -23.248 -8.495 10.464 1.00 98.06 516 GLY A CA 1
ATOM 3950 C C . GLY A 1 516 ? -22.198 -9.536 10.839 1.00 98.06 516 GLY A C 1
ATOM 3951 O O . GLY A 1 516 ? -21.252 -9.233 11.575 1.00 98.06 516 GLY A O 1
ATOM 3952 N N . THR A 1 517 ? -22.373 -10.754 10.336 1.00 97.69 517 THR A N 1
ATOM 3953 C CA . THR A 1 517 ? -21.524 -11.901 10.671 1.00 97.69 517 THR A CA 1
ATOM 3954 C C . THR A 1 517 ? -20.693 -12.349 9.479 1.00 97.69 517 THR A C 1
ATOM 3956 O O . THR A 1 517 ? -21.149 -12.281 8.338 1.00 97.69 517 THR A O 1
ATOM 3959 N N . VAL A 1 518 ? -19.488 -12.854 9.732 1.00 96.75 518 VAL A N 1
ATOM 3960 C CA . VAL A 1 518 ? -18.634 -13.521 8.739 1.00 96.75 518 VAL A CA 1
ATOM 3961 C C . VAL A 1 518 ? -19.209 -14.860 8.266 1.00 96.75 518 VAL A C 1
ATOM 3963 O O . VAL A 1 518 ? -18.783 -15.375 7.234 1.00 96.75 518 VAL A O 1
ATOM 3966 N N . SER A 1 519 ? -20.183 -15.421 8.992 1.00 96.62 519 SER A N 1
ATOM 3967 C CA . SER A 1 519 ? -20.909 -16.630 8.595 1.00 96.62 519 SER A CA 1
ATOM 3968 C C . SER A 1 519 ? -21.703 -16.416 7.306 1.00 96.62 519 SER A C 1
ATOM 3970 O O . SER A 1 519 ? -22.282 -15.357 7.085 1.00 96.62 519 SER A O 1
ATOM 3972 N N . THR A 1 520 ? -21.823 -17.462 6.487 1.00 96.88 520 THR A N 1
ATOM 3973 C CA . THR A 1 520 ? -22.664 -17.453 5.277 1.00 96.88 520 THR A CA 1
ATOM 3974 C C . THR A 1 520 ? -24.159 -17.413 5.562 1.00 96.88 520 THR A C 1
ATOM 3976 O O . THR A 1 520 ? -24.958 -17.130 4.667 1.00 96.88 520 THR A O 1
ATOM 3979 N N . THR A 1 521 ? -24.550 -17.675 6.804 1.00 97.88 521 THR A N 1
ATOM 3980 C CA . THR A 1 521 ? -25.932 -17.595 7.273 1.00 97.88 521 THR A CA 1
ATOM 3981 C C . THR A 1 521 ? -26.126 -16.285 8.020 1.00 97.88 521 THR A C 1
ATOM 3983 O O . THR A 1 521 ? -25.305 -15.931 8.863 1.00 97.88 521 THR A O 1
ATOM 3986 N N . GLY A 1 522 ? -27.206 -15.568 7.708 1.00 97.56 522 GLY A N 1
ATOM 3987 C CA . GLY A 1 522 ? -27.571 -14.365 8.443 1.00 97.56 522 GLY A CA 1
ATOM 3988 C C . GLY A 1 522 ? -27.920 -14.695 9.888 1.00 97.56 522 GLY A C 1
ATOM 3989 O O . GLY A 1 522 ? -28.486 -15.750 10.188 1.00 97.56 522 GLY A O 1
ATOM 3990 N N . ASN A 1 523 ? -27.603 -13.782 10.796 1.00 97.62 523 ASN A N 1
ATOM 3991 C CA . ASN A 1 523 ? -27.950 -13.946 12.196 1.00 97.62 523 ASN A CA 1
ATOM 3992 C C . ASN A 1 523 ? -29.472 -13.964 12.367 1.00 97.62 523 ASN A C 1
ATOM 3994 O O . ASN A 1 523 ? -30.214 -13.265 11.669 1.00 97.62 523 ASN A O 1
ATOM 3998 N N . LYS A 1 524 ? -29.940 -14.754 13.335 1.00 95.44 524 LYS A N 1
ATOM 3999 C CA . LYS A 1 524 ? -31.324 -14.666 13.802 1.00 95.44 524 LYS A CA 1
ATOM 4000 C C . LYS A 1 524 ? -31.577 -13.314 14.472 1.00 95.44 524 LYS A C 1
ATOM 4002 O O . LYS A 1 524 ? -30.651 -12.708 15.014 1.00 95.44 524 LYS A O 1
ATOM 4007 N N . SER A 1 525 ? -32.825 -12.863 14.479 1.00 92.38 525 SER A N 1
ATOM 4008 C CA . SER A 1 525 ? -33.194 -11.660 15.220 1.00 92.38 525 SER A CA 1
ATOM 4009 C C . SER A 1 525 ? -33.088 -11.849 16.733 1.00 92.38 525 SER A C 1
ATOM 4011 O O . SER A 1 525 ? -33.188 -12.958 17.268 1.00 92.38 525 SER A O 1
ATOM 4013 N N . TYR A 1 526 ? -32.866 -10.738 17.429 1.00 89.62 526 TYR A N 1
ATOM 4014 C CA . TYR A 1 526 ? -32.910 -10.674 18.881 1.00 89.62 526 TYR A CA 1
ATOM 4015 C C . TYR A 1 526 ? -34.359 -10.471 19.331 1.00 89.62 526 TYR A C 1
ATOM 4017 O O . TYR A 1 526 ? -35.062 -9.613 18.796 1.00 89.62 526 TYR A O 1
ATOM 4025 N N . GLY A 1 527 ? -34.817 -11.277 20.287 1.00 83.94 527 GLY A N 1
ATOM 4026 C CA . GLY A 1 527 ? -36.215 -11.316 20.707 1.00 83.94 527 GLY A CA 1
ATOM 4027 C C . GLY A 1 527 ? -36.557 -12.596 21.462 1.00 83.94 527 GLY A C 1
ATOM 4028 O O . GLY A 1 527 ? -35.685 -13.428 21.719 1.00 83.94 527 GLY A O 1
ATOM 4029 N N . LYS A 1 528 ? -37.833 -12.751 21.829 1.00 75.50 528 LYS A N 1
ATOM 4030 C CA . LYS A 1 528 ? -38.319 -13.876 22.642 1.00 75.50 528 LYS A CA 1
ATOM 4031 C C . LYS A 1 528 ? -38.220 -15.211 21.901 1.00 75.50 528 LYS A C 1
ATOM 4033 O O . LYS A 1 528 ? -37.848 -16.206 22.518 1.00 75.50 528 LYS A O 1
ATOM 4038 N N . THR A 1 529 ? -38.553 -15.234 20.612 1.00 76.56 529 THR A N 1
ATOM 4039 C CA . THR A 1 529 ? -38.434 -16.431 19.765 1.00 76.56 529 THR A CA 1
ATOM 4040 C C . THR A 1 529 ? -37.306 -16.283 18.748 1.00 76.56 529 THR A C 1
ATOM 4042 O O . THR A 1 529 ? -36.510 -17.209 18.603 1.00 76.56 529 THR A O 1
ATOM 4045 N N . GLY A 1 530 ? -37.160 -15.094 18.159 1.00 80.19 530 GLY A N 1
ATOM 4046 C CA . GLY A 1 530 ? -36.146 -14.758 17.160 1.00 80.19 530 GLY A CA 1
ATOM 4047 C C . GLY A 1 530 ? -36.366 -15.493 15.834 1.00 80.19 530 GLY A C 1
ATOM 4048 O O . GLY A 1 530 ? -36.233 -16.709 15.755 1.00 80.19 530 GLY A O 1
ATOM 4049 N N . CYS A 1 531 ? -36.639 -14.753 14.762 1.00 88.50 531 CYS A N 1
ATOM 4050 C CA . CYS A 1 531 ? -36.733 -15.301 13.408 1.00 88.50 531 CYS A CA 1
ATOM 4051 C C . CYS A 1 531 ? -35.341 -15.577 12.839 1.00 88.50 531 CYS A C 1
ATOM 4053 O O . CYS A 1 531 ? -34.429 -14.755 12.990 1.00 88.50 531 CYS A O 1
ATOM 4055 N N . SER A 1 532 ? -35.182 -16.704 12.151 1.00 93.88 532 SER A N 1
ATOM 4056 C CA . SER A 1 532 ? -33.935 -17.063 11.481 1.00 93.88 532 SER A CA 1
ATOM 4057 C C . SER A 1 532 ? -33.545 -16.038 10.414 1.00 93.88 532 SER A C 1
ATOM 4059 O O . SER A 1 532 ? -34.385 -15.403 9.766 1.00 93.88 532 SER A O 1
ATOM 4061 N N . GLY A 1 533 ? -32.235 -15.859 10.249 1.00 96.06 533 GLY A N 1
ATOM 4062 C CA . GLY A 1 533 ? -31.695 -15.235 9.051 1.00 96.06 533 GLY A CA 1
ATOM 4063 C C . GLY A 1 533 ? -31.788 -16.185 7.858 1.00 96.06 533 GLY A C 1
ATOM 4064 O O . GLY A 1 533 ? -31.997 -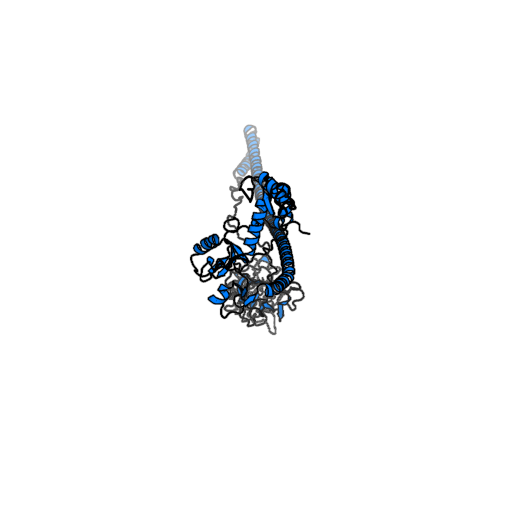17.390 7.997 1.00 96.06 533 GLY A O 1
ATOM 4065 N N . GLY A 1 534 ? -31.618 -15.633 6.665 1.00 97.06 534 GLY A N 1
ATOM 4066 C CA . GLY A 1 534 ? -31.468 -16.414 5.450 1.00 97.06 534 GLY A CA 1
ATOM 4067 C C . GLY A 1 534 ? -30.180 -17.239 5.461 1.00 97.06 534 GLY A C 1
ATOM 4068 O O . GLY A 1 534 ? -29.231 -16.966 6.200 1.00 97.06 534 GLY A O 1
ATOM 4069 N N . SER A 1 535 ? -30.125 -18.232 4.583 1.00 97.31 535 SER A N 1
ATOM 4070 C CA . SER A 1 535 ? -28.951 -19.080 4.361 1.00 97.31 535 SER A CA 1
ATOM 4071 C C . SER A 1 535 ? -28.731 -19.293 2.867 1.00 97.31 535 SER A C 1
ATOM 4073 O O . SER A 1 535 ? -29.643 -19.080 2.071 1.00 97.31 535 SER A O 1
ATOM 4075 N N . ASN A 1 536 ? -27.533 -19.729 2.469 1.00 96.19 536 ASN A N 1
ATOM 4076 C CA . ASN A 1 536 ? -27.226 -20.107 1.082 1.00 96.19 536 ASN A CA 1
ATOM 4077 C C . ASN A 1 536 ? -27.583 -19.028 0.041 1.00 96.19 536 ASN A C 1
ATOM 4079 O O . ASN A 1 536 ? -28.141 -19.330 -1.015 1.00 96.19 536 ASN A O 1
ATOM 4083 N N . GLY A 1 537 ? -27.302 -17.761 0.350 1.00 96.69 537 GLY A N 1
ATO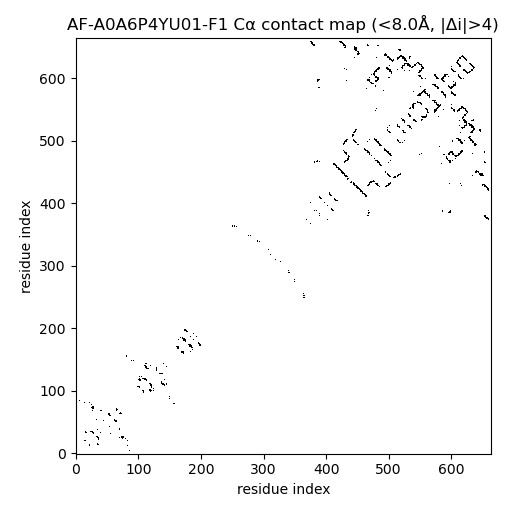M 4084 C CA . GLY A 1 537 ? -27.570 -16.660 -0.570 1.00 96.69 537 GLY A CA 1
ATOM 4085 C C . GLY A 1 537 ? -28.990 -16.087 -0.473 1.00 96.69 537 GLY A C 1
ATOM 4086 O O . GLY A 1 537 ? -29.316 -15.146 -1.195 1.00 96.69 537 GLY A O 1
ATOM 4087 N N . GLN A 1 538 ? -29.860 -16.664 0.360 1.00 98.31 538 GLN A N 1
ATOM 4088 C CA . GLN A 1 538 ? -31.277 -16.302 0.434 1.00 98.31 538 GLN A CA 1
ATOM 4089 C C . GLN A 1 538 ? -31.526 -15.129 1.390 1.00 98.31 538 GLN A C 1
ATOM 4091 O O . GLN A 1 538 ? -30.825 -14.957 2.391 1.00 98.31 538 GLN A O 1
ATOM 4096 N N . GLY A 1 539 ? -32.556 -14.334 1.101 1.00 96.94 539 GLY A N 1
ATOM 4097 C CA . GLY A 1 539 ? -33.095 -13.347 2.035 1.00 96.94 539 GLY A CA 1
ATOM 4098 C C . GLY A 1 539 ? -33.789 -14.001 3.236 1.00 96.94 539 GLY A C 1
ATOM 4099 O O . GLY A 1 539 ? -34.164 -15.174 3.202 1.00 96.94 539 GLY A O 1
ATOM 4100 N N . ALA A 1 540 ? -33.972 -13.245 4.320 1.00 95.75 540 ALA A N 1
ATOM 4101 C CA . ALA A 1 540 ? -34.674 -13.738 5.505 1.00 95.75 540 ALA A CA 1
ATOM 4102 C C . ALA A 1 540 ? -36.195 -13.616 5.335 1.00 95.75 540 ALA A C 1
ATOM 4104 O O . ALA A 1 540 ? -36.746 -12.512 5.254 1.00 95.75 540 ALA A O 1
ATOM 4105 N N . THR A 1 541 ? -36.902 -14.746 5.303 1.00 92.44 541 THR A N 1
ATOM 4106 C CA . THR A 1 541 ? -38.349 -14.773 5.034 1.00 92.44 541 THR A CA 1
ATOM 4107 C C . THR A 1 541 ? -39.199 -15.264 6.200 1.00 92.44 541 THR A C 1
ATOM 4109 O O . THR A 1 541 ? -40.406 -15.029 6.155 1.00 92.44 541 THR A O 1
ATOM 4112 N N . GLU A 1 542 ? -38.615 -15.878 7.232 1.00 85.69 542 GLU A N 1
ATOM 4113 C CA . GLU A 1 542 ? -39.355 -16.375 8.401 1.00 85.69 542 GLU A CA 1
ATOM 4114 C C . GLU A 1 542 ? -40.081 -15.238 9.143 1.00 85.69 542 GLU A C 1
ATOM 4116 O O . GLU A 1 542 ? -39.552 -14.131 9.272 1.00 85.69 542 GLU A O 1
ATOM 4121 N N . TRP A 1 543 ? -41.305 -15.505 9.612 1.00 79.88 543 TRP A N 1
ATOM 4122 C CA . TRP A 1 543 ? -42.099 -14.569 10.410 1.00 79.88 543 TRP A CA 1
ATOM 4123 C C . TRP A 1 543 ? -42.742 -15.266 11.605 1.00 79.88 543 TRP A C 1
ATOM 4125 O O . TRP A 1 543 ? -43.006 -16.468 11.559 1.00 79.88 543 TRP A O 1
ATOM 4135 N N . THR A 1 544 ? -43.142 -14.480 12.611 1.00 73.94 544 THR A N 1
ATOM 4136 C CA . THR A 1 544 ? -43.917 -14.964 13.769 1.00 73.94 544 THR A CA 1
ATOM 4137 C C . THR A 1 544 ? -45.158 -14.114 14.124 1.00 73.94 544 THR A C 1
ATOM 4139 O O . THR A 1 544 ? -45.931 -14.537 14.980 1.00 73.94 544 THR A O 1
ATOM 4142 N N . GLY A 1 545 ? -45.428 -12.968 13.465 1.00 73.81 545 GLY A N 1
ATOM 4143 C CA . GLY A 1 545 ? -46.613 -12.128 13.758 1.00 73.81 545 GLY A CA 1
ATOM 4144 C C . GLY A 1 545 ? -46.754 -10.818 12.952 1.00 73.81 545 GLY A C 1
ATOM 4145 O O . GLY A 1 545 ? -46.046 -10.614 11.969 1.00 73.81 545 GLY A O 1
ATOM 4146 N N . ASP A 1 546 ? -47.656 -9.920 13.386 1.00 70.94 546 ASP A N 1
ATOM 4147 C CA . ASP A 1 546 ? -48.153 -8.756 12.607 1.00 70.94 546 ASP A CA 1
ATOM 4148 C C . ASP A 1 546 ? -47.437 -7.399 12.847 1.00 70.94 546 ASP A C 1
ATOM 4150 O O . ASP A 1 546 ? -47.917 -6.365 12.395 1.00 70.94 546 ASP A O 1
ATOM 4154 N N . TYR A 1 547 ? -46.271 -7.358 13.504 1.00 81.12 547 TYR A N 1
ATOM 4155 C CA . TYR A 1 547 ? -45.504 -6.112 13.761 1.00 81.12 547 TYR A CA 1
ATOM 4156 C C . TYR A 1 547 ? -43.997 -6.287 13.542 1.00 81.12 547 TYR A C 1
ATOM 4158 O O . TYR A 1 547 ? -43.153 -5.755 14.266 1.00 81.12 547 TYR A O 1
ATOM 4166 N N . MET A 1 548 ? -43.663 -7.107 12.553 1.00 85.25 548 MET A N 1
ATOM 4167 C CA . MET A 1 548 ? -42.289 -7.493 12.266 1.00 85.25 548 MET A CA 1
ATOM 4168 C C . MET A 1 548 ? -41.563 -6.399 11.485 1.00 85.25 548 MET A C 1
ATOM 4170 O O . MET A 1 548 ? -42.157 -5.706 10.650 1.00 85.25 548 MET A O 1
ATOM 4174 N N . GLY A 1 549 ? -40.255 -6.305 11.702 1.00 90.38 549 GLY A N 1
ATOM 4175 C CA . GLY A 1 549 ? -39.372 -5.671 10.732 1.00 90.38 549 GLY A CA 1
ATOM 4176 C C . GLY A 1 549 ? -39.318 -6.484 9.435 1.00 90.38 549 GLY A C 1
ATOM 4177 O O . GLY A 1 549 ? -39.647 -7.674 9.399 1.00 90.38 549 GLY A O 1
ATOM 4178 N N . GLY A 1 550 ? -38.895 -5.843 8.356 1.00 92.94 550 GLY A N 1
ATOM 4179 C CA . GLY A 1 550 ? -38.568 -6.522 7.113 1.00 92.94 550 GLY A CA 1
ATOM 4180 C C . GLY A 1 550 ? -37.296 -7.353 7.247 1.00 92.94 550 GLY A C 1
ATOM 4181 O O . GLY A 1 550 ? -36.375 -6.993 7.985 1.00 92.94 550 GLY A O 1
ATOM 4182 N N . GLY A 1 551 ? -37.240 -8.473 6.529 1.00 94.94 551 GLY A N 1
ATOM 4183 C CA . GLY A 1 551 ? -36.025 -9.283 6.448 1.00 94.94 551 GLY A CA 1
ATOM 4184 C C . GLY A 1 551 ? -34.944 -8.609 5.619 1.00 94.94 551 GLY A C 1
ATOM 4185 O O . GLY A 1 551 ? -35.247 -7.835 4.707 1.00 94.94 551 GLY A O 1
ATOM 4186 N N . GLY A 1 552 ? -33.685 -8.927 5.911 1.00 97.88 552 GLY A N 1
ATOM 4187 C CA . GLY A 1 552 ? -32.590 -8.569 5.018 1.00 97.88 552 GLY A CA 1
ATOM 4188 C C . GLY A 1 552 ? -32.711 -9.299 3.677 1.00 97.88 552 GLY A C 1
ATOM 4189 O O . GLY A 1 552 ? -33.120 -10.462 3.632 1.00 97.88 552 GLY A O 1
ATOM 4190 N N . GLY A 1 553 ? -32.353 -8.622 2.593 1.00 98.25 553 GLY A N 1
ATOM 4191 C CA . GLY A 1 553 ? -32.138 -9.216 1.278 1.00 98.25 553 GLY A CA 1
ATOM 4192 C C . GLY A 1 553 ? -30.824 -9.991 1.230 1.00 98.25 553 GLY A C 1
ATOM 4193 O O . GLY A 1 553 ? -29.838 -9.599 1.859 1.00 98.25 553 GLY A O 1
ATOM 4194 N N . GLY A 1 554 ? -30.832 -11.106 0.503 1.00 98.25 554 GLY A N 1
ATOM 4195 C CA . GLY A 1 554 ? -29.639 -11.902 0.230 1.00 98.25 554 GLY A CA 1
ATOM 4196 C C . GLY A 1 554 ? -28.992 -11.547 -1.110 1.00 98.25 554 GLY A C 1
ATOM 4197 O O . GLY A 1 554 ? -29.353 -10.580 -1.785 1.00 98.25 554 GLY A O 1
ATOM 4198 N N . LEU A 1 555 ? -28.073 -12.397 -1.551 1.00 98.44 555 LEU A N 1
ATOM 4199 C CA . LEU A 1 555 ? -27.549 -12.369 -2.911 1.00 98.44 555 LEU A CA 1
ATOM 4200 C C . LEU A 1 555 ? -28.651 -12.696 -3.931 1.00 98.44 555 LEU A C 1
ATOM 4202 O O . LEU A 1 555 ? -28.758 -12.014 -4.946 1.00 98.44 555 LEU A O 1
ATOM 4206 N N . LEU A 1 556 ? -29.458 -13.726 -3.655 1.00 98.12 556 LEU A N 1
ATOM 4207 C CA . LEU A 1 556 ? -30.334 -14.392 -4.625 1.00 98.12 556 LEU A CA 1
ATOM 4208 C C . LEU A 1 556 ? -31.810 -14.011 -4.498 1.00 98.12 556 LEU A C 1
ATOM 4210 O O . LEU A 1 556 ? -32.516 -13.983 -5.502 1.00 98.12 556 LEU A O 1
ATOM 4214 N N . THR A 1 557 ? -32.294 -13.759 -3.281 1.00 98.31 557 THR A N 1
ATOM 4215 C CA . THR A 1 557 ? -33.716 -13.491 -3.034 1.00 98.31 557 THR A CA 1
ATOM 4216 C C . THR A 1 557 ? -33.933 -12.350 -2.062 1.00 98.31 557 THR A C 1
ATOM 4218 O O . THR A 1 557 ? -33.091 -12.035 -1.215 1.00 98.31 557 THR A O 1
ATOM 4221 N N . ASP A 1 558 ? -35.073 -11.689 -2.247 1.00 98.06 558 ASP A N 1
ATOM 4222 C CA . ASP A 1 558 ? -35.495 -10.586 -1.403 1.00 98.06 558 ASP A CA 1
ATOM 4223 C C . ASP A 1 558 ? -35.740 -11.087 0.023 1.00 98.06 558 ASP A C 1
ATOM 4225 O O . ASP A 1 558 ? -36.192 -12.213 0.250 1.00 98.06 558 ASP A O 1
ATOM 4229 N N . GLY A 1 559 ? -35.484 -10.216 0.992 1.00 96.25 559 GLY A N 1
ATOM 4230 C CA . GLY A 1 559 ? -36.005 -10.387 2.334 1.00 96.25 559 GLY A CA 1
ATOM 4231 C C . GLY A 1 559 ? -37.522 -10.317 2.283 1.00 96.25 559 GLY A C 1
ATOM 4232 O O . GLY A 1 559 ? -38.110 -9.594 1.474 1.00 96.25 559 GLY A O 1
ATOM 4233 N N . GLY A 1 560 ? -38.188 -11.078 3.137 1.00 91.69 560 GLY A N 1
ATOM 4234 C CA . GLY A 1 560 ? -39.637 -11.039 3.127 1.00 91.69 560 GLY A CA 1
ATOM 4235 C C . GLY A 1 560 ? -40.168 -9.794 3.847 1.00 91.69 560 GLY A C 1
ATOM 4236 O O . GLY A 1 560 ? -39.616 -9.337 4.853 1.00 91.69 560 GLY A O 1
ATOM 4237 N N . SER A 1 561 ? -41.268 -9.256 3.330 1.00 89.50 561 SER A N 1
ATOM 4238 C CA . SER A 1 561 ? -41.992 -8.136 3.935 1.00 89.50 561 SER A CA 1
ATOM 4239 C C . SER A 1 561 ? -43.006 -8.618 4.969 1.00 89.50 561 SER A C 1
ATOM 4241 O O . SER A 1 561 ? -43.410 -9.788 4.968 1.00 89.50 561 SER A O 1
ATOM 4243 N N . SER A 1 562 ? -43.418 -7.731 5.874 1.00 80.12 562 SER A N 1
ATOM 4244 C CA . SER A 1 562 ? -44.606 -7.963 6.705 1.00 80.12 562 SER A CA 1
ATOM 4245 C C . SER A 1 562 ? -45.828 -8.263 5.825 1.00 80.12 562 SER A C 1
ATOM 4247 O O . SER A 1 562 ? -45.959 -7.719 4.729 1.00 80.12 562 SER A O 1
ATOM 4249 N N . LYS A 1 563 ? -46.740 -9.117 6.307 1.00 70.88 563 LYS A N 1
ATOM 4250 C CA . LYS A 1 563 ? -47.932 -9.586 5.575 1.00 70.88 563 LYS A CA 1
ATOM 4251 C C . LYS A 1 563 ? -48.819 -8.447 5.053 1.00 70.88 563 LYS A C 1
ATOM 4253 O O . LYS A 1 563 ? -49.480 -8.603 4.033 1.00 70.88 563 LYS A O 1
ATOM 4258 N N . HIS A 1 564 ? -48.826 -7.315 5.750 1.00 64.62 564 HIS A N 1
ATOM 4259 C CA . HIS A 1 564 ? -49.650 -6.146 5.431 1.00 64.62 564 HIS A CA 1
ATOM 4260 C C . HIS A 1 564 ? -48.906 -5.059 4.644 1.00 64.62 564 HIS A C 1
ATOM 4262 O O . HIS A 1 564 ? -49.455 -3.988 4.388 1.00 64.62 564 HIS A O 1
ATOM 4268 N N . PHE A 1 565 ? -47.665 -5.320 4.235 1.00 69.38 565 PHE A N 1
ATOM 4269 C CA . PHE A 1 565 ? -46.866 -4.372 3.478 1.00 69.38 565 PHE A CA 1
ATOM 4270 C C . PHE A 1 565 ? -47.170 -4.494 1.966 1.00 69.38 565 PHE A C 1
ATOM 4272 O O . PHE A 1 565 ? -46.751 -5.464 1.337 1.00 69.38 565 PHE A O 1
ATOM 4279 N N . GLY A 1 566 ? -47.886 -3.516 1.378 1.00 58.53 566 GLY A N 1
ATOM 4280 C CA . GLY A 1 566 ? -48.141 -3.428 -0.077 1.00 58.53 566 GLY A CA 1
ATOM 4281 C C . GLY A 1 566 ? -49.599 -3.542 -0.578 1.00 58.53 566 GLY A C 1
ATOM 4282 O O . GLY A 1 566 ? -49.789 -3.970 -1.713 1.00 58.53 566 GLY A O 1
ATOM 4283 N N . GLY A 1 567 ? -50.617 -3.159 0.211 1.00 51.31 567 GLY A N 1
ATOM 4284 C CA . GLY A 1 567 ? -52.045 -3.104 -0.190 1.00 51.31 567 GLY A CA 1
ATOM 4285 C C . GLY A 1 567 ? -52.840 -2.002 0.543 1.00 51.31 567 GLY A C 1
ATOM 4286 O O . GLY A 1 567 ? -52.219 -1.236 1.276 1.00 51.31 567 GLY A O 1
ATOM 4287 N N . ASP A 1 568 ? -54.178 -1.936 0.367 1.00 38.69 568 ASP A N 1
ATOM 4288 C CA . ASP A 1 568 ? -55.125 -0.834 0.731 1.00 38.69 568 ASP A CA 1
ATOM 4289 C C . ASP A 1 568 ? -55.056 -0.256 2.166 1.00 38.69 568 ASP A C 1
ATOM 4291 O O . ASP A 1 568 ? -55.737 0.716 2.492 1.00 38.69 568 ASP A O 1
ATOM 4295 N N . SER A 1 569 ? -54.213 -0.798 3.039 1.00 45.03 569 SER A N 1
ATOM 4296 C CA . SER A 1 569 ? -53.922 -0.223 4.347 1.00 45.03 569 SER A CA 1
ATOM 4297 C C . SER A 1 569 ? -52.459 -0.492 4.742 1.00 45.03 569 SER A C 1
ATOM 4299 O O . SER A 1 569 ? -52.159 -1.475 5.423 1.00 45.03 569 SER A O 1
ATOM 4301 N N . CYS A 1 570 ? -51.541 0.382 4.317 1.00 50.91 570 CYS A N 1
ATOM 4302 C CA . CYS A 1 570 ? -50.135 0.434 4.747 1.00 50.91 570 CYS A CA 1
ATOM 4303 C C . CYS A 1 570 ? -50.012 0.830 6.235 1.00 50.91 570 CYS A C 1
ATOM 4305 O O . CYS A 1 570 ? -49.661 1.973 6.525 1.00 50.91 570 CYS A O 1
ATOM 4307 N N . VAL A 1 571 ? -50.376 -0.057 7.171 1.00 54.66 571 VAL A N 1
ATOM 4308 C CA . VAL A 1 571 ? -50.470 0.318 8.600 1.00 54.66 571 VAL A CA 1
ATOM 4309 C C . VAL A 1 571 ? -49.808 -0.627 9.603 1.00 54.66 571 VAL A C 1
ATOM 4311 O O . VAL A 1 571 ? -49.801 -0.249 10.778 1.00 54.66 571 VAL A O 1
ATOM 4314 N N . ARG A 1 572 ? -49.249 -1.802 9.203 1.00 71.00 572 ARG A N 1
ATOM 4315 C CA . ARG A 1 572 ? -48.381 -2.612 10.107 1.00 71.00 572 ARG A CA 1
ATOM 4316 C C . ARG A 1 572 ? -47.159 -3.324 9.465 1.00 71.00 572 ARG A C 1
ATOM 4318 O O . ARG A 1 572 ? -47.309 -4.314 8.739 1.00 71.00 572 ARG A O 1
ATOM 4325 N N . GLY A 1 573 ? -45.936 -2.941 9.858 1.00 80.19 573 GLY A N 1
ATOM 4326 C CA . GLY A 1 573 ? -44.672 -3.690 9.666 1.00 80.19 573 GLY A CA 1
ATOM 4327 C C . GLY A 1 573 ? -43.708 -3.141 8.604 1.00 80.19 573 GLY A C 1
ATOM 4328 O O . GLY A 1 573 ? -44.023 -2.200 7.888 1.00 80.19 573 GLY A O 1
ATOM 4329 N N . GLY A 1 574 ? -42.511 -3.730 8.506 1.00 88.94 574 GLY A N 1
ATOM 4330 C CA . GLY A 1 574 ? -41.461 -3.303 7.565 1.00 88.94 574 GLY A CA 1
ATOM 4331 C C . GLY A 1 574 ? -41.441 -4.058 6.225 1.00 88.94 574 GLY A C 1
ATOM 4332 O O . GLY A 1 574 ? -41.814 -5.236 6.146 1.00 88.94 574 GLY A O 1
ATOM 4333 N N . GLU A 1 575 ? -40.964 -3.395 5.166 1.00 92.31 575 GLU A N 1
ATOM 4334 C CA . GLU A 1 575 ? -40.642 -4.022 3.875 1.00 92.31 575 GLU A CA 1
ATOM 4335 C C . GLU A 1 575 ? -39.328 -4.797 3.969 1.00 92.31 575 GLU A C 1
ATOM 4337 O O . GLU A 1 575 ? -38.345 -4.299 4.527 1.00 92.31 575 GLU A O 1
ATOM 4342 N N . GLY A 1 576 ? -39.272 -5.984 3.370 1.00 93.94 576 GLY A N 1
ATOM 4343 C CA . GLY A 1 576 ? -38.010 -6.692 3.201 1.00 93.94 576 GLY A CA 1
ATOM 4344 C C . GLY A 1 576 ? -37.083 -5.988 2.207 1.00 93.94 576 GLY A C 1
ATOM 4345 O O . GLY A 1 576 ? -37.532 -5.384 1.229 1.00 93.94 576 GLY A O 1
ATOM 4346 N N . GLY A 1 577 ? -35.779 -6.052 2.463 1.00 96.94 577 GLY A N 1
ATOM 4347 C CA . GLY A 1 577 ? -34.772 -5.520 1.548 1.00 96.94 577 GLY A CA 1
ATOM 4348 C C . GLY A 1 577 ? -34.691 -6.342 0.261 1.00 96.94 577 GLY A C 1
ATOM 4349 O O . GLY A 1 577 ? -34.855 -7.563 0.277 1.00 96.94 577 GLY A O 1
ATOM 4350 N N . LYS A 1 578 ? -34.432 -5.684 -0.869 1.00 98.12 578 LYS A N 1
ATOM 4351 C CA . LYS A 1 578 ? -34.249 -6.351 -2.161 1.00 98.12 578 LYS A CA 1
ATOM 4352 C C . LYS A 1 578 ? -32.911 -7.073 -2.228 1.00 98.12 578 LYS A C 1
ATOM 4354 O O . LYS A 1 578 ? -31.911 -6.599 -1.688 1.00 98.12 578 LYS A O 1
ATOM 4359 N N . ALA A 1 579 ? -32.907 -8.210 -2.913 1.00 98.12 579 ALA A N 1
ATOM 4360 C CA . ALA A 1 579 ? -31.703 -8.979 -3.185 1.00 98.12 579 ALA A CA 1
ATOM 4361 C C . ALA A 1 579 ? -30.708 -8.174 -4.024 1.00 98.12 579 ALA A C 1
ATOM 4363 O O . ALA A 1 579 ? -31.118 -7.310 -4.805 1.00 98.12 579 ALA A O 1
ATOM 4364 N N . PHE A 1 580 ? -29.424 -8.528 -3.974 1.00 98.38 580 PHE A N 1
ATOM 4365 C CA . PHE A 1 580 ? -28.425 -7.967 -4.892 1.00 98.38 580 PHE A CA 1
ATOM 4366 C C . PHE A 1 580 ? -28.834 -8.136 -6.363 1.00 98.38 580 PHE A C 1
ATOM 4368 O O . PHE A 1 580 ? -28.816 -7.165 -7.118 1.00 98.38 580 PHE A O 1
ATOM 4375 N N . VAL A 1 581 ? -29.291 -9.332 -6.758 1.00 97.38 581 VAL A N 1
ATOM 4376 C CA . VAL A 1 581 ? -29.754 -9.598 -8.138 1.00 97.38 581 VAL A CA 1
ATOM 4377 C C . VAL A 1 581 ? -30.984 -8.778 -8.548 1.00 97.38 581 VAL A C 1
ATOM 4379 O O . VAL A 1 581 ? -31.243 -8.633 -9.737 1.00 97.38 581 VAL A O 1
ATOM 4382 N N . ASN A 1 582 ? -31.696 -8.199 -7.576 1.00 97.06 582 ASN A N 1
ATOM 4383 C CA . ASN A 1 582 ? -32.859 -7.331 -7.769 1.00 97.06 582 ASN A CA 1
ATOM 4384 C C . ASN A 1 582 ? -32.530 -5.850 -7.486 1.00 97.06 582 ASN A C 1
ATOM 4386 O O . ASN A 1 582 ? -33.420 -5.060 -7.164 1.00 97.06 582 ASN A O 1
ATOM 4390 N N . GLY A 1 583 ? -31.251 -5.470 -7.564 1.00 95.62 583 GLY A N 1
ATOM 4391 C CA . GLY A 1 583 ? -30.783 -4.088 -7.426 1.00 95.62 583 GLY A CA 1
ATOM 4392 C C . GLY A 1 583 ? -30.475 -3.643 -5.994 1.00 95.62 583 GLY A C 1
ATOM 4393 O O . GLY A 1 583 ? -30.140 -2.484 -5.788 1.00 95.62 583 GLY A O 1
ATOM 4394 N N . GLY A 1 584 ? -30.588 -4.522 -4.992 1.00 97.44 584 GLY A N 1
ATOM 4395 C CA . GLY A 1 584 ? -30.115 -4.276 -3.622 1.00 97.44 584 GLY A CA 1
ATOM 4396 C C . GLY A 1 584 ? -30.808 -3.130 -2.879 1.00 97.44 584 GLY A C 1
ATOM 4397 O O . GLY A 1 584 ? -30.298 -2.638 -1.877 1.00 97.44 584 GLY A O 1
ATOM 4398 N N . VAL A 1 585 ? -31.956 -2.665 -3.352 1.00 98.00 585 VAL A N 1
ATOM 4399 C CA . VAL A 1 585 ? -32.700 -1.573 -2.724 1.00 98.00 585 VAL A CA 1
ATOM 4400 C C . VAL A 1 585 ? -33.101 -1.936 -1.286 1.00 98.00 585 VAL A C 1
ATOM 4402 O O . VAL A 1 585 ? -33.620 -3.024 -1.046 1.00 98.00 585 VAL A O 1
ATOM 4405 N N . GLY A 1 586 ? -32.882 -1.036 -0.322 1.00 97.38 586 GLY A N 1
ATOM 4406 C CA . GLY A 1 586 ? -33.304 -1.262 1.068 1.00 97.38 586 GLY A CA 1
ATOM 4407 C C . GLY A 1 586 ? -34.828 -1.408 1.210 1.00 97.38 586 GLY A C 1
ATOM 4408 O O . GLY A 1 586 ? -35.583 -1.088 0.300 1.00 97.38 586 GLY A O 1
ATOM 4409 N N . GLY A 1 587 ? -35.327 -1.888 2.340 1.00 94.88 587 GLY A N 1
ATOM 4410 C CA . GLY A 1 587 ? -36.757 -1.959 2.633 1.00 94.88 587 GLY A CA 1
ATOM 4411 C C . GLY A 1 587 ? -37.285 -0.635 3.183 1.00 94.88 587 GLY A C 1
ATOM 4412 O O . GLY A 1 587 ? -36.604 0.031 3.958 1.00 94.88 587 GLY A O 1
ATOM 4413 N N . ARG A 1 588 ? -38.497 -0.232 2.804 1.00 92.19 588 ARG A N 1
ATOM 4414 C CA . ARG A 1 588 ? -39.203 0.878 3.456 1.00 92.19 588 ARG A CA 1
ATOM 4415 C C . ARG A 1 588 ? -39.595 0.519 4.887 1.00 92.19 588 ARG A C 1
ATOM 4417 O O . ARG A 1 588 ? -40.130 -0.565 5.139 1.00 92.19 588 ARG A O 1
ATOM 4424 N N . GLY A 1 589 ? -39.355 1.444 5.804 1.00 87.19 589 GLY A N 1
ATOM 4425 C CA . GLY A 1 589 ? -40.005 1.448 7.101 1.00 87.19 589 GLY A CA 1
ATOM 4426 C C . GLY A 1 589 ? -41.443 1.936 6.959 1.00 87.19 589 GLY A C 1
ATOM 4427 O O . GLY A 1 589 ? -41.764 2.706 6.054 1.00 87.19 589 GLY A O 1
ATOM 4428 N N . GLU A 1 590 ? -42.328 1.488 7.838 1.00 77.31 590 GLU A N 1
ATOM 4429 C CA . GLU A 1 590 ? -43.735 1.890 7.766 1.00 77.31 590 GLU A CA 1
ATOM 4430 C C . GLU A 1 590 ? -43.955 3.350 8.187 1.00 77.31 590 GLU A C 1
ATOM 4432 O O . GLU A 1 590 ? -44.754 4.066 7.585 1.00 77.31 590 GLU A O 1
ATOM 4437 N N . CYS A 1 591 ? -43.217 3.815 9.195 1.00 69.69 591 CYS A N 1
ATOM 4438 C CA . CYS A 1 591 ? -43.296 5.188 9.679 1.00 69.69 591 CYS A CA 1
ATOM 4439 C C . CYS A 1 591 ? -41.930 5.727 10.136 1.00 69.69 591 CYS A C 1
ATOM 4441 O O . CYS A 1 591 ? -40.942 5.000 10.248 1.00 69.69 591 CYS A O 1
ATOM 4443 N N . ASN A 1 592 ? -41.869 7.041 10.383 1.00 71.81 592 ASN A N 1
ATOM 4444 C CA . ASN A 1 592 ? -40.747 7.731 11.035 1.00 71.81 592 ASN A CA 1
ATOM 4445 C C . ASN A 1 592 ? -39.377 7.656 10.341 1.00 71.81 592 ASN A C 1
ATOM 4447 O O . ASN A 1 592 ? -38.368 7.921 10.995 1.00 71.81 592 ASN A O 1
ATOM 4451 N N . ASN A 1 593 ? -39.329 7.398 9.027 1.00 79.81 593 ASN A N 1
ATOM 4452 C CA . ASN A 1 593 ? -38.082 7.352 8.248 1.00 79.81 593 ASN A CA 1
ATOM 4453 C C . ASN A 1 593 ? -37.122 6.245 8.730 1.00 79.81 593 ASN A C 1
ATOM 4455 O O . ASN A 1 593 ? -35.915 6.451 8.809 1.00 79.81 593 ASN A O 1
ATOM 4459 N N . ALA A 1 594 ? -37.666 5.079 9.088 1.00 86.25 594 ALA A N 1
ATOM 4460 C CA . ALA A 1 594 ? -36.908 3.930 9.583 1.00 86.25 594 ALA A CA 1
ATOM 4461 C C . ALA A 1 594 ? -36.598 2.896 8.479 1.00 86.25 594 ALA A C 1
ATOM 4463 O O . ALA A 1 594 ? -36.719 1.683 8.680 1.00 86.25 594 ALA A O 1
ATOM 4464 N N . ASP A 1 595 ? -36.228 3.398 7.303 1.00 93.25 595 ASP A N 1
ATOM 4465 C CA . ASP A 1 595 ? -35.887 2.596 6.130 1.00 93.25 595 ASP A CA 1
ATOM 4466 C C . ASP A 1 595 ? -34.581 1.821 6.330 1.00 93.25 595 ASP A C 1
ATOM 4468 O O . ASP A 1 595 ? -33.652 2.272 7.008 1.00 93.25 595 ASP A O 1
ATOM 4472 N N . GLY A 1 596 ? -34.497 0.653 5.703 1.00 95.94 596 GLY A N 1
ATOM 4473 C CA . GLY A 1 596 ? -33.257 -0.092 5.569 1.00 95.94 596 GLY A CA 1
ATOM 4474 C C . GLY A 1 596 ? -32.325 0.540 4.535 1.00 95.94 596 GLY A C 1
ATOM 4475 O O . GLY A 1 596 ? -32.764 1.215 3.601 1.00 95.94 596 GLY A O 1
ATOM 4476 N N . GLY A 1 597 ? -31.028 0.316 4.706 1.00 97.88 597 GLY A N 1
ATOM 4477 C CA . GLY A 1 597 ? -29.993 0.827 3.816 1.00 97.88 597 GLY A CA 1
ATOM 4478 C C . GLY A 1 597 ? -29.903 0.063 2.493 1.00 97.88 597 GLY A C 1
ATOM 4479 O O . GLY A 1 597 ? -30.198 -1.134 2.415 1.00 97.88 597 GLY A O 1
ATOM 4480 N N . PHE A 1 598 ? -29.466 0.756 1.442 1.00 98.50 598 PHE A N 1
ATOM 4481 C CA . PHE A 1 598 ? -29.083 0.151 0.166 1.00 98.50 598 PHE A CA 1
ATOM 4482 C C . PHE A 1 598 ? -28.015 -0.926 0.366 1.00 98.50 598 PHE A C 1
ATOM 4484 O O . PHE A 1 598 ? -27.093 -0.733 1.149 1.00 98.50 598 PHE A O 1
ATOM 4491 N N . GLY A 1 599 ? -28.126 -2.040 -0.347 1.00 98.25 599 GLY A N 1
ATOM 4492 C CA . GLY A 1 599 ? -27.472 -3.312 -0.034 1.00 98.25 599 GLY A CA 1
ATOM 4493 C C . GLY A 1 599 ? -28.415 -4.322 0.625 1.00 98.25 599 GLY A C 1
ATOM 4494 O O . GLY A 1 599 ? -27.950 -5.273 1.247 1.00 98.25 599 GLY A O 1
ATOM 4495 N N . GLY A 1 600 ? -29.730 -4.114 0.516 1.00 98.12 600 GLY A N 1
ATOM 4496 C CA . GLY A 1 600 ? -30.750 -5.057 0.971 1.00 98.12 600 GLY A CA 1
ATOM 4497 C C . GLY A 1 600 ? -31.052 -5.013 2.469 1.00 98.12 600 GLY A C 1
ATOM 4498 O O . GLY A 1 600 ? -31.564 -5.994 2.999 1.00 98.12 600 GLY A O 1
ATOM 4499 N N . GLY A 1 601 ? -30.763 -3.920 3.180 1.00 98.12 601 GLY A N 1
ATOM 4500 C CA . GLY A 1 601 ? -31.215 -3.771 4.567 1.00 98.12 601 GLY A CA 1
ATOM 4501 C C . GLY A 1 601 ? -32.745 -3.741 4.637 1.00 98.12 601 GLY A C 1
ATOM 4502 O O . GLY A 1 601 ? -33.379 -3.071 3.829 1.00 98.12 601 GLY A O 1
ATOM 4503 N N . GLY A 1 602 ? -33.361 -4.458 5.573 1.00 95.81 602 GLY A N 1
ATOM 4504 C CA . GLY A 1 602 ? -34.810 -4.450 5.789 1.00 95.81 602 GLY A CA 1
ATOM 4505 C C . GLY A 1 602 ? -35.285 -3.164 6.469 1.00 95.81 602 GLY A C 1
ATOM 4506 O O . GLY A 1 602 ? -34.577 -2.595 7.306 1.00 95.81 602 GLY A O 1
ATOM 4507 N N . GLY A 1 603 ? -36.491 -2.708 6.134 1.00 93.12 603 GLY A N 1
ATOM 4508 C CA . GLY A 1 603 ? -37.139 -1.599 6.837 1.00 93.12 603 GLY A CA 1
ATOM 4509 C C . GLY A 1 603 ? -37.663 -2.042 8.200 1.00 93.12 603 GLY A C 1
ATOM 4510 O O . GLY A 1 603 ? -38.010 -3.209 8.384 1.00 93.12 603 GLY A O 1
ATOM 4511 N N . SER A 1 604 ? -37.725 -1.142 9.177 1.00 89.62 604 SER A N 1
ATOM 4512 C CA . SER A 1 604 ? -38.356 -1.467 10.465 1.00 89.62 604 SER A CA 1
ATOM 4513 C C . SER A 1 604 ? -39.866 -1.235 10.428 1.00 89.62 604 SER A C 1
ATOM 4515 O O . SER A 1 604 ? -40.402 -0.643 9.492 1.00 89.62 604 SER A O 1
ATOM 4517 N N . ASN A 1 605 ? -40.575 -1.672 11.464 1.00 84.69 605 ASN A N 1
ATOM 4518 C CA . ASN A 1 605 ? -41.964 -1.254 11.647 1.00 84.69 605 ASN A CA 1
ATOM 4519 C C . ASN A 1 605 ? -42.081 0.281 11.867 1.00 84.69 605 ASN A C 1
ATOM 4521 O O . ASN A 1 605 ? -42.986 0.923 11.352 1.00 84.69 605 ASN A O 1
ATOM 4525 N N . GLY A 1 606 ? -41.143 0.896 12.590 1.00 66.88 606 GLY A N 1
ATOM 4526 C CA . GLY A 1 606 ? -41.072 2.349 12.815 1.00 66.88 606 GLY A CA 1
ATOM 4527 C C . GLY A 1 606 ? -41.877 2.873 14.016 1.00 66.88 606 GLY A C 1
ATOM 4528 O O . GLY A 1 606 ? -41.576 3.966 14.504 1.00 66.88 606 GLY A O 1
ATOM 4529 N N . GLY A 1 607 ? -42.848 2.106 14.532 1.00 67.56 607 GLY A N 1
ATOM 4530 C CA . GLY A 1 607 ? -43.718 2.469 15.664 1.00 67.56 607 GLY A CA 1
ATOM 4531 C C . GLY A 1 607 ? -43.289 1.918 17.031 1.00 67.56 607 GLY A C 1
ATOM 4532 O O . GLY A 1 607 ? -44.084 1.947 17.964 1.00 67.56 607 GLY A O 1
ATOM 4533 N N . GLY A 1 608 ? -42.062 1.395 17.153 1.00 65.69 608 GLY A N 1
ATOM 4534 C CA . GLY A 1 608 ? -41.563 0.752 18.380 1.00 65.69 608 GLY A CA 1
ATOM 4535 C C . GLY A 1 608 ? -41.759 -0.760 18.444 1.00 65.69 608 GLY A C 1
ATOM 4536 O O . GLY A 1 608 ? -41.901 -1.338 19.517 1.00 65.69 608 GLY A O 1
ATOM 4537 N N . PHE A 1 609 ? -41.721 -1.413 17.285 1.00 81.25 609 PHE A N 1
ATOM 4538 C CA . PHE A 1 609 ? -41.751 -2.869 17.165 1.00 81.25 609 PHE A CA 1
ATOM 4539 C C . PHE A 1 609 ? -40.475 -3.367 16.465 1.00 81.25 609 PHE A C 1
ATOM 4541 O O . PHE A 1 609 ? -39.404 -2.803 16.686 1.00 81.25 609 PHE A O 1
ATOM 4548 N N . GLY A 1 610 ? -40.565 -4.419 15.650 1.00 87.69 610 GLY A N 1
ATOM 4549 C CA . GLY A 1 610 ? -39.404 -5.109 15.097 1.00 87.69 610 GLY A CA 1
ATOM 4550 C C . GLY A 1 610 ? -38.448 -4.225 14.292 1.00 87.69 610 GLY A C 1
ATOM 4551 O O . GLY A 1 610 ? -38.854 -3.543 13.344 1.00 87.69 610 GLY A O 1
ATOM 4552 N N . GLY A 1 611 ? -37.159 -4.294 14.635 1.00 91.50 611 GLY A N 1
ATOM 4553 C CA . GLY A 1 611 ? -36.064 -3.757 13.821 1.00 91.50 611 GLY A CA 1
ATOM 4554 C C . GLY A 1 611 ? -35.876 -4.511 12.495 1.00 91.50 611 GLY A C 1
ATOM 4555 O O . GLY A 1 611 ? -36.222 -5.689 12.375 1.00 91.50 611 GLY A O 1
ATOM 4556 N N . GLY A 1 612 ? -35.342 -3.832 11.479 1.00 94.25 612 GLY A N 1
ATOM 4557 C CA . GLY A 1 612 ? -35.102 -4.436 10.161 1.00 94.25 612 GLY A CA 1
ATOM 4558 C C . GLY A 1 612 ? -33.863 -5.338 10.132 1.00 94.25 612 GLY A C 1
ATOM 4559 O O . GLY A 1 612 ? -32.866 -5.036 10.782 1.00 94.25 612 GLY A O 1
ATOM 4560 N N . GLY A 1 613 ? -33.895 -6.440 9.383 1.00 96.81 613 GLY A N 1
ATOM 4561 C CA . GLY A 1 613 ? -32.731 -7.321 9.212 1.00 96.81 613 GLY A CA 1
ATOM 4562 C C . GLY A 1 613 ? -31.625 -6.684 8.360 1.00 96.81 613 GLY A C 1
ATOM 4563 O O . GLY A 1 613 ? -31.913 -5.915 7.444 1.00 96.81 613 GLY A O 1
ATOM 4564 N N . GLY A 1 614 ? -30.358 -6.992 8.635 1.00 98.19 614 GLY A N 1
ATOM 4565 C CA . GLY A 1 614 ? -29.227 -6.522 7.825 1.00 98.19 614 GLY A CA 1
ATOM 4566 C C . GLY A 1 614 ? -29.159 -7.218 6.461 1.00 98.19 614 GLY A C 1
ATOM 4567 O O . GLY A 1 614 ? -29.456 -8.406 6.357 1.00 98.19 614 GLY A O 1
ATOM 4568 N N . GLY A 1 615 ? -28.778 -6.506 5.402 1.00 98.50 615 GLY A N 1
ATOM 4569 C CA . GLY A 1 615 ? -28.555 -7.112 4.080 1.00 98.50 615 GLY A CA 1
ATOM 4570 C C . GLY A 1 615 ? -27.217 -7.856 4.002 1.00 98.50 615 GLY A C 1
ATOM 4571 O O . GLY A 1 615 ? -26.329 -7.609 4.815 1.00 98.50 615 GLY A O 1
ATOM 4572 N N . GLY A 1 616 ? -27.024 -8.761 3.045 1.00 98.25 616 GLY A N 1
ATOM 4573 C CA . GLY A 1 616 ? -25.754 -9.490 2.926 1.00 98.25 616 GLY A CA 1
ATOM 4574 C C . GLY A 1 616 ? -25.777 -10.608 1.895 1.00 98.25 616 GLY A C 1
ATOM 4575 O O . GLY A 1 616 ? -26.680 -10.678 1.065 1.00 98.25 616 GLY A O 1
ATOM 4576 N N . TYR A 1 617 ? -24.794 -11.512 1.960 1.00 98.44 617 TYR A N 1
ATOM 4577 C CA . TYR A 1 617 ? -24.817 -12.745 1.169 1.00 98.44 617 TYR A CA 1
ATOM 4578 C C . TYR A 1 617 ? -26.105 -13.508 1.454 1.00 98.44 617 TYR A C 1
ATOM 4580 O O . TYR A 1 617 ? -26.844 -13.837 0.533 1.00 98.44 617 TYR A O 1
ATOM 4588 N N . SER A 1 618 ? -26.418 -13.680 2.735 1.00 98.50 618 SER A N 1
ATOM 4589 C CA . SER A 1 618 ? -27.748 -14.069 3.182 1.00 98.50 618 SER A CA 1
ATOM 4590 C C . SER A 1 618 ? -28.333 -12.964 4.057 1.00 98.50 618 SER A C 1
ATOM 4592 O O . SER A 1 618 ? -27.605 -12.288 4.786 1.00 98.50 618 SER A O 1
ATOM 4594 N N . GLY A 1 619 ? -29.646 -12.777 3.993 1.00 98.06 619 GLY A N 1
ATOM 4595 C CA . GLY A 1 619 ? -30.328 -11.733 4.752 1.00 98.06 619 GLY A CA 1
ATOM 4596 C C . GLY A 1 619 ? -30.350 -11.993 6.258 1.00 98.06 619 GLY A C 1
ATOM 4597 O O . GLY A 1 619 ? -30.473 -13.133 6.692 1.00 98.06 619 GLY A O 1
ATOM 4598 N N . GLY A 1 620 ? -30.281 -10.946 7.070 1.00 97.88 620 GLY A N 1
ATOM 4599 C CA . GLY A 1 620 ? -30.448 -11.020 8.518 1.00 97.88 620 GLY A CA 1
ATOM 4600 C C . GLY A 1 620 ? -31.910 -11.171 8.945 1.00 97.88 620 GLY A C 1
ATOM 4601 O O . GLY A 1 620 ? -32.825 -10.700 8.260 1.00 97.88 620 GLY A O 1
ATOM 4602 N N . GLY A 1 621 ? -32.127 -11.845 10.076 1.00 95.00 621 GLY A N 1
ATOM 4603 C CA . GLY A 1 621 ? -33.449 -12.198 10.591 1.00 95.00 621 GLY A CA 1
ATOM 4604 C C . GLY A 1 621 ? -34.339 -10.995 10.907 1.00 95.00 621 GLY A C 1
ATOM 4605 O O . GLY A 1 621 ? -33.873 -9.909 11.256 1.00 95.00 621 GLY A O 1
ATOM 4606 N N . ARG A 1 622 ? -35.652 -11.195 10.811 1.00 92.25 622 ARG A N 1
ATOM 4607 C CA . ARG A 1 622 ? -36.657 -10.144 11.027 1.00 92.25 622 ARG A CA 1
ATOM 4608 C C . ARG A 1 622 ? -36.847 -9.833 12.507 1.00 92.25 622 ARG A C 1
ATOM 4610 O O . ARG A 1 622 ? -37.121 -10.750 13.279 1.00 92.25 622 ARG A O 1
ATOM 4617 N N . GLY A 1 623 ? -36.762 -8.566 12.909 1.00 89.88 623 GLY A N 1
ATOM 4618 C CA . GLY A 1 623 ? -37.068 -8.166 14.283 1.00 89.88 623 GLY A CA 1
ATOM 4619 C C . GLY A 1 623 ? -38.527 -8.449 14.644 1.00 89.88 623 GLY A C 1
ATOM 4620 O O . GLY A 1 623 ? -39.430 -8.195 13.846 1.00 89.88 623 GLY A O 1
ATOM 4621 N N . GLU A 1 624 ? -38.746 -8.972 15.847 1.00 86.19 624 GLU A N 1
ATOM 4622 C CA . GLU A 1 624 ? -40.075 -9.291 16.378 1.00 86.19 624 GLU A CA 1
ATOM 4623 C C . GLU A 1 624 ? -40.732 -8.087 17.058 1.00 86.19 624 GLU A C 1
ATOM 4625 O O . GLU A 1 624 ? -40.055 -7.165 17.493 1.00 86.19 624 GLU A O 1
ATOM 4630 N N . GLY A 1 625 ? -42.056 -8.100 17.216 1.00 76.50 625 GLY A N 1
ATOM 4631 C CA . GLY A 1 625 ? -42.786 -7.039 17.925 1.00 76.50 625 GLY A CA 1
ATOM 4632 C C . GLY A 1 625 ? -42.727 -7.104 19.462 1.00 76.50 625 GLY A C 1
ATOM 4633 O O . GLY A 1 625 ? -43.511 -6.424 20.117 1.00 76.50 625 GLY A O 1
ATOM 4634 N N . CYS A 1 626 ? -41.872 -7.940 20.061 1.00 74.31 626 CYS A N 1
ATOM 4635 C CA . CYS A 1 626 ? -41.793 -8.141 21.517 1.00 74.31 626 CYS A CA 1
ATOM 4636 C C . CYS A 1 626 ? -40.590 -7.420 22.148 1.00 74.31 626 CYS A C 1
ATOM 4638 O O . CYS A 1 626 ? -39.536 -7.355 21.539 1.00 74.31 626 CYS A O 1
ATOM 4640 N N . ASN A 1 627 ? -40.699 -6.909 23.376 1.00 76.50 627 ASN A N 1
ATOM 4641 C CA . ASN A 1 627 ? -39.583 -6.242 24.067 1.00 76.50 627 ASN A CA 1
ATOM 4642 C C . ASN A 1 627 ? -38.724 -7.251 24.872 1.00 76.50 627 ASN A C 1
ATOM 4644 O O . ASN A 1 627 ? -39.315 -8.030 25.628 1.00 76.50 627 ASN A O 1
ATOM 4648 N N . PRO A 1 628 ? -37.377 -7.222 24.781 1.00 78.88 628 PRO A N 1
ATOM 4649 C CA . PRO A 1 628 ? -36.566 -6.431 23.846 1.00 78.88 628 PRO A CA 1
ATOM 4650 C C . PRO A 1 628 ? -36.475 -7.091 22.466 1.00 78.88 628 PRO A C 1
ATOM 4652 O O . PRO A 1 628 ? -36.569 -8.315 22.368 1.00 78.88 628 PRO A O 1
ATOM 4655 N N . ASN A 1 629 ? -36.267 -6.304 21.403 1.00 84.62 629 ASN A N 1
ATOM 4656 C CA . ASN A 1 629 ? -36.047 -6.849 20.058 1.00 84.62 629 ASN A CA 1
ATOM 4657 C C . ASN A 1 629 ? -35.017 -6.092 19.208 1.00 84.62 629 ASN A C 1
ATOM 4659 O O . ASN A 1 629 ? -34.703 -4.928 19.443 1.00 84.62 629 ASN A O 1
ATOM 4663 N N . GLY A 1 630 ? -34.514 -6.781 18.184 1.00 91.00 630 GLY A N 1
ATOM 4664 C CA . GLY A 1 630 ? -33.669 -6.228 17.128 1.00 91.00 630 GLY A CA 1
ATOM 4665 C C . GLY A 1 630 ? -33.603 -7.169 15.927 1.00 91.00 630 GLY A C 1
ATOM 4666 O O . GLY A 1 630 ? -33.748 -8.381 16.076 1.00 91.00 630 GLY A O 1
ATOM 4667 N N . GLY A 1 631 ? -33.410 -6.627 14.729 1.00 94.31 631 GLY A N 1
ATOM 4668 C CA . GLY A 1 631 ? -33.155 -7.413 13.526 1.00 94.31 631 GLY A CA 1
ATOM 4669 C C . GLY A 1 631 ? -31.809 -8.133 13.609 1.00 94.31 631 GLY A C 1
ATOM 4670 O O . GLY A 1 631 ? -30.870 -7.647 14.234 1.00 94.31 631 GLY A O 1
ATOM 4671 N N . GLY A 1 632 ? -31.711 -9.300 12.981 1.00 96.81 632 GLY A N 1
ATOM 4672 C CA . GLY A 1 632 ? -30.446 -10.018 12.862 1.00 96.81 632 GLY A CA 1
ATOM 4673 C C . GLY A 1 632 ? -29.528 -9.337 11.848 1.00 96.81 632 GLY A C 1
ATOM 4674 O O . GLY A 1 632 ? -30.008 -8.758 10.871 1.00 96.81 632 GLY A O 1
ATOM 4675 N N . GLY A 1 633 ? -28.216 -9.392 12.059 1.00 98.12 633 GLY A N 1
ATOM 4676 C CA . GLY A 1 633 ? -27.243 -8.955 11.056 1.00 98.12 633 GLY A CA 1
ATOM 4677 C C . GLY A 1 633 ? -27.157 -9.895 9.851 1.00 98.12 633 GLY A C 1
ATOM 4678 O O . GLY A 1 633 ? -27.458 -11.087 9.941 1.00 98.12 633 GLY A O 1
ATOM 4679 N N . GLY A 1 634 ? -26.769 -9.351 8.701 1.00 98.44 634 GLY A N 1
ATOM 4680 C CA . GLY A 1 634 ? -26.616 -10.100 7.457 1.00 98.44 634 GLY A CA 1
ATOM 4681 C C . GLY A 1 634 ? -25.433 -11.069 7.494 1.00 98.44 634 GLY A C 1
ATOM 4682 O O . GLY A 1 634 ? -24.441 -10.834 8.187 1.00 98.44 634 GLY A O 1
ATOM 4683 N N . GLY A 1 635 ? -25.542 -12.152 6.728 1.00 98.25 635 GLY A N 1
ATOM 4684 C CA . GLY A 1 635 ? -24.458 -13.105 6.505 1.00 98.25 635 GLY A CA 1
ATOM 4685 C C . GLY A 1 635 ? -23.488 -12.617 5.431 1.00 98.25 635 GLY A C 1
ATOM 4686 O O . GLY A 1 635 ? -23.853 -11.822 4.561 1.00 98.25 635 GLY A O 1
ATOM 4687 N N . SER A 1 636 ? -22.262 -13.119 5.462 1.00 98.44 636 SER A N 1
ATOM 4688 C CA . SER A 1 636 ? -21.174 -12.743 4.559 1.00 98.44 636 SER A CA 1
ATOM 4689 C C . SER A 1 636 ? -20.714 -13.909 3.676 1.00 98.44 636 SER A C 1
ATOM 4691 O O . SER A 1 636 ? -21.137 -15.046 3.842 1.00 98.44 636 SER A O 1
ATOM 4693 N N . PHE A 1 637 ? -19.852 -13.653 2.699 1.00 98.06 637 PHE A N 1
ATOM 4694 C CA . PHE A 1 637 ? -19.259 -14.681 1.842 1.00 98.06 637 PHE A CA 1
ATOM 4695 C C . PHE A 1 637 ? -17.853 -14.267 1.425 1.00 98.06 637 PHE A C 1
ATOM 4697 O O . PHE A 1 637 ? -17.627 -13.103 1.110 1.00 98.06 637 PHE A O 1
ATOM 4704 N N . ASN A 1 638 ? -16.925 -15.218 1.377 1.00 96.75 638 ASN A N 1
ATOM 4705 C CA . ASN A 1 638 ? -15.568 -14.999 0.892 1.00 96.75 638 ASN A CA 1
ATOM 4706 C C . ASN A 1 638 ? -15.085 -16.252 0.158 1.00 96.75 638 ASN A C 1
ATOM 4708 O O . ASN A 1 638 ? -14.992 -17.312 0.773 1.00 96.75 638 ASN A O 1
ATOM 4712 N N . SER A 1 639 ? -14.777 -16.146 -1.136 1.00 95.19 639 SER A N 1
ATOM 4713 C CA . SER A 1 639 ? -14.129 -17.234 -1.883 1.00 95.19 639 SER A CA 1
ATOM 4714 C C . SER A 1 639 ? -12.599 -17.117 -1.911 1.00 95.19 639 SER A C 1
ATOM 4716 O O . SER A 1 639 ? -11.950 -17.874 -2.631 1.00 95.19 639 SER A O 1
ATOM 4718 N N . GLY A 1 640 ? -12.034 -16.126 -1.214 1.00 90.31 640 GLY A N 1
ATOM 4719 C CA . GLY A 1 640 ? -10.597 -15.947 -1.012 1.00 90.31 640 GLY A CA 1
ATOM 4720 C C . GLY A 1 640 ? -10.093 -16.656 0.250 1.00 90.31 640 GLY A C 1
ATOM 4721 O O . GLY A 1 640 ? -10.778 -17.501 0.821 1.00 90.31 640 GLY A O 1
ATOM 4722 N N . THR A 1 641 ? -8.879 -16.312 0.687 1.00 77.81 641 THR A N 1
ATOM 4723 C CA . THR A 1 641 ? -8.146 -17.033 1.748 1.00 77.81 641 THR A CA 1
ATOM 4724 C C . THR A 1 641 ? -8.013 -16.301 3.087 1.00 77.81 641 THR A C 1
ATOM 4726 O O . THR A 1 641 ? -7.511 -16.896 4.035 1.00 77.81 641 THR A O 1
ATOM 4729 N N . ASP A 1 642 ? -8.422 -15.032 3.186 1.00 80.81 642 ASP A N 1
ATOM 4730 C CA . ASP A 1 642 ? -8.125 -14.189 4.356 1.00 80.81 642 ASP A CA 1
ATOM 4731 C C . ASP A 1 642 ? -9.291 -14.101 5.366 1.00 80.81 642 ASP A C 1
ATOM 4733 O O . ASP A 1 642 ? -10.387 -14.623 5.149 1.00 80.81 642 ASP A O 1
ATOM 4737 N N . MET A 1 643 ? -9.025 -13.453 6.507 1.00 81.88 643 MET A N 1
ATOM 4738 C CA . MET A 1 643 ? -9.925 -13.379 7.667 1.00 81.88 643 MET A CA 1
ATOM 4739 C C . MET A 1 643 ? -11.018 -12.301 7.545 1.00 81.88 643 MET A C 1
ATOM 4741 O O . MET A 1 643 ? -10.985 -11.424 6.678 1.00 81.88 643 MET A O 1
ATOM 4745 N N . GLY A 1 644 ? -11.982 -12.348 8.465 1.00 87.62 644 GLY A N 1
ATOM 4746 C CA . GLY A 1 644 ? -13.005 -11.323 8.648 1.00 87.62 644 GLY A CA 1
ATOM 4747 C C . GLY A 1 644 ? -13.387 -11.147 10.116 1.00 87.62 644 GLY A C 1
ATOM 4748 O O . GLY A 1 644 ? -13.011 -11.960 10.961 1.00 87.62 644 GLY A O 1
ATOM 4749 N N . TRP A 1 645 ? -14.157 -10.101 10.408 1.00 95.19 645 TRP A N 1
ATOM 4750 C CA . TRP A 1 645 ? -14.576 -9.741 11.761 1.00 95.19 645 TRP A CA 1
ATOM 4751 C C . TRP A 1 645 ? -16.052 -9.335 11.814 1.00 95.19 645 TRP A C 1
ATOM 4753 O O . TRP A 1 645 ? -16.501 -8.469 11.056 1.00 95.19 645 TRP A O 1
ATOM 4763 N N . ASP A 1 646 ? -16.788 -9.935 12.751 1.00 92.69 646 ASP A N 1
ATOM 4764 C CA . ASP A 1 646 ? -18.189 -9.614 13.035 1.00 92.69 646 ASP A CA 1
ATOM 4765 C C . ASP A 1 646 ? -18.323 -8.192 13.598 1.00 92.69 646 ASP A C 1
ATOM 4767 O O . ASP A 1 646 ? -17.585 -7.795 14.505 1.00 92.69 646 ASP A O 1
ATOM 4771 N N . GLY A 1 647 ? -19.290 -7.422 13.091 1.00 90.25 647 GLY A N 1
ATOM 4772 C CA . GLY A 1 647 ? -19.639 -6.105 13.639 1.00 90.25 647 GLY A CA 1
ATOM 4773 C C . GLY A 1 647 ? -18.486 -5.098 13.738 1.00 90.25 647 GLY A C 1
ATOM 4774 O O . GLY A 1 647 ? -18.484 -4.250 14.637 1.00 90.25 647 GLY A O 1
ATOM 4775 N N . ALA A 1 648 ? -17.488 -5.208 12.861 1.00 94.69 648 ALA A N 1
ATOM 4776 C CA . ALA A 1 648 ? -16.291 -4.374 12.881 1.00 94.69 648 ALA A CA 1
ATOM 4777 C C . ALA A 1 648 ? -16.491 -2.985 12.244 1.00 94.69 648 ALA A C 1
ATOM 4779 O O . ALA A 1 648 ? -15.750 -2.064 12.584 1.00 94.69 648 ALA A O 1
ATOM 4780 N N . ASN A 1 649 ? -17.499 -2.797 11.381 1.00 97.31 649 ASN A N 1
ATOM 4781 C CA . ASN A 1 649 ? -17.758 -1.518 10.715 1.00 97.31 649 ASN A CA 1
ATOM 4782 C C . ASN A 1 649 ? -18.959 -0.766 11.317 1.00 97.31 649 ASN A C 1
ATOM 4784 O O . ASN A 1 649 ? -20.114 -1.163 11.150 1.00 97.31 649 ASN A O 1
ATOM 4788 N N . ASP A 1 650 ? -18.685 0.358 11.984 1.00 96.06 650 ASP A N 1
ATOM 4789 C CA . ASP A 1 650 ? -19.684 1.258 12.581 1.00 96.06 650 ASP A CA 1
ATOM 4790 C C . ASP A 1 650 ? -19.940 2.494 11.697 1.00 96.06 650 ASP A C 1
ATOM 4792 O O . ASP A 1 650 ? -19.810 3.641 12.130 1.00 96.06 650 ASP A O 1
ATOM 4796 N N . GLY A 1 651 ? -20.283 2.267 10.430 1.00 96.19 651 GLY A N 1
ATOM 4797 C CA . GLY A 1 651 ? -20.449 3.330 9.441 1.00 96.19 651 GLY A CA 1
ATOM 4798 C C . GLY A 1 651 ? -21.040 2.834 8.121 1.00 96.19 651 GLY A C 1
ATOM 4799 O O . GLY A 1 651 ? -21.555 1.712 8.065 1.00 96.19 651 GLY A O 1
ATOM 4800 N N . PRO A 1 652 ? -20.980 3.645 7.049 1.00 97.88 652 PRO A N 1
ATOM 4801 C CA . PRO A 1 652 ? -21.310 3.182 5.707 1.00 97.88 652 PRO A CA 1
ATOM 4802 C C . PRO A 1 652 ? -20.345 2.081 5.263 1.00 97.88 652 PRO A C 1
ATOM 4804 O O . PRO A 1 652 ? -19.220 1.972 5.760 1.00 97.88 652 PRO A O 1
ATOM 4807 N N . GLY A 1 653 ? -20.784 1.263 4.315 1.00 98.31 653 GLY A N 1
ATOM 4808 C CA . GLY A 1 653 ? -19.932 0.259 3.707 1.00 98.31 653 GLY A CA 1
ATOM 4809 C C . GLY A 1 653 ? -18.823 0.881 2.863 1.00 98.31 653 GLY A C 1
ATOM 4810 O O . GLY A 1 653 ? -18.860 2.057 2.485 1.00 98.31 653 GLY A O 1
ATOM 4811 N N . TYR A 1 654 ? -17.832 0.062 2.536 1.00 98.56 654 TYR A N 1
ATOM 4812 C CA . TYR A 1 654 ? -16.765 0.416 1.607 1.00 98.56 654 TYR A CA 1
ATOM 4813 C C . TYR A 1 654 ? -16.150 -0.841 0.989 1.00 98.56 654 TYR A C 1
ATOM 4815 O O . TYR A 1 654 ? -16.308 -1.945 1.517 1.00 98.56 654 TYR A O 1
ATOM 4823 N N . VAL A 1 655 ? -15.424 -0.656 -0.114 1.00 98.56 655 VAL A N 1
ATOM 4824 C CA . VAL A 1 655 ? -14.560 -1.677 -0.715 1.00 98.56 655 VAL A CA 1
ATOM 4825 C C . VAL A 1 655 ? -13.185 -1.078 -0.986 1.00 98.56 655 VAL A C 1
ATOM 4827 O O . VAL A 1 655 ? -13.096 0.001 -1.561 1.00 98.56 655 VAL A O 1
ATOM 4830 N N . VAL A 1 656 ? -12.116 -1.767 -0.597 1.00 97.06 656 VAL A N 1
ATOM 4831 C CA . VAL A 1 656 ? -10.735 -1.405 -0.950 1.00 97.06 656 VAL A CA 1
ATOM 4832 C C . VAL A 1 656 ? -10.143 -2.520 -1.799 1.00 97.06 656 VAL A C 1
ATOM 4834 O O . VAL A 1 656 ? -10.130 -3.670 -1.370 1.00 97.06 656 VAL A O 1
ATOM 4837 N N . ILE A 1 657 ? -9.668 -2.188 -2.998 1.00 95.69 657 ILE A N 1
ATOM 4838 C CA . ILE A 1 657 ? -9.027 -3.120 -3.932 1.00 95.69 657 ILE A CA 1
ATOM 4839 C C . ILE A 1 657 ? -7.559 -2.729 -4.075 1.00 95.69 657 ILE A C 1
ATOM 4841 O O . ILE A 1 657 ? -7.247 -1.682 -4.641 1.00 95.69 657 ILE A O 1
ATOM 4845 N N . THR A 1 658 ? -6.662 -3.599 -3.623 1.00 92.00 658 THR A N 1
ATOM 4846 C CA . THR A 1 658 ? -5.212 -3.390 -3.680 1.00 92.00 658 THR A CA 1
ATOM 4847 C C . THR A 1 658 ? -4.570 -4.521 -4.467 1.00 92.00 658 THR A C 1
ATOM 4849 O O . THR A 1 658 ? -4.753 -5.692 -4.136 1.00 92.00 658 THR A O 1
ATOM 4852 N N . ARG A 1 659 ? -3.806 -4.205 -5.514 1.00 88.19 659 ARG A N 1
ATOM 4853 C CA . ARG A 1 659 ? -3.014 -5.219 -6.220 1.00 88.19 659 ARG A CA 1
ATOM 4854 C C . ARG A 1 659 ? -1.831 -5.632 -5.341 1.00 88.19 659 ARG A C 1
ATOM 4856 O O . ARG A 1 659 ? -1.110 -4.775 -4.847 1.00 88.19 659 ARG A O 1
ATOM 4863 N N . GLN A 1 660 ? -1.630 -6.931 -5.150 1.00 81.62 660 GLN A N 1
ATOM 4864 C CA . GLN A 1 660 ? -0.458 -7.461 -4.459 1.00 81.62 660 GLN A CA 1
ATOM 4865 C C . GLN A 1 660 ? 0.698 -7.626 -5.446 1.00 81.62 660 GLN A C 1
ATOM 4867 O O . GLN A 1 660 ? 0.523 -8.200 -6.525 1.00 81.62 660 GLN A O 1
ATOM 4872 N N . VAL A 1 661 ? 1.880 -7.151 -5.060 1.00 66.94 661 VAL A N 1
ATOM 4873 C CA . VAL A 1 661 ? 3.135 -7.428 -5.763 1.00 66.94 661 VAL A CA 1
ATOM 4874 C C . VAL A 1 661 ? 3.776 -8.641 -5.092 1.00 66.94 661 VAL A C 1
ATOM 4876 O O . VAL A 1 661 ? 3.841 -8.707 -3.866 1.00 66.94 661 VAL A O 1
ATOM 4879 N N . LEU A 1 662 ? 4.230 -9.615 -5.884 1.00 47.16 662 LEU A N 1
ATOM 4880 C CA . LEU A 1 662 ? 5.147 -10.636 -5.384 1.00 47.16 662 LEU A CA 1
ATOM 4881 C C . LEU A 1 662 ? 6.458 -9.922 -5.043 1.00 47.16 662 LEU A C 1
ATOM 4883 O O . LEU A 1 662 ? 7.212 -9.563 -5.943 1.00 47.16 662 LEU A O 1
ATOM 4887 N N . THR A 1 663 ? 6.701 -9.668 -3.760 1.00 38.41 663 THR A N 1
ATOM 4888 C CA . THR A 1 663 ? 8.035 -9.315 -3.274 1.00 38.41 663 THR A CA 1
ATOM 4889 C C . THR A 1 663 ? 8.940 -10.515 -3.542 1.00 38.41 663 THR A C 1
ATOM 4891 O O . THR A 1 663 ? 8.711 -11.579 -2.960 1.00 38.41 663 THR A O 1
ATOM 4894 N N . PHE A 1 664 ? 9.878 -10.369 -4.479 1.00 31.67 664 PHE A N 1
ATOM 4895 C CA . PHE A 1 664 ? 10.916 -11.367 -4.744 1.00 31.67 664 PHE A CA 1
ATOM 4896 C C . PHE A 1 664 ? 12.036 -11.280 -3.714 1.00 31.67 664 PHE A C 1
ATOM 4898 O O . PHE A 1 664 ? 12.367 -10.140 -3.313 1.00 31.67 664 PHE A O 1
#

Foldseek 3Di:
DDPDPLVVDDPQNQAAPQVRHGADQWFAFPVRHIHHLVSVVVVLVPPPDDVFWFADPPHGPITGAPPVGSVPGDTPVLSVLSVVLSVVLCVLPDPPCQQDAFPVHGGRFFKAFPVVRTTHHPVRVVCQCVDPVRVPTDIGTSNVSSVVVNVVCRDSPPPAADADPVHRPFGQFKAFPQVRDGDTPVCCVPPVVPTDMDTCVVCVVVVVVVVVVVVVVCVVVVVVVVVVVVVVVVVVVVVVVVVVVVVVLLVVLVVVVVVVVVVVVVVVVVVVVVVLVVVVVVVVVVQVVLVVVQVVLVVQQVVLVVVLVCCVPPNDPVSCVVCVVVSVVSNVVSVPDDRRDDPDDPPVSDDDDDPDDDDDDDQSDDDDDVVDQDAKDKFFQCPDAAQFADPDVPCVCPPPSQSVQWDDDRNKIKGFAAAWAKKKKKKWFAWEEAEDQRHLQATAFKKIDIFIDTDHGRWIKIWHWKHYWWHFQDFQKAWWIAKIFTAGPVLHGAKIIWTFWIFFAARRHHDLQRWTDQAQWWRFKDDDVTFGWFHDQAWGADDDDFAKWFKFAGQPAWTQWHPQPDDPDLQHYKHWFGHVVRSQGWIDASDRSRTYIRNTITGHVSHRAWITWIYINIIWHMWGRHPGIITGIHYIDHPGDDDMDISPGSRIMMMIMGGDDPPD

Mean predicted aligned error: 18.64 Å

Nearest PDB structures (foldseek):
  7mzy-assembly1_B  TM=7.005E-01  e=2.994E-16  Homo sapiens
  7nx0-assembly1_B  TM=7.365E-01  e=2.811E-15  Homo sapiens
  7nx3-assembly2_F  TM=7.292E-01  e=3.901E-15  Homo sapiens
  7ls0-assembly1_A  TM=6.987E-01  e=6.736E-15  Homo sapiens
  7nx3-assembly1_A  TM=7.241E-01  e=5.369E-14  Homo sapiens

Solvent-accessible surface area (backbone atoms only — not comparable to full-atom values): 33163 Å² total; per-residue (Å²): 133,79,77,59,73,72,80,75,54,59,76,71,78,55,37,12,89,82,79,72,40,68,59,52,72,35,29,37,45,98,88,69,52,60,36,23,43,70,56,50,47,58,55,53,71,68,52,88,85,47,98,52,50,49,56,40,93,85,79,54,54,78,40,76,51,45,100,60,39,70,78,55,44,48,70,39,63,68,60,50,48,48,47,54,52,48,50,57,49,47,66,64,64,50,84,86,62,76,72,44,52,9,79,87,74,64,46,63,23,56,26,19,28,74,73,79,74,42,39,22,19,70,68,55,44,54,48,40,50,66,37,91,89,39,43,85,49,55,70,44,45,40,71,61,40,42,53,53,54,63,70,68,60,86,58,83,68,73,86,70,66,57,62,24,97,90,41,80,92,35,47,42,56,28,30,28,66,72,76,71,44,75,32,24,71,66,43,44,68,75,76,35,66,89,50,53,64,48,55,37,82,78,48,49,64,60,54,50,50,53,52,50,51,53,53,60,67,48,50,62,54,55,54,53,52,50,52,51,52,50,52,52,52,52,52,52,53,51,49,53,53,52,53,52,52,53,50,54,52,50,53,52,41,48,52,53,52,51,52,50,54,50,49,51,55,53,48,54,52,48,53,54,50,52,51,51,50,52,55,50,51,55,50,50,53,52,53,49,54,48,48,54,51,48,53,52,52,50,52,54,50,52,55,51,50,55,52,53,50,49,38,72,77,70,43,53,78,65,56,42,64,72,42,42,67,61,53,52,54,50,52,53,51,60,72,70,47,81,78,80,79,72,86,91,75,65,78,85,77,68,88,81,83,81,85,80,78,82,88,72,92,83,82,78,77,79,90,81,59,83,92,56,88,64,69,72,38,74,49,54,33,67,87,41,68,23,33,57,53,33,90,60,67,85,66,78,39,69,95,44,82,52,37,88,34,51,47,75,55,83,34,29,35,37,38,42,34,87,56,66,46,43,30,40,38,36,29,21,2,0,8,19,10,28,27,89,68,27,43,76,81,17,29,8,13,0,4,31,35,38,26,50,45,83,45,52,49,74,42,49,32,38,33,36,39,2,13,24,11,18,60,17,77,80,18,37,6,8,0,0,0,0,7,13,39,37,19,38,79,87,62,52,73,45,40,21,9,1,0,0,2,1,28,5,24,76,30,71,55,60,46,78,43,16,14,1,27,62,45,47,44,12,28,37,13,39,41,92,82,42,25,49,25,9,47,91,28,25,18,5,61,55,81,91,72,79,33,19,10,0,3,0,1,3,39,72,29,49,11,30,49,22,93,42,54,86,56,106,60,77,77,42,18,0,26,21,0,25,5,51,80,68,60,11,33,22,5,51,27,60,34,46,58,2,19,1,0,9,27,1,0,0,0,0,16,8,84,40,20,0,0,0,0,0,0,13,27,0,0,0,0,17,2,37,60,49,82,46,10,14,1,0,0,0,0,7,43,69,76,39,82,54,64,63,38,60,38,67,26,86,37,61,11,32,35,38,43,32,71,58,76,87,84,126